Protein 5EW6 (pdb70)

Sequence (442 aa):
ALPEPNIFLIFSHGLQGCLEAQGGQVRVTPACNTSLPAQRWKWVSRNRLFNLGTMQCLGTGWPTTASLGMYECDREALNLRWHCRTLGDQLSLLLGARTGQWRIYGSEEDLCALPYHEVYTIQGNSHGKPCTIPFKYDNQWFHGCTSTGREDGHLWCATTQDYGKDERWGFCPIKSNDCETFWDKDQLTDSCYQFNFQSTLSWREAWASCEQQGADLLSITEIHEQTYINGLLTGYSSTLWIGLNDLDTSGGWQWSDNSPLKYLNWESDQPDNPSEENCGVIRTESSGGWQNRDCSIALPYVCKKKPNVKVECEPSWQPFQGHCYRLQAEKRSWQESKKACLRGGGDLVSIHSMAELEFITKQIKQEVEELWIGLNDLKLQMNFEWSDGSLVSFTHWHPFEPNNFRDSLEDCVTIWGPEGRWNDSPCNQSLPSICKKAGQLT

GO terms:
  GO:0005515 protein binding (F, IPI)
  GO:0005518 collagen binding (F, IDA)
  GO:0030574 collagen catabolic process (P, IDA)
  GO:0001649 osteoblast differentiation (P, HDA)
  GO:0005925 focal adhesion (C, HDA)
  GO:0016020 membrane (C, HDA)

CATH classification: 3.10.100.10 (+1 more: 3.10.100.10)

Solvent-accessible surface area: 21364 Å² total; per-residue (Å²): 159,92,116,53,110,63,22,8,12,0,26,2,68,32,49,112,0,0,0,31,2,79,72,54,102,8,128,31,25,114,71,38,58,82,79,74,68,10,1,60,0,21,20,3,19,118,53,7,0,0,0,25,36,37,68,55,0,0,0,18,30,132,158,147,127,56,65,14,5,15,56,63,3,55,110,155,68,27,36,9,125,11,106,41,181,66,0,11,102,70,0,58,148,29,34,65,53,222,150,80,122,11,70,7,83,64,66,101,77,54,5,26,41,41,64,58,128,90,47,20,0,2,85,27,59,9,85,0,39,33,5,22,10,0,0,45,48,104,132,100,25,24,28,23,38,11,43,66,66,62,166,78,44,48,44,13,0,0,24,21,43,50,47,57,159,58,107,111,48,0,23,5,22,68,142,37,138,69,14,123,91,24,33,65,82,5,146,144,51,69,4,0,4,5,25,6,48,121,3,69,8,20,13,148,65,0,103,27,0,0,72,35,4,48,15,33,1,0,0,0,22,74,93,57,10,7,85,49,0,39,46,47,8,98,91,114,108,21,33,0,0,0,0,0,6,15,58,67,126,57,9,3,12,59,2,30,48,124,26,15,1,42,6,2,38,15,26,96,104,11,49,52,92,89,107,121,38,36,0,0,0,0,51,27,148,45,79,0,5,0,21,2,73,45,11,85,52,57,24,20,0,0,0,17,15,103,52,176,164,75,21,94,41,76,123,85,26,75,69,42,111,25,67,0,2,66,48,9,67,98,143,75,27,2,57,72,0,57,107,11,1,95,163,33,52,11,23,0,0,0,0,62,43,111,52,12,4,95,27,0,8,129,82,5,6,108,150,27,121,34,0,0,0,0,0,11,2,64,182,92,57,40,27,2,71,4,32,57,62,42,150,15,60,32,23,34,7,25,49,102,25,5,70,32,4,89,105,17,125,87,0,0,0,0,0,105,10,120,117,0,33,0,16,6,8,52,4,122,70,61,16,13,0,0,1,16,40,81,14,130,152,108

Secondary structure (DSSP, 8-state):
----TT-B-EEETTTTEEEEEETTEEEEESS--TT-GGG-EEEETTTEEEETTTTEEEEB--------EEE-TT-TTSB----TTTHHHHHHHHH------EEETTT---TTSS-----B-BSTTTTTPBP-SSEEETTEEESS-B-TT-TT---EEESSSBHHHH--EEEPP---SS-TTT-EEPTTT--EEEEEEEEEE-HHHHHHHHHTTT-EE----SHHHHHHHHHHTTT---EEEEEEE--STTS-SEETT-----B--B-TT-S--SSS--EEEEETTTTSEEEEE-TTS-EEEEEEE-----EE--TT-EEETTEEEEEEEEEE-HHHHHHHHHHTT-EE----SHHHHHHIIIIIITT--EEEEEEE-SSSTTB-EETT--------B-TT----TTT-SSEEEEEETTTTEEEEEETT--EEEEEEEE-EE-

Foldseek 3Di:
DDDDPQKFWKAFAFVCFTWFQDDFAIATDNDDDPPAQRRIWGQFPPQWIAGRNVRFTKWFADPPDAAIGGDHNPDPRTDRHDDQVCNQVSCVVRRPDPTGGMDTPPVRHGSPPRHDDWFFFADFDAQGQTAHAWADDPRHIDRAWFCPPPDVSFTKGASDRYCVVPVGIGTTAAQDLAQPDQWDADPPQRKTKHWRQSHWFFLVSVQVNLVSNVWGFDDQQDPVSLVVVLVVCPPHFFKAFGQWFQPPVFFAIAGPVQFAQQFAQADPPDDDPLPAQGTKIFGCVVSGHMYRGHRGTIGITMIMDHSDPDFDDDPQWDDDHQKTKAWFFFWFFLVVLQVVQVVVAWGFDDDQDLVSLLCCLPVHCNPFFKAFGFWWCQVHQRGIDGPVGDDNGGATAGHHPPPCRPVAVTKGKMQGDNSRHIYIDRRGGTGMGMTMHGTHHD

Organism: Homo sapiens (NCBI:txid9606)

B-factor: mean 74.47, std 20.33, range [20.0, 154.0]

Radius of gyration: 28.74 Å; Cα contacts (8 Å, |Δi|>4): 1017; chains: 1; bounding box: 50×63×86 Å

InterPro domains:
  IPR000562 Fibronectin type II domain [PF00040] (187-228)
  IPR000562 Fibronectin type II domain [PS00023] (187-228)
  IPR000562 Fibronectin type II domain [PS51092] (182-230)
  IPR000562 Fibronectin type II domain [SM00059] (180-228)
  IPR000562 Fibronectin type II domain [cd00062] (181-228)
  IPR000772 Ricin B, lectin domain [PF24562] (41-169)
  IPR000772 Ricin B, lectin domain [SM00458] (41-161)
  IPR001304 C-type lectin-like [PF00059] (256-361)
  IPR001304 C-type lectin-like [PF00059] (400-506)
  IPR001304 C-type lectin-like [PF00059] (539-645)
  IPR001304 C-type lectin-like [PF00059] (694-809)
  IPR001304 C-type lectin-like [PF00059] (844-952)
  IPR001304 C-type lectin-like [PF00059] (995-1109)
  IPR001304 C-type lectin-like [PF00059] (1144-1243)
  IPR001304 C-type lectin-like [PF00059] (1289-1394)
  IPR001304 C-type lectin-like [PS50041] (244-360)
  IPR001304 C-type lectin-like [PS50041] (389-505)
  IPR001304 C-type lectin-like [PS50041] (528-635)
  IPR001304 C-type lectin-like [PS50041] (678-809)
  IPR001304 C-type lectin-like [PS50041] (832-951)

Structure (mmCIF, N/CA/C/O backbone):
data_5EW6
#
_entry.id   5EW6
#
_cell.length_a   78.110
_cell.length_b   78.110
_cell.length_c   252.770
_cell.angle_alpha   90.00
_cell.angle_beta   90.00
_cell.angle_gamma   90.00
#
_symmetry.space_group_name_H-M   'P 41 21 2'
#
loop_
_entity.id
_entity.type
_entity.pdbx_description
1 polymer 'C-type mannose receptor 2'
2 branched 2-acetamido-2-deoxy-beta-D-glucopyranose-(1-4)-2-acetamido-2-deoxy-beta-D-glucopyranose-(1-4)-2-acetamido-2-deoxy-beta-D-glucopyranose
3 non-polymer 'SODIUM ION'
4 non-polymer 2-acetamido-2-deoxy-beta-D-glucopyranose
5 non-polymer 'PENTAETHYLENE GLYCOL'
6 water water
#
loop_
_atom_site.group_PDB
_atom_site.id
_atom_site.type_symbol
_atom_site.label_atom_id
_atom_site.label_alt_id
_atom_site.label_comp_id
_atom_site.label_asym_id
_atom_site.label_entity_id
_atom_site.label_seq_id
_atom_site.pdbx_PDB_ins_code
_atom_site.Cartn_x
_atom_site.Cartn_y
_atom_site.Cartn_z
_atom_site.occupancy
_atom_site.B_iso_or_equiv
_atom_site.auth_seq_id
_atom_site.auth_comp_id
_atom_site.auth_asym_id
_atom_site.auth_atom_id
_atom_site.pdbx_PDB_model_num
ATOM 1 N N . ALA A 1 9 ? -75.314 -96.564 510.864 1.00 73.85 37 ALA A N 1
ATOM 2 C CA . ALA A 1 9 ? -75.515 -96.544 512.307 1.00 82.44 37 ALA A CA 1
ATOM 3 C C . ALA A 1 9 ? -75.087 -97.884 512.915 1.00 101.04 37 ALA A C 1
ATOM 4 O O . ALA A 1 9 ? -74.929 -98.006 514.132 1.00 107.85 37 ALA A O 1
ATOM 6 N N . LEU A 1 10 ? -74.889 -98.916 512.040 1.00 104.66 38 LEU A N 1
ATOM 7 C CA . LEU A 1 10 ? -74.387 -100.196 512.532 1.00 104.99 38 LEU A CA 1
ATOM 8 C C . LEU A 1 10 ? -72.858 -100.226 512.488 1.00 99.97 38 LEU A C 1
ATOM 9 O O . LEU A 1 10 ? -72.256 -99.768 511.508 1.00 98.62 38 LEU A O 1
ATOM 14 N N . PRO A 1 11 ? -72.211 -100.768 513.524 1.00 89.00 39 PRO A N 1
ATOM 15 C CA . PRO A 1 11 ? -70.745 -100.702 513.597 1.00 84.41 39 PRO A CA 1
ATOM 16 C C . PRO A 1 11 ? -70.080 -101.604 512.568 1.00 78.82 39 PRO A C 1
ATOM 17 O O . PRO A 1 11 ? -70.637 -102.612 512.132 1.00 79.71 39 PRO A O 1
ATOM 21 N N . GLU A 1 12 ? -68.858 -101.236 512.192 1.00 75.39 40 GLU A N 1
ATOM 22 C CA . GLU A 1 12 ? -68.142 -101.875 511.088 1.00 73.21 40 GLU A CA 1
ATOM 23 C C . GLU A 1 12 ? -66.738 -102.273 511.527 1.00 67.06 40 GLU A C 1
ATOM 24 O O . GLU A 1 12 ? -65.740 -101.711 511.055 1.00 59.03 40 GLU A O 1
ATOM 30 N N . PRO A 1 13 ? -66.620 -103.284 512.389 1.00 60.13 41 PRO A N 1
ATOM 31 C CA . PRO A 1 13 ? -65.295 -103.606 512.943 1.00 61.53 41 PRO A CA 1
ATOM 32 C C . PRO A 1 13 ? -64.316 -104.128 511.902 1.00 57.00 41 PRO A C 1
ATOM 33 O O . PRO A 1 13 ? -63.102 -104.118 512.156 1.00 63.11 41 PRO A O 1
ATOM 37 N N . ASN A 1 14 ? -64.815 -104.638 510.779 1.00 56.39 42 ASN A N 1
ATOM 38 C CA . ASN A 1 14 ? -64.021 -105.241 509.716 1.00 59.98 42 ASN A CA 1
ATOM 39 C C . ASN A 1 14 ? -63.754 -104.319 508.535 1.00 58.50 42 ASN A C 1
ATOM 40 O O . ASN A 1 14 ? -63.266 -104.794 507.507 1.00 49.52 42 ASN A O 1
ATOM 45 N N . ILE A 1 15 ? -64.153 -103.068 508.605 1.00 48.87 43 ILE A N 1
ATOM 46 C CA . ILE A 1 15 ? -63.979 -102.139 507.489 1.00 56.99 43 ILE A CA 1
ATOM 47 C C . ILE A 1 15 ? -62.615 -101.481 507.648 1.00 55.63 43 ILE A C 1
ATOM 48 O O . ILE A 1 15 ? -62.205 -101.192 508.773 1.00 49.49 43 ILE A O 1
ATOM 53 N N . PHE A 1 16 ? -61.879 -101.287 506.550 1.00 52.93 44 PHE A N 1
ATOM 54 C CA . PHE A 1 16 ? -60.550 -100.682 506.643 1.00 54.32 44 PHE A CA 1
ATOM 55 C C . PHE A 1 16 ? -60.290 -99.757 505.468 1.00 65.00 44 PHE A C 1
ATOM 56 O O . PHE A 1 16 ? -60.977 -99.816 504.432 1.00 55.88 44 PHE A O 1
ATOM 64 N N . LEU A 1 17 ? -59.269 -98.907 505.641 1.00 50.95 45 LEU A N 1
ATOM 65 C CA . LEU A 1 17 ? -58.704 -98.118 504.554 1.00 53.44 45 LEU A CA 1
ATOM 66 C C . LEU A 1 17 ? -57.419 -98.781 504.090 1.00 56.67 45 LEU A C 1
ATOM 67 O O . LEU A 1 17 ? -56.717 -99.433 504.867 1.00 53.47 45 LEU A O 1
ATOM 72 N N . ILE A 1 18 ? -57.145 -98.646 502.801 1.00 54.95 46 ILE A N 1
ATOM 73 C CA . ILE A 1 18 ? -56.024 -99.304 502.146 1.00 53.34 46 ILE A CA 1
ATOM 74 C C . ILE A 1 18 ? -54.994 -98.239 501.810 1.00 67.29 46 ILE A C 1
ATOM 75 O O . ILE A 1 18 ? -55.275 -97.325 501.025 1.00 64.59 46 ILE A O 1
ATOM 80 N N . PHE A 1 19 ? -53.806 -98.355 502.397 1.00 60.91 47 PHE A N 1
ATOM 81 C CA . PHE A 1 19 ? -52.790 -97.312 502.332 1.00 57.04 47 PHE A CA 1
ATOM 82 C C . PHE A 1 19 ? -51.554 -97.818 501.589 1.00 62.95 47 PHE A C 1
ATOM 83 O O . PHE A 1 19 ? -51.005 -98.873 501.934 1.00 65.66 47 PHE A O 1
ATOM 91 N N . SER A 1 20 ? -51.108 -97.061 500.579 1.00 66.37 48 SER A N 1
ATOM 92 C CA . SER A 1 20 ? -49.876 -97.376 499.852 1.00 74.96 48 SER A CA 1
ATOM 93 C C . SER A 1 20 ? -48.716 -96.616 500.476 1.00 73.34 48 SER A C 1
ATOM 94 O O . SER A 1 20 ? -48.654 -95.387 500.373 1.00 70.93 48 SER A O 1
ATOM 97 N N . HIS A 1 21 ? -47.779 -97.339 501.093 1.00 72.24 49 HIS A N 1
ATOM 98 C CA . HIS A 1 21 ? -46.632 -96.643 501.656 1.00 76.97 49 HIS A CA 1
ATOM 99 C C . HIS A 1 21 ? -45.729 -96.086 500.569 1.00 82.92 49 HIS A C 1
ATOM 100 O O . HIS A 1 21 ? -45.003 -95.121 500.828 1.00 77.04 49 HIS A O 1
ATOM 107 N N . GLY A 1 22 ? -45.779 -96.659 499.364 1.00 82.90 50 GLY A N 1
ATOM 108 C CA . GLY A 1 22 ? -45.071 -96.116 498.224 1.00 86.75 50 GLY A CA 1
ATOM 109 C C . GLY A 1 22 ? -45.609 -94.787 497.733 1.00 90.93 50 GLY A C 1
ATOM 110 O O . GLY A 1 22 ? -44.874 -93.799 497.688 1.00 103.96 50 GLY A O 1
ATOM 111 N N . LEU A 1 23 ? -46.896 -94.735 497.393 1.00 80.70 51 LEU A N 1
ATOM 112 C CA . LEU A 1 23 ? -47.521 -93.514 496.903 1.00 71.22 51 LEU A CA 1
ATOM 113 C C . LEU A 1 23 ? -47.959 -92.569 498.019 1.00 78.83 51 LEU A C 1
ATOM 114 O O . LEU A 1 23 ? -48.533 -91.521 497.706 1.00 91.20 51 LEU A O 1
ATOM 119 N N . GLN A 1 24 ? -47.738 -92.920 499.294 1.00 70.19 52 GLN A N 1
ATOM 120 C CA . GLN A 1 24 ? -48.292 -92.164 500.418 1.00 76.93 52 GLN A CA 1
ATOM 121 C C . GLN A 1 24 ? -49.749 -91.752 500.161 1.00 86.08 52 GLN A C 1
ATOM 122 O O . GLN A 1 24 ? -50.026 -90.576 499.881 1.00 79.27 52 GLN A O 1
ATOM 128 N N . GLY A 1 25 ? -50.678 -92.707 500.180 1.00 72.67 53 GLY A N 1
ATOM 129 C CA . GLY A 1 25 ? -52.081 -92.351 500.038 1.00 63.53 53 GLY A CA 1
ATOM 130 C C . GLY A 1 25 ? -52.982 -93.567 500.084 1.00 66.78 53 GLY A C 1
ATOM 131 O O . GLY A 1 25 ? -52.523 -94.719 500.091 1.00 63.32 53 GLY A O 1
ATOM 132 N N . CYS A 1 26 ? -54.289 -93.288 500.092 1.00 64.28 54 CYS A N 1
ATOM 133 C CA . CYS A 1 26 ? -55.305 -94.310 500.279 1.00 64.72 54 CYS A CA 1
ATOM 134 C C . CYS A 1 26 ? -56.015 -94.640 498.973 1.00 64.85 54 CYS A C 1
ATOM 135 O O . CYS A 1 26 ? -56.192 -93.784 498.087 1.00 65.52 54 CYS A O 1
ATOM 138 N N . LEU A 1 27 ? -56.418 -95.906 498.872 1.00 62.19 55 LEU A N 1
ATOM 139 C CA . LEU A 1 27 ? -57.185 -96.363 497.726 1.00 58.05 55 LEU A CA 1
ATOM 140 C C . LEU A 1 27 ? -58.603 -95.820 497.804 1.00 57.93 55 LEU A C 1
ATOM 141 O O . LEU A 1 27 ? -59.285 -95.997 498.815 1.00 60.34 55 LEU A O 1
ATOM 146 N N . GLU A 1 28 ? -59.052 -95.176 496.722 1.00 59.43 56 GLU A N 1
ATOM 147 C CA . GLU A 1 28 ? -60.320 -94.465 496.674 1.00 60.25 56 GLU A CA 1
ATOM 148 C C . GLU A 1 28 ? -61.102 -94.839 495.411 1.00 71.22 56 GLU A C 1
ATOM 149 O O . GLU A 1 28 ? -60.519 -95.024 494.340 1.00 68.78 56 GLU A O 1
ATOM 155 N N . ALA A 1 29 ? -62.428 -94.932 495.527 1.00 73.89 57 ALA A N 1
ATOM 156 C CA . ALA A 1 29 ? -63.284 -95.318 494.406 1.00 64.25 57 ALA A CA 1
ATOM 157 C C . ALA A 1 29 ? -64.350 -94.251 494.174 1.00 63.14 57 ALA A C 1
ATOM 158 O O . ALA A 1 29 ? -65.257 -94.078 494.991 1.00 74.53 57 ALA A O 1
ATOM 160 N N . GLN A 1 30 ? -64.238 -93.552 493.050 1.00 71.48 58 GLN A N 1
ATOM 161 C CA . GLN A 1 30 ? -65.203 -92.555 492.600 1.00 85.53 58 GLN A CA 1
ATOM 162 C C . GLN A 1 30 ? -65.069 -92.463 491.093 1.00 100.90 58 GLN A C 1
ATOM 163 O O . GLN A 1 30 ? -64.119 -92.988 490.507 1.00 97.97 58 GLN A O 1
ATOM 169 N N . GLY A 1 31 ? -65.957 -91.679 490.487 1.00 114.66 59 GLY A N 1
ATOM 170 C CA . GLY A 1 31 ? -66.105 -91.970 489.081 1.00 112.11 59 GLY A CA 1
ATOM 171 C C . GLY A 1 31 ? -66.386 -93.452 488.925 1.00 112.78 59 GLY A C 1
ATOM 172 O O . GLY A 1 31 ? -67.002 -94.097 489.788 1.00 121.29 59 GLY A O 1
ATOM 173 N N . GLY A 1 32 ? -65.886 -94.021 487.833 1.00 99.68 60 GLY A N 1
ATOM 174 C CA . GLY A 1 32 ? -65.983 -95.456 487.691 1.00 103.53 60 GLY A CA 1
ATOM 175 C C . GLY A 1 32 ? -64.784 -96.199 488.206 1.00 108.91 60 GLY A C 1
ATOM 176 O O . GLY A 1 32 ? -64.848 -97.427 488.388 1.00 93.55 60 GLY A O 1
ATOM 177 N N . GLN A 1 33 ? -63.716 -95.457 488.512 1.00 102.48 61 GLN A N 1
ATOM 178 C CA . GLN A 1 33 ? -62.375 -95.994 488.660 1.00 93.34 61 GLN A CA 1
ATOM 179 C C . GLN A 1 33 ? -61.885 -95.911 490.100 1.00 88.15 61 GLN A C 1
ATOM 180 O O . GLN A 1 33 ? -62.540 -95.386 491.007 1.00 84.95 61 GLN A O 1
ATOM 186 N N . VAL A 1 34 ? -60.681 -96.422 490.288 1.00 79.94 62 VAL A N 1
ATOM 187 C CA . VAL A 1 34 ? -60.042 -96.490 491.584 1.00 79.10 62 VAL A CA 1
ATOM 188 C C . VAL A 1 34 ? -58.675 -95.834 491.441 1.00 77.46 62 VAL A C 1
ATOM 189 O O . VAL A 1 34 ? -57.933 -96.133 490.499 1.00 83.31 62 VAL A O 1
ATOM 193 N N . ARG A 1 35 ? -58.383 -94.875 492.319 1.00 74.85 63 ARG A N 1
ATOM 194 C CA . ARG A 1 35 ? -57.116 -94.166 492.322 1.00 77.70 63 ARG A CA 1
ATOM 195 C C . ARG A 1 35 ? -56.671 -94.004 493.771 1.00 77.79 63 ARG A C 1
ATOM 196 O O . ARG A 1 35 ? -57.400 -94.356 494.703 1.00 80.31 63 ARG A O 1
ATOM 204 N N . VAL A 1 36 ? -55.478 -93.436 493.955 1.00 68.11 64 VAL A N 1
ATOM 205 C CA . VAL A 1 36 ? -54.924 -93.120 495.270 1.00 64.41 64 VAL A CA 1
ATOM 206 C C . VAL A 1 36 ? -55.068 -91.632 495.526 1.00 70.06 64 VAL A C 1
ATOM 207 O O . VAL A 1 36 ? -54.761 -90.805 494.655 1.00 69.65 64 VAL A O 1
ATOM 211 N N . THR A 1 37 ? -55.576 -91.295 496.693 1.00 70.03 65 THR A N 1
ATOM 212 C CA . THR A 1 37 ? -55.614 -89.925 497.132 1.00 67.14 65 THR A CA 1
ATOM 213 C C . THR A 1 37 ? -54.599 -89.734 498.244 1.00 70.64 65 THR A C 1
ATOM 214 O O . THR A 1 37 ? -54.598 -90.513 499.206 1.00 69.29 65 THR A O 1
ATOM 218 N N . PRO A 1 38 ? -53.681 -88.774 498.132 1.00 76.82 66 PRO A N 1
ATOM 219 C CA . PRO A 1 38 ? -52.839 -88.449 499.290 1.00 76.05 66 PRO A CA 1
ATOM 220 C C . PRO A 1 38 ? -53.640 -88.047 500.511 1.00 70.30 66 PRO A C 1
ATOM 221 O O . PRO A 1 38 ? -53.101 -88.102 501.621 1.00 72.69 66 PRO A O 1
ATOM 225 N N . ALA A 1 39 ? -54.907 -87.653 500.355 1.00 69.67 67 ALA A N 1
ATOM 226 C CA . ALA A 1 39 ? -55.711 -87.233 501.497 1.00 71.33 67 ALA A CA 1
ATOM 227 C C . ALA A 1 39 ? -56.482 -88.440 502.016 1.00 76.09 67 ALA A C 1
ATOM 228 O O . ALA A 1 39 ? -57.501 -88.836 501.445 1.00 79.42 67 ALA A O 1
ATOM 230 N N . CYS A 1 40 ? -56.070 -88.952 503.158 1.00 77.27 68 CYS A N 1
ATOM 231 C CA . CYS A 1 40 ? -56.698 -90.137 503.710 1.00 62.89 68 CYS A CA 1
ATOM 232 C C . CYS A 1 40 ? -57.785 -89.671 504.671 1.00 66.34 68 CYS A C 1
ATOM 233 O O . CYS A 1 40 ? -57.599 -88.687 505.390 1.00 71.40 68 CYS A O 1
ATOM 236 N N . ASN A 1 41 ? -58.974 -90.257 504.548 1.00 68.62 69 ASN A N 1
ATOM 237 C CA . ASN A 1 41 ? -60.113 -89.844 505.356 1.00 65.29 69 ASN A CA 1
ATOM 238 C C . ASN A 1 41 ? -60.862 -91.093 505.771 1.00 65.48 69 ASN A C 1
ATOM 239 O O . ASN A 1 41 ? -61.456 -91.763 504.920 1.00 67.87 69 ASN A O 1
ATOM 244 N N . THR A 1 42 ? -60.903 -91.364 507.076 1.00 66.00 70 THR A N 1
ATOM 245 C CA . THR A 1 42 ? -61.530 -92.590 507.551 1.00 62.85 70 THR A CA 1
ATOM 246 C C . THR A 1 42 ? -63.042 -92.512 507.490 1.00 63.63 70 THR A C 1
ATOM 247 O O . THR A 1 42 ? -63.691 -93.539 507.618 1.00 62.71 70 THR A O 1
ATOM 251 N N . SER A 1 43 ? -63.604 -91.321 507.295 1.00 67.40 71 SER A N 1
ATOM 252 C CA . SER A 1 43 ? -65.043 -91.112 507.237 1.00 70.57 71 SER A CA 1
ATOM 253 C C . SER A 1 43 ? -65.618 -91.123 505.822 1.00 69.11 71 SER A C 1
ATOM 254 O O . SER A 1 43 ? -66.840 -91.045 505.680 1.00 77.60 71 SER A O 1
ATOM 257 N N . LEU A 1 44 ? -64.786 -91.231 504.779 1.00 63.15 72 LEU A N 1
ATOM 258 C CA . LEU A 1 44 ? -65.261 -91.108 503.404 1.00 65.59 72 LEU A CA 1
ATOM 259 C C . LEU A 1 44 ? -65.629 -92.483 502.863 1.00 60.31 72 LEU A C 1
ATOM 260 O O . LEU A 1 44 ? -64.733 -93.322 502.675 1.00 61.52 72 LEU A O 1
ATOM 265 N N . PRO A 1 45 ? -66.912 -92.762 502.597 1.00 64.49 73 PRO A N 1
ATOM 266 C CA . PRO A 1 45 ? -67.288 -94.101 502.114 1.00 59.87 73 PRO A CA 1
ATOM 267 C C . PRO A 1 45 ? -66.456 -94.572 500.935 1.00 62.48 73 PRO A C 1
ATOM 268 O O . PRO A 1 45 ? -66.186 -95.774 500.823 1.00 65.08 73 PRO A O 1
ATOM 272 N N . ALA A 1 46 ? -66.027 -93.658 500.064 1.00 60.26 74 ALA A N 1
ATOM 273 C CA . ALA A 1 46 ? -65.259 -94.019 498.877 1.00 61.49 74 ALA A CA 1
ATOM 274 C C . ALA A 1 46 ? -63.934 -94.699 499.210 1.00 62.05 74 ALA A C 1
ATOM 275 O O . ALA A 1 46 ? -63.392 -95.410 498.357 1.00 59.96 74 ALA A O 1
ATOM 277 N N . GLN A 1 47 ? -63.373 -94.451 500.395 1.00 63.00 75 GLN A N 1
ATOM 278 C CA . GLN A 1 47 ? -62.100 -95.027 500.815 1.00 60.82 75 GLN A CA 1
ATOM 279 C C . GLN A 1 47 ? -62.243 -96.275 501.681 1.00 59.30 75 GLN A C 1
ATOM 280 O O . GLN A 1 47 ? -61.228 -96.847 502.087 1.00 58.14 75 GLN A O 1
ATOM 286 N N . ARG A 1 48 ? -63.456 -96.706 501.991 1.00 57.00 76 ARG A N 1
ATOM 287 C CA . ARG A 1 48 ? -63.675 -97.752 502.987 1.00 57.28 76 ARG A CA 1
ATOM 288 C C . ARG A 1 48 ? -63.983 -99.090 502.311 1.00 54.82 76 ARG A C 1
ATOM 289 O O . ARG A 1 48 ? -64.882 -99.171 501.465 1.00 55.71 76 ARG A O 1
ATOM 297 N N . TRP A 1 49 ? -63.232 -100.125 502.699 1.00 54.11 77 TRP A N 1
ATOM 298 C CA . TRP A 1 49 ? -63.208 -101.430 502.063 1.00 54.29 77 TRP A CA 1
ATOM 299 C C . TRP A 1 49 ? -63.500 -102.530 503.085 1.00 53.90 77 TRP A C 1
ATOM 300 O O . TRP A 1 49 ? -63.307 -102.352 504.288 1.00 53.56 77 TRP A O 1
ATOM 311 N N . LYS A 1 50 ? -64.003 -103.669 502.602 1.00 60.20 78 LYS A N 1
ATOM 312 C CA . LYS A 1 50 ? -64.080 -104.879 503.416 1.00 56.54 78 LYS A CA 1
ATOM 313 C C . LYS A 1 50 ? -64.022 -106.113 502.533 1.00 59.89 78 LYS A C 1
ATOM 314 O O . LYS A 1 50 ? -64.577 -106.138 501.431 1.00 56.27 78 LYS A O 1
ATOM 320 N N . TRP A 1 51 ? -63.386 -107.154 503.057 1.00 55.52 79 TRP A N 1
ATOM 321 C CA . TRP A 1 51 ? -63.399 -108.441 502.387 1.00 60.41 79 TRP A CA 1
ATOM 322 C C . TRP A 1 51 ? -64.792 -109.044 502.508 1.00 62.91 79 TRP A C 1
ATOM 323 O O . TRP A 1 51 ? -65.411 -108.987 503.570 1.00 65.33 79 TRP A O 1
ATOM 334 N N . VAL A 1 52 ? -65.302 -109.586 501.405 1.00 60.46 80 VAL A N 1
ATOM 335 C CA . VAL A 1 52 ? -66.596 -110.256 501.401 1.00 60.86 80 VAL A CA 1
ATOM 336 C C . VAL A 1 52 ? -66.379 -111.640 500.805 1.00 62.27 80 VAL A C 1
ATOM 337 O O . VAL A 1 52 ? -65.231 -112.053 500.608 1.00 64.82 80 VAL A O 1
ATOM 341 N N . SER A 1 53 ? -67.461 -112.387 500.574 1.00 66.41 81 SER A N 1
ATOM 342 C CA . SER A 1 53 ? -67.333 -113.787 500.197 1.00 67.35 81 SER A CA 1
ATOM 343 C C . SER A 1 53 ? -66.728 -113.918 498.800 1.00 69.44 81 SER A C 1
ATOM 344 O O . SER A 1 53 ? -66.726 -112.974 498.004 1.00 69.83 81 SER A O 1
ATOM 347 N N . ARG A 1 54 ? -66.191 -115.111 498.518 1.00 65.74 82 ARG A N 1
ATOM 348 C CA . ARG A 1 54 ? -65.667 -115.467 497.190 1.00 74.07 82 ARG A CA 1
ATOM 349 C C . ARG A 1 54 ? -64.505 -114.564 496.785 1.00 78.84 82 ARG A C 1
ATOM 350 O O . ARG A 1 54 ? -64.344 -114.211 495.610 1.00 73.15 82 ARG A O 1
ATOM 358 N N . ASN A 1 55 ? -63.684 -114.194 497.774 1.00 74.00 83 ASN A N 1
ATOM 359 C CA . ASN A 1 55 ? -62.436 -113.461 497.551 1.00 64.93 83 ASN A CA 1
ATOM 360 C C . ASN A 1 55 ? -62.705 -112.098 496.934 1.00 73.86 83 ASN A C 1
ATOM 361 O O . ASN A 1 55 ? -61.919 -111.581 496.129 1.00 71.60 83 ASN A O 1
ATOM 366 N N . ARG A 1 56 ? -63.815 -111.495 497.322 1.00 69.54 84 ARG A N 1
ATOM 367 C CA . ARG A 1 56 ? -64.152 -110.206 496.748 1.00 70.35 84 ARG A CA 1
ATOM 368 C C . ARG A 1 56 ? -63.887 -109.089 497.751 1.00 67.79 84 ARG A C 1
ATOM 369 O O . ARG A 1 56 ? -63.972 -109.272 498.968 1.00 62.22 84 ARG A O 1
ATOM 377 N N . LEU A 1 57 ? -63.509 -107.941 497.215 1.00 69.40 85 LEU A N 1
ATOM 378 C CA . LEU A 1 57 ? -63.130 -106.759 497.976 1.00 59.15 85 LEU A CA 1
ATOM 379 C C . LEU A 1 57 ? -64.183 -105.693 497.701 1.00 62.00 85 LEU A C 1
ATOM 380 O O . LEU A 1 57 ? -64.298 -105.200 496.571 1.00 63.13 85 LEU A O 1
ATOM 385 N N . PHE A 1 58 ? -64.950 -105.344 498.718 1.00 58.11 86 PHE A N 1
ATOM 386 C CA . PHE A 1 58 ? -66.126 -104.497 498.569 1.00 58.53 86 PHE A CA 1
ATOM 387 C C . PHE A 1 58 ? -65.827 -103.061 499.000 1.00 57.77 86 PHE A C 1
ATOM 388 O O . PHE A 1 58 ? -65.211 -102.829 500.051 1.00 63.29 86 PHE A O 1
ATOM 396 N N . ASN A 1 59 ? -66.291 -102.098 498.204 1.00 58.86 87 ASN A N 1
ATOM 397 C CA . ASN A 1 59 ? -66.134 -100.684 498.519 1.00 64.43 87 ASN A CA 1
ATOM 398 C C . ASN A 1 59 ? -67.467 -100.104 498.955 1.00 59.08 87 ASN A C 1
ATOM 399 O O . ASN A 1 59 ? -68.455 -100.229 498.233 1.00 60.54 87 ASN A O 1
ATOM 404 N N . LEU A 1 60 ? -67.487 -99.438 500.109 1.00 66.64 88 LEU A N 1
ATOM 405 C CA . LEU A 1 60 ? -68.733 -98.875 500.626 1.00 60.98 88 LEU A CA 1
ATOM 406 C C . LEU A 1 60 ? -69.218 -97.683 499.821 1.00 63.30 88 LEU A C 1
ATOM 407 O O . LEU A 1 60 ? -70.429 -97.452 499.740 1.00 73.92 88 LEU A O 1
ATOM 412 N N . GLY A 1 61 ? -68.305 -96.895 499.250 1.00 63.36 89 GLY A N 1
ATOM 413 C CA . GLY A 1 61 ? -68.730 -95.691 498.557 1.00 62.55 89 GLY A CA 1
ATOM 414 C C . GLY A 1 61 ? -69.515 -95.996 497.296 1.00 68.11 89 GLY A C 1
ATOM 415 O O . GLY A 1 61 ? -70.544 -95.374 497.020 1.00 72.82 89 GLY A O 1
ATOM 416 N N . THR A 1 62 ? -68.997 -96.904 496.477 1.00 68.16 90 THR A N 1
ATOM 417 C CA . THR A 1 62 ? -69.688 -97.329 495.270 1.00 72.78 90 THR A CA 1
ATOM 418 C C . THR A 1 62 ? -70.715 -98.424 495.524 1.00 74.65 90 THR A C 1
ATOM 419 O O . THR A 1 62 ? -71.593 -98.631 494.682 1.00 76.44 90 THR A O 1
ATOM 423 N N . MET A 1 63 ? -70.616 -99.139 496.654 1.00 72.42 91 MET A N 1
ATOM 424 C CA . MET A 1 63 ? -71.438 -100.329 496.901 1.00 67.81 91 MET A CA 1
ATOM 425 C C . MET A 1 63 ? -71.182 -101.397 495.837 1.00 69.41 91 MET A C 1
ATOM 426 O O . MET A 1 63 ? -72.108 -102.071 495.382 1.00 70.49 91 MET A O 1
ATOM 431 N N . GLN A 1 64 ? -69.914 -101.557 495.442 1.00 65.11 92 GLN A N 1
ATOM 432 C CA 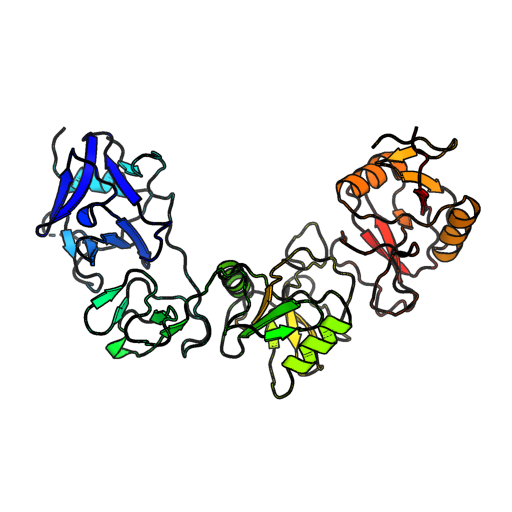. GLN A 1 64 ? -69.513 -102.465 494.377 1.00 66.42 92 GLN A CA 1
ATOM 433 C C . GLN A 1 64 ? -68.232 -103.166 494.788 1.00 64.81 92 GLN A C 1
ATOM 434 O O . GLN A 1 64 ? -67.677 -102.888 495.848 1.00 62.77 92 GLN A O 1
ATOM 440 N N . CYS A 1 65 ? -67.726 -104.046 493.923 1.00 66.09 93 CYS A N 1
ATOM 441 C CA . CYS A 1 65 ? -66.542 -104.846 494.216 1.00 65.13 93 CYS A CA 1
ATOM 442 C C . CYS A 1 65 ? -65.411 -104.553 493.233 1.00 76.54 93 CYS A C 1
ATOM 443 O O . CYS A 1 65 ? -65.651 -104.380 492.033 1.00 71.03 93 CYS A O 1
ATOM 446 N N . LEU A 1 66 ? -64.177 -104.516 493.749 1.00 65.08 94 LEU A N 1
ATOM 447 C CA . LEU A 1 66 ? -63.000 -104.284 492.918 1.00 67.93 94 LEU A CA 1
ATOM 448 C C . LEU A 1 66 ? -62.848 -105.366 491.850 1.00 69.09 94 LEU A C 1
ATOM 449 O O . LEU A 1 66 ? -63.086 -106.547 492.098 1.00 79.56 94 LEU A O 1
ATOM 454 N N . GLY A 1 67 ? -62.430 -104.962 490.653 1.00 79.58 95 GLY A N 1
ATOM 455 C CA . GLY A 1 67 ? -62.293 -105.916 489.569 1.00 84.59 95 GLY A CA 1
ATOM 456 C C . GLY A 1 67 ? -61.257 -105.522 488.535 1.00 89.21 95 GLY A C 1
ATOM 457 O O . GLY A 1 67 ? -60.858 -104.357 488.419 1.00 92.02 95 GLY A O 1
ATOM 458 N N . THR A 1 68 ? -60.820 -106.532 487.787 1.00 107.21 96 THR A N 1
ATOM 459 C CA . THR A 1 68 ? -59.980 -106.355 486.616 1.00 99.02 96 THR A CA 1
ATOM 460 C C . THR A 1 68 ? -60.489 -107.289 485.535 1.00 104.41 96 THR A C 1
ATOM 461 O O . THR A 1 68 ? -61.226 -108.238 485.808 1.00 109.62 96 THR A O 1
ATOM 465 N N . GLY A 1 69 ? -60.091 -107.013 484.297 1.00 108.16 97 GLY A N 1
ATOM 466 C CA . GLY A 1 69 ? -60.534 -107.836 483.189 1.00 106.09 97 GLY A CA 1
ATOM 467 C C . GLY A 1 69 ? -59.879 -109.206 483.184 1.00 115.30 97 GLY A C 1
ATOM 468 O O . GLY A 1 69 ? -58.760 -109.394 483.665 1.00 115.39 97 GLY A O 1
ATOM 469 N N . TRP A 1 70 ? -60.607 -110.185 482.629 1.00 128.96 98 TRP A N 1
ATOM 470 C CA . TRP A 1 70 ? -60.087 -111.529 482.408 1.00 136.11 98 TRP A CA 1
ATOM 471 C C . TRP A 1 70 ? -59.008 -111.476 481.325 1.00 143.38 98 TRP A C 1
ATOM 472 O O . TRP A 1 70 ? -58.884 -110.480 480.605 1.00 146.29 98 TRP A O 1
ATOM 483 N N . PRO A 1 71 ? -58.192 -112.540 481.192 1.00 144.97 99 PRO A N 1
ATOM 484 C CA . PRO A 1 71 ? -57.227 -112.607 480.080 1.00 144.02 99 PRO A CA 1
ATOM 485 C C . PRO A 1 71 ? -57.889 -112.539 478.702 1.00 139.40 99 PRO A C 1
ATOM 486 O O . PRO A 1 71 ? -57.493 -111.718 477.871 1.00 136.97 99 PRO A O 1
ATOM 490 N N . THR A 1 75 ? -57.567 -105.970 475.424 1.00 151.21 103 THR A N 1
ATOM 491 C CA . THR A 1 75 ? -57.785 -106.478 476.773 1.00 148.23 103 THR A CA 1
ATOM 492 C C . THR A 1 75 ? -56.558 -106.206 477.645 1.00 150.14 103 THR A C 1
ATOM 493 O O . THR A 1 75 ? -55.744 -107.106 477.860 1.00 153.31 103 THR A O 1
ATOM 497 N N . THR A 1 76 ? -56.408 -104.975 478.143 1.00 146.35 104 THR A N 1
ATOM 498 C CA . THR A 1 76 ? -55.247 -104.615 478.955 1.00 143.28 104 THR A CA 1
ATOM 499 C C . THR A 1 76 ? -55.685 -104.168 480.348 1.00 140.53 104 THR A C 1
ATOM 500 O O . THR A 1 76 ? -56.184 -103.048 480.518 1.00 138.04 104 THR A O 1
ATOM 504 N N . ALA A 1 77 ? -55.427 -105.024 481.342 1.00 138.76 105 ALA A N 1
ATOM 505 C CA . ALA A 1 77 ? -55.323 -104.669 482.756 1.00 134.00 105 ALA A CA 1
ATOM 506 C C . ALA A 1 77 ? -56.417 -103.755 483.310 1.00 134.71 105 ALA A C 1
ATOM 507 O O . ALA A 1 77 ? -57.611 -104.071 483.283 1.00 134.01 105 ALA A O 1
ATOM 509 N N . SER A 1 78 ? -55.960 -102.619 483.821 1.00 137.77 106 SER A N 1
ATOM 510 C CA . SER A 1 78 ? -56.531 -101.517 484.612 1.00 145.41 106 SER A CA 1
ATOM 511 C C . SER A 1 78 ? -57.153 -102.010 485.932 1.00 143.87 106 SER A C 1
ATOM 512 O O . SER A 1 78 ? -56.744 -103.044 486.475 1.00 154.00 106 SER A O 1
ATOM 515 N N . LEU A 1 79 ? -58.177 -101.305 486.419 1.00 103.91 107 LEU A N 1
ATOM 516 C CA . LEU A 1 79 ? -58.867 -101.570 487.679 1.00 86.48 107 LEU A CA 1
ATOM 517 C C . LEU A 1 79 ? -60.245 -100.933 487.595 1.00 86.01 107 LEU A C 1
ATOM 518 O O . LEU A 1 79 ? -60.400 -99.867 486.995 1.00 87.95 107 LEU A O 1
ATOM 523 N N . GLY A 1 80 ? -61.227 -101.532 488.263 1.00 77.72 108 GLY A N 1
ATOM 524 C CA . GLY A 1 80 ? -62.560 -100.967 488.173 1.00 76.95 108 GLY A CA 1
ATOM 525 C C . GLY A 1 80 ? -63.439 -101.373 489.326 1.00 74.32 108 GLY A C 1
ATOM 526 O O . GLY A 1 80 ? -63.150 -102.327 490.049 1.00 73.78 108 GLY A O 1
ATOM 527 N N . MET A 1 81 ? -64.514 -100.610 489.500 1.00 73.21 109 MET A N 1
ATOM 528 C CA . MET A 1 81 ? -65.595 -100.944 490.415 1.00 78.35 109 MET A CA 1
ATOM 529 C C . MET A 1 81 ? -66.749 -101.525 489.605 1.00 82.79 109 MET A C 1
ATOM 530 O O . MET A 1 81 ? -67.206 -100.898 488.655 1.00 75.46 109 MET A O 1
ATOM 535 N N . TYR A 1 82 ? -67.227 -102.709 489.998 1.00 74.38 110 TYR A N 1
ATOM 536 C CA . TYR A 1 82 ? -68.267 -103.421 489.268 1.00 76.50 110 TYR A CA 1
ATOM 537 C C . TYR A 1 82 ? -69.293 -103.995 490.238 1.00 79.16 110 TYR A C 1
ATOM 538 O O . TYR A 1 82 ? -68.966 -104.336 491.384 1.00 79.24 110 TYR A O 1
ATOM 547 N N . GLU A 1 83 ? -70.536 -104.106 489.761 1.00 76.76 111 GLU A N 1
ATOM 548 C CA . GLU A 1 83 ? -71.588 -104.779 490.510 1.00 83.13 111 GLU A CA 1
ATOM 549 C C . GLU A 1 83 ? -71.128 -106.187 490.871 1.00 76.92 111 GLU A C 1
ATOM 550 O O . GLU A 1 83 ? -70.551 -106.894 490.043 1.00 79.47 111 GLU A O 1
ATOM 556 N N . CYS A 1 84 ? -71.354 -106.582 492.126 1.00 74.77 112 CYS A N 1
ATOM 557 C CA . CYS A 1 84 ? -70.747 -107.819 492.616 1.00 81.25 112 CYS A CA 1
ATOM 558 C C . CYS A 1 84 ? -71.338 -109.085 492.002 1.00 81.27 112 CYS A C 1
ATOM 559 O O . CYS A 1 84 ? -70.767 -110.155 492.229 1.00 82.92 112 CYS A O 1
ATOM 562 N N . ASP A 1 85 ? -72.415 -108.962 491.195 1.00 95.64 113 ASP A N 1
ATOM 563 C CA . ASP A 1 85 ? -72.967 -110.031 490.349 1.00 98.28 113 ASP A CA 1
ATOM 564 C C . ASP A 1 85 ? -71.998 -110.558 489.302 1.00 96.96 113 ASP A C 1
ATOM 565 O O . ASP A 1 85 ? -72.164 -111.683 488.823 1.00 90.66 113 ASP A O 1
ATOM 570 N N . ARG A 1 86 ? -71.060 -109.745 488.847 1.00 91.08 114 ARG A N 1
ATOM 571 C CA . ARG A 1 86 ? -70.631 -109.868 487.461 1.00 93.89 114 ARG A CA 1
ATOM 572 C C . ARG A 1 86 ? -69.681 -111.042 487.261 1.00 103.85 114 ARG A C 1
ATOM 573 O O . ARG A 1 86 ? -68.579 -111.069 487.816 1.00 107.00 114 ARG A O 1
ATOM 581 N N . GLU A 1 87 ? -70.107 -111.995 486.430 1.00 118.91 115 GLU A N 1
ATOM 582 C CA . GLU A 1 87 ? -69.204 -113.002 485.900 1.00 128.12 115 GLU A CA 1
ATOM 583 C C . GLU A 1 87 ? -68.205 -112.400 484.926 1.00 128.23 115 GLU A C 1
ATOM 584 O O . GLU A 1 87 ? -67.098 -112.934 484.780 1.00 126.26 115 GLU A O 1
ATOM 590 N N . ALA A 1 88 ? -68.556 -111.274 484.296 1.00 127.67 116 ALA A N 1
ATOM 591 C CA . ALA A 1 88 ? -67.846 -110.745 483.138 1.00 129.13 116 ALA A CA 1
ATOM 592 C C . ALA A 1 88 ? -66.588 -109.960 483.506 1.00 123.26 116 ALA A C 1
ATOM 593 O O . ALA A 1 88 ? -65.924 -109.425 482.611 1.00 124.30 116 ALA A O 1
ATOM 595 N N . LEU A 1 89 ? -66.261 -109.843 484.786 1.00 117.56 117 LEU A N 1
ATOM 596 C CA . LEU A 1 89 ? -64.937 -109.417 485.205 1.00 118.68 117 LEU A CA 1
ATOM 597 C C . LEU A 1 89 ? -64.429 -110.389 486.263 1.00 122.22 117 LEU A C 1
ATOM 598 O O . LEU A 1 89 ? -65.184 -111.200 486.813 1.00 124.40 117 LEU A O 1
ATOM 603 N N . ASN A 1 90 ? -63.128 -110.312 486.535 1.00 113.96 118 ASN A N 1
ATOM 604 C CA . ASN A 1 90 ? -62.516 -111.127 487.576 1.00 101.68 118 ASN A CA 1
ATOM 605 C C . ASN A 1 90 ? -62.526 -110.302 488.852 1.00 92.41 118 ASN A C 1
ATOM 606 O O . ASN A 1 90 ? -61.806 -109.306 488.963 1.00 89.62 118 ASN A O 1
ATOM 611 N N . LEU A 1 91 ? -63.357 -110.706 489.807 1.00 83.80 119 LEU A N 1
ATOM 612 C CA . LEU A 1 91 ? -63.451 -110.035 491.094 1.00 79.69 119 LEU A CA 1
ATOM 613 C C . LEU A 1 91 ? -62.648 -110.727 492.192 1.00 80.93 119 LEU A C 1
ATOM 614 O O . LEU A 1 91 ? -62.701 -110.286 493.344 1.00 75.02 119 LEU A O 1
ATOM 619 N N . ARG A 1 92 ? -61.926 -111.806 491.870 1.00 89.52 120 ARG A N 1
ATOM 620 C CA . ARG A 1 92 ? -61.209 -112.586 492.877 1.00 86.26 120 ARG A CA 1
ATOM 621 C C . ARG A 1 92 ? -59.865 -111.938 493.191 1.00 85.46 120 ARG A C 1
ATOM 622 O O . ARG A 1 92 ? -59.023 -111.778 492.301 1.00 92.25 120 ARG A O 1
ATOM 630 N N . TRP A 1 93 ? -59.657 -111.591 494.459 1.00 86.20 121 TRP A N 1
ATOM 631 C CA . TRP A 1 93 ? -58.389 -111.074 494.960 1.00 73.52 121 TRP A CA 1
ATOM 632 C C . TRP A 1 93 ? -57.958 -111.891 496.173 1.00 78.11 121 TRP A C 1
ATOM 633 O O . TRP A 1 93 ? -58.796 -112.303 496.982 1.00 76.94 121 TRP A O 1
ATOM 644 N N . HIS A 1 94 ? -56.657 -112.128 496.298 1.00 73.00 122 HIS A N 1
ATOM 645 C CA . HIS A 1 94 ? -56.101 -112.822 497.450 1.00 74.38 122 HIS A CA 1
ATOM 646 C C . HIS A 1 94 ? -55.263 -111.849 498.269 1.00 75.62 122 HIS A C 1
ATOM 647 O O . HIS A 1 94 ? -54.420 -111.131 497.722 1.00 70.28 122 HIS A O 1
ATOM 654 N N . CYS A 1 95 ? -55.503 -111.820 499.582 1.00 67.60 123 CYS A N 1
ATOM 655 C CA . CYS A 1 95 ? -54.917 -110.769 500.407 1.00 66.31 123 CYS A CA 1
ATOM 656 C C . CYS A 1 95 ? -53.395 -110.817 500.433 1.00 69.96 123 CYS A C 1
ATOM 657 O O . CYS A 1 95 ? -52.762 -109.788 500.679 1.00 73.40 123 CYS A O 1
ATOM 660 N 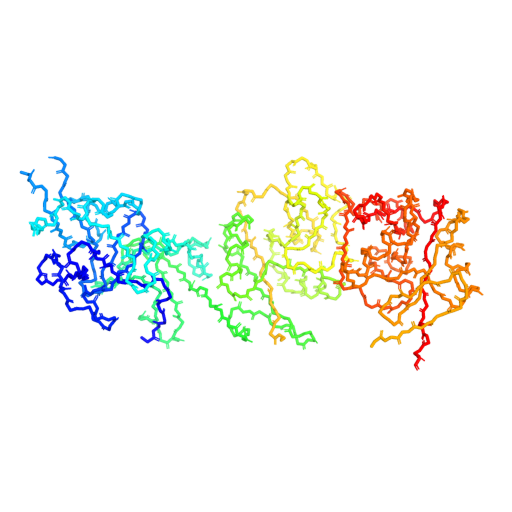N . ARG A 1 96 ? -52.784 -111.975 500.183 1.00 76.69 124 ARG A N 1
ATOM 661 C CA . ARG A 1 96 ? -51.327 -112.017 500.161 1.00 74.87 124 ARG A CA 1
ATOM 662 C C . ARG A 1 96 ? -50.778 -111.288 498.943 1.00 77.80 124 ARG A C 1
ATOM 663 O O . ARG A 1 96 ? -49.731 -110.635 499.025 1.00 80.70 124 ARG A O 1
ATOM 671 N N . THR A 1 97 ? -51.454 -111.403 497.801 1.00 84.21 125 THR A N 1
ATOM 672 C CA . THR A 1 97 ? -51.004 -110.794 496.554 1.00 74.32 125 THR A CA 1
ATOM 673 C C . THR A 1 97 ? -51.672 -109.461 496.228 1.00 72.88 125 THR A C 1
ATOM 674 O O . THR A 1 97 ? -51.344 -108.873 495.197 1.00 82.77 125 THR A O 1
ATOM 678 N N . LEU A 1 98 ? -52.602 -108.972 497.057 1.00 76.54 126 LEU A N 1
ATOM 679 C CA . LEU A 1 98 ? -53.393 -107.802 496.664 1.00 69.12 126 LEU A CA 1
ATOM 680 C C . LEU A 1 98 ? -52.522 -106.566 496.469 1.00 71.56 126 LEU A C 1
ATOM 681 O O . LEU A 1 98 ? -52.704 -105.821 495.495 1.00 71.41 126 LEU A O 1
ATOM 686 N N . GLY A 1 99 ? -51.581 -106.324 497.389 1.00 76.90 127 GLY A N 1
ATOM 687 C CA . GLY A 1 99 ? -50.721 -105.149 497.276 1.00 68.06 127 GLY A CA 1
ATOM 688 C C . GLY A 1 99 ? -49.926 -105.131 495.983 1.00 80.26 127 GLY A C 1
ATOM 689 O O . GLY A 1 99 ? -49.920 -104.134 495.253 1.00 79.94 127 GLY A O 1
ATOM 690 N N . ASP A 1 100 ? -49.261 -106.247 495.671 1.00 86.52 128 ASP A N 1
ATOM 691 C CA . ASP A 1 100 ? -48.520 -106.344 494.417 1.00 91.30 128 ASP A CA 1
ATOM 692 C C . ASP A 1 100 ? -49.411 -106.077 493.207 1.00 91.96 128 ASP A C 1
ATOM 693 O O . ASP A 1 100 ? -48.947 -105.504 492.215 1.00 95.92 128 ASP A O 1
ATOM 698 N N . GLN A 1 101 ? -50.687 -106.478 493.266 1.00 88.30 129 GLN A N 1
ATOM 699 C CA . GLN A 1 101 ? -51.580 -106.252 492.130 1.00 94.72 129 GLN A CA 1
ATOM 700 C C . GLN A 1 101 ? -51.950 -104.779 492.002 1.00 92.21 129 GLN A C 1
ATOM 701 O O . GLN A 1 101 ? -51.985 -104.237 490.890 1.00 101.83 129 GLN A O 1
ATOM 707 N N . LEU A 1 102 ? -52.236 -104.119 493.130 1.00 81.51 130 LEU A N 1
ATOM 708 C CA . LEU A 1 102 ? -52.546 -102.693 493.098 1.00 72.44 130 LEU A CA 1
ATOM 709 C C . LEU A 1 102 ? -51.405 -101.902 492.466 1.00 74.31 130 LEU A C 1
ATOM 710 O O . LEU A 1 102 ? -51.642 -101.021 491.632 1.00 80.17 130 LEU A O 1
ATOM 715 N N . SER A 1 103 ? -50.157 -102.230 492.814 1.00 82.97 131 SER A N 1
ATOM 716 C CA . SER A 1 103 ? -49.012 -101.560 492.200 1.00 80.84 131 SER A CA 1
ATOM 717 C C . SER A 1 103 ? -48.995 -101.753 490.684 1.00 88.03 131 SER A C 1
ATOM 718 O O . SER A 1 103 ? -48.706 -100.810 489.933 1.00 98.49 131 SER A O 1
ATOM 721 N N . LEU A 1 104 ? -49.310 -102.966 490.212 1.00 88.58 132 LEU A N 1
ATOM 722 C CA . LEU A 1 104 ? -49.219 -103.256 488.781 1.00 86.42 132 LEU A CA 1
ATOM 723 C C . LEU A 1 104 ? -50.376 -102.656 487.995 1.00 86.29 132 LEU A C 1
ATOM 724 O O . LEU A 1 104 ? -50.175 -102.156 486.889 1.00 97.25 132 LEU A O 1
ATOM 729 N N . LEU A 1 105 ? -51.592 -102.728 488.516 1.00 93.59 133 LEU A N 1
ATOM 730 C CA . LEU A 1 105 ? -52.738 -102.254 487.754 1.00 89.71 133 LEU A CA 1
ATOM 731 C C . LEU A 1 105 ? -53.044 -100.776 487.956 1.00 85.54 133 LEU A C 1
ATOM 732 O O . LEU A 1 105 ? -53.768 -100.199 487.138 1.00 84.85 133 LEU A O 1
ATOM 737 N N . LEU A 1 106 ? -52.493 -100.136 488.987 1.00 85.45 134 LEU A N 1
ATOM 738 C CA . LEU A 1 106 ? -52.893 -98.760 489.267 1.00 86.77 134 LEU A CA 1
ATOM 739 C C . LEU A 1 106 ? -52.292 -97.794 488.262 1.00 89.12 134 LEU A C 1
ATOM 740 O O . LEU A 1 106 ? -52.932 -96.806 487.887 1.00 96.22 134 LEU A O 1
ATOM 745 N N . GLY A 1 107 ? -51.065 -98.058 487.817 1.00 91.49 135 GLY A N 1
ATOM 746 C CA . GLY A 1 107 ? -50.425 -97.233 486.818 1.00 87.55 135 GLY A CA 1
ATOM 747 C C . GLY A 1 107 ? -49.816 -95.949 487.331 1.00 91.08 135 GLY A C 1
ATOM 748 O O . GLY A 1 107 ? -49.270 -95.177 486.527 1.00 93.95 135 GLY A O 1
ATOM 749 N N . ALA A 1 108 ? -49.869 -95.697 488.635 1.00 87.77 136 ALA A N 1
ATOM 750 C CA . ALA A 1 108 ? -49.303 -94.471 489.181 1.00 89.57 136 ALA A CA 1
ATOM 751 C C . ALA A 1 108 ? -47.789 -94.628 489.277 1.00 94.36 136 ALA A C 1
ATOM 752 O O . ALA A 1 108 ? -47.286 -95.486 490.014 1.00 84.10 136 ALA A O 1
ATOM 754 N N . ARG A 1 109 ? -47.057 -93.786 488.555 1.00 118.90 137 ARG A N 1
ATOM 755 C CA . ARG A 1 109 ? -45.613 -93.938 488.501 1.00 132.66 137 ARG A CA 1
ATOM 756 C C . ARG A 1 109 ? -44.981 -93.243 489.703 1.00 141.86 137 ARG A C 1
ATOM 757 O O . ARG A 1 109 ? -45.446 -92.188 490.148 1.00 142.35 137 ARG A O 1
ATOM 765 N N . THR A 1 110 ? -43.951 -93.873 490.260 1.00 133.60 138 THR A N 1
ATOM 766 C CA . THR A 1 110 ? -43.321 -93.394 491.489 1.00 130.77 138 THR A CA 1
ATOM 767 C C . THR A 1 110 ? -42.041 -92.609 491.207 1.00 129.59 138 THR A C 1
ATOM 768 O O . THR A 1 110 ? -41.823 -91.531 491.763 1.00 130.71 138 THR A O 1
ATOM 772 N N . GLY A 1 128 ? -43.361 -100.081 496.595 1.00 94.68 156 GLY A N 1
ATOM 773 C CA . GLY A 1 128 ? -44.093 -99.555 497.731 1.00 100.57 156 GLY A CA 1
ATOM 774 C C . GLY A 1 128 ? -45.164 -100.517 498.204 1.00 100.78 156 GLY A C 1
ATOM 775 O O . GLY A 1 128 ? -46.042 -100.903 497.430 1.00 93.46 156 GLY A O 1
ATOM 776 N N . GLN A 1 129 ? -45.100 -100.901 499.476 1.00 97.51 157 GLN A N 1
ATOM 777 C CA . GLN A 1 129 ? -45.983 -101.926 500.009 1.00 89.02 157 GLN A CA 1
ATOM 778 C C . GLN A 1 129 ? -47.307 -101.336 500.469 1.00 81.95 157 GLN A C 1
ATOM 779 O O . GLN A 1 129 ? -47.357 -100.256 501.064 1.00 75.99 157 GLN A O 1
ATOM 785 N N . TRP A 1 130 ? -48.385 -102.071 500.192 1.00 79.28 158 TRP A N 1
ATOM 786 C CA . TRP A 1 130 ? -49.723 -101.691 500.620 1.00 75.37 158 TRP A CA 1
ATOM 787 C C . TRP A 1 130 ? -50.062 -102.352 501.953 1.00 67.19 158 TRP A C 1
ATOM 788 O O . TRP A 1 130 ? -49.865 -103.561 502.128 1.00 62.19 158 TRP A O 1
ATOM 799 N N . ARG A 1 131 ? -50.594 -101.558 502.878 1.00 61.72 159 ARG A N 1
ATOM 800 C CA . ARG A 1 131 ? -51.019 -102.036 504.181 1.00 64.28 159 ARG A CA 1
ATOM 801 C C . ARG A 1 131 ? -52.359 -101.403 504.528 1.00 62.52 159 ARG A C 1
ATOM 802 O O . ARG A 1 131 ? -52.824 -100.454 503.887 1.00 58.31 159 ARG A O 1
ATOM 810 N N . ILE A 1 132 ? -52.962 -101.938 505.581 1.00 58.98 160 ILE A N 1
ATOM 811 C CA . ILE A 1 132 ? -54.133 -101.324 506.180 1.00 54.53 160 ILE A CA 1
ATOM 812 C C . ILE A 1 132 ? -53.734 -99.988 506.792 1.00 52.54 160 ILE A C 1
ATOM 813 O O . ILE A 1 132 ? -52.761 -99.900 507.551 1.00 51.98 160 ILE A O 1
ATOM 818 N N . TYR A 1 133 ? -54.503 -98.952 506.484 1.00 51.38 161 TYR A N 1
ATOM 819 C CA . TYR A 1 133 ? -54.235 -97.613 506.990 1.00 49.69 161 TYR A CA 1
ATOM 820 C C . TYR A 1 133 ? -54.271 -97.551 508.503 1.00 56.42 161 TYR A C 1
ATOM 821 O O . TYR A 1 133 ? -55.191 -98.060 509.154 1.00 64.07 161 TYR A O 1
ATOM 830 N N . GLY A 1 134 ? -53.220 -96.965 509.047 1.00 55.03 162 GLY A N 1
ATOM 831 C CA . GLY A 1 134 ? -53.103 -96.481 510.380 1.00 47.15 162 GLY A CA 1
ATOM 832 C C . GLY A 1 134 ? -52.650 -97.526 511.375 1.00 50.85 162 GLY A C 1
ATOM 833 O O . GLY A 1 134 ? -51.812 -97.220 512.207 1.00 58.76 162 GLY A O 1
ATOM 834 N N . SER A 1 135 ? -53.034 -98.790 511.204 1.00 53.86 163 SER A N 1
ATOM 835 C CA . SER A 1 135 ? -52.398 -99.844 511.987 1.00 58.97 163 SER A CA 1
ATOM 836 C C . SER A 1 135 ? -51.185 -100.427 511.293 1.00 54.31 163 SER A C 1
ATOM 837 O O . SER A 1 135 ? -50.347 -101.041 511.959 1.00 55.79 163 SER A O 1
ATOM 840 N N . GLU A 1 136 ? -51.078 -100.229 509.969 1.00 55.27 164 GLU A N 1
ATOM 841 C CA . GLU A 1 136 ? -50.013 -100.792 509.142 1.00 57.56 164 GLU A CA 1
ATOM 842 C C . GLU A 1 136 ? -49.967 -102.314 509.210 1.00 58.07 164 GLU A C 1
ATOM 843 O O . GLU A 1 136 ? -48.922 -102.918 508.950 1.00 66.45 164 GLU A O 1
ATOM 849 N N . GLU A 1 137 ? -51.070 -102.957 509.584 1.00 59.14 165 GLU A N 1
ATOM 850 C CA . GLU A 1 137 ? -51.107 -104.410 509.517 1.00 66.67 165 GLU A CA 1
ATOM 851 C C . GLU A 1 137 ? -51.365 -104.828 508.074 1.00 57.52 165 GLU A C 1
ATOM 852 O O . GLU A 1 137 ? -51.790 -104.022 507.244 1.00 59.43 165 GLU A O 1
ATOM 858 N N . ASP A 1 138 ? -51.007 -106.064 507.737 1.00 65.12 166 ASP A N 1
ATOM 859 C CA . ASP A 1 138 ? -51.104 -106.399 506.325 1.00 73.97 166 ASP A CA 1
ATOM 860 C C . ASP A 1 138 ? -52.573 -106.592 505.936 1.00 64.78 166 ASP A C 1
ATOM 861 O O . ASP A 1 138 ? -53.480 -106.539 506.769 1.00 59.68 166 ASP A O 1
ATOM 866 N N . LEU A 1 139 ? -52.805 -106.818 504.644 1.00 65.09 167 LEU A N 1
ATOM 867 C CA . LEU A 1 139 ? -54.150 -106.768 504.082 1.00 60.25 167 LEU A CA 1
ATOM 868 C C . LEU A 1 139 ? -54.978 -108.007 504.393 1.00 56.53 167 LEU A C 1
ATOM 869 O O . LEU A 1 139 ? -56.187 -108.016 504.096 1.00 53.12 167 LEU A O 1
ATOM 874 N N . CYS A 1 140 ? -54.353 -109.032 504.970 1.00 54.38 168 CYS A N 1
ATOM 875 C CA . CYS A 1 140 ? -55.005 -110.241 505.441 1.00 64.99 168 CYS A CA 1
ATOM 876 C C . CYS A 1 140 ? -55.549 -110.103 506.850 1.00 64.73 168 CYS A C 1
ATOM 877 O O . CYS A 1 140 ? -56.067 -111.084 507.388 1.00 65.44 168 CYS A O 1
ATOM 880 N N . ALA A 1 141 ? -55.421 -108.930 507.477 1.00 57.05 169 ALA A N 1
ATOM 881 C CA . ALA A 1 141 ? -55.691 -108.872 508.906 1.00 60.77 169 ALA A CA 1
ATOM 882 C C . ALA A 1 141 ? -57.175 -108.911 509.228 1.00 56.01 169 ALA A C 1
ATOM 883 O O . ALA A 1 141 ? -57.526 -109.297 510.345 1.00 67.56 169 ALA A O 1
ATOM 885 N N . LEU A 1 142 ? -58.054 -108.545 508.291 1.00 54.15 170 LEU A N 1
ATOM 886 C CA . LEU A 1 142 ? -59.496 -108.586 508.529 1.00 52.19 170 LEU A CA 1
ATOM 887 C C . LEU A 1 142 ? -60.193 -109.495 507.517 1.00 45.28 170 LEU A C 1
ATOM 888 O O . LEU A 1 142 ? -60.982 -109.023 506.689 1.00 43.21 170 LEU A O 1
ATOM 893 N N . PRO A 1 143 ? -59.957 -110.810 507.587 1.00 45.17 171 PRO A N 1
ATOM 894 C CA . PRO A 1 143 ? -60.590 -111.732 506.625 1.00 60.17 171 PRO A CA 1
ATOM 895 C C . PRO A 1 143 ? -62.105 -111.723 506.732 1.00 61.06 171 PRO A C 1
ATOM 896 O O . PRO A 1 143 ? -62.683 -111.351 507.752 1.00 53.72 171 PRO A O 1
ATOM 900 N N . TYR A 1 144 ? -62.754 -112.146 505.650 1.00 56.71 172 TYR A N 1
ATOM 901 C CA . TYR A 1 144 ? -64.189 -112.364 505.705 1.00 51.90 172 TYR A CA 1
ATOM 902 C C . TYR A 1 144 ? -64.493 -113.623 506.509 1.00 49.55 172 TYR A C 1
ATOM 903 O O . TYR A 1 144 ? -63.816 -114.648 506.359 1.00 54.08 172 TYR A O 1
ATOM 912 N N . HIS A 1 145 ? -65.507 -113.546 507.374 1.00 64.81 173 HIS A N 1
ATOM 913 C CA . HIS A 1 145 ? -65.964 -114.691 508.156 1.00 68.17 173 HIS A CA 1
ATOM 914 C C . HIS A 1 145 ? -67.444 -114.903 507.918 1.00 66.76 173 HIS A C 1
ATOM 915 O O . HIS A 1 145 ? -68.202 -113.938 507.770 1.00 67.27 173 HIS A O 1
ATOM 922 N N . GLU A 1 146 ? -67.842 -116.171 507.880 1.00 61.82 174 GLU A N 1
ATOM 923 C CA . GLU A 1 146 ? -69.229 -116.512 507.660 1.00 60.53 174 GLU A CA 1
ATOM 924 C C . GLU A 1 146 ? -70.042 -116.396 508.939 1.00 55.73 174 GLU A C 1
ATOM 925 O O . GLU A 1 146 ? -69.584 -116.740 510.029 1.00 60.23 174 GLU A O 1
ATOM 931 N N . VAL A 1 147 ? -71.275 -115.949 508.781 1.00 61.99 175 VAL A N 1
ATOM 932 C CA . VAL A 1 147 ? -72.161 -115.617 509.872 1.00 60.65 175 VAL A CA 1
ATOM 933 C C . VAL A 1 147 ? -73.409 -116.486 509.689 1.00 68.26 175 VAL A C 1
ATOM 934 O O . VAL A 1 147 ? -74.137 -116.330 508.705 1.00 58.19 175 VAL A O 1
ATOM 938 N N . TYR A 1 148 ? -73.665 -117.397 510.629 1.00 56.55 176 TYR A N 1
ATOM 939 C CA . TYR A 1 148 ? -74.751 -118.359 510.474 1.00 57.05 176 TYR A CA 1
ATOM 940 C C . TYR A 1 148 ? -76.061 -117.692 510.845 1.00 57.83 176 TYR A C 1
ATOM 941 O O . TYR A 1 148 ? -76.146 -116.989 511.852 1.00 74.02 176 TYR A O 1
ATOM 950 N N . THR A 1 149 ? -77.062 -117.871 510.002 1.00 58.88 177 THR A N 1
ATOM 951 C CA . THR A 1 149 ? -78.373 -117.301 510.265 1.00 59.79 177 THR A CA 1
ATOM 952 C C . THR A 1 149 ? -79.100 -118.041 511.386 1.00 59.50 177 THR A C 1
ATOM 953 O O . THR A 1 149 ? -78.896 -119.237 511.615 1.00 58.92 177 THR A O 1
ATOM 957 N N . ILE A 1 150 ? -79.965 -117.297 512.072 1.00 60.02 178 ILE A N 1
ATOM 958 C CA . ILE A 1 150 ? -80.835 -117.797 513.124 1.00 60.03 178 ILE A CA 1
ATOM 959 C C . ILE A 1 150 ? -82.261 -117.833 512.572 1.00 61.35 178 ILE A C 1
ATOM 960 O O . ILE A 1 150 ? -82.733 -116.852 511.974 1.00 63.04 178 ILE A O 1
ATOM 965 N N . GLN A 1 151 ? -82.935 -118.962 512.767 1.00 67.52 179 GLN A N 1
ATOM 966 C CA . GLN A 1 151 ? -84.284 -119.210 512.262 1.00 67.08 179 GLN A CA 1
ATOM 967 C C . GLN A 1 151 ? -84.375 -118.905 510.769 1.00 63.57 179 GLN A C 1
ATOM 968 O O . GLN A 1 151 ? -83.462 -119.261 510.015 1.00 63.13 179 GLN A O 1
ATOM 974 N N . GLY A 1 152 ? -85.431 -118.239 510.320 1.00 69.82 180 GLY A N 1
ATOM 975 C CA . GLY A 1 152 ? -85.562 -118.078 508.876 1.00 69.89 180 GLY A CA 1
ATOM 976 C C . GLY A 1 152 ? -85.858 -119.413 508.200 1.00 66.60 180 GLY A C 1
ATOM 977 O O . GLY A 1 152 ? -86.225 -120.407 508.843 1.00 65.97 180 GLY A O 1
ATOM 978 N N . ASN A 1 153 ? -85.777 -119.395 506.866 1.00 70.98 181 ASN A N 1
ATOM 979 C CA . ASN A 1 153 ? -86.037 -120.568 506.024 1.00 72.83 181 ASN A CA 1
ATOM 980 C C . ASN A 1 153 ? -84.769 -121.279 505.532 1.00 68.65 181 ASN A C 1
ATOM 981 O O . ASN A 1 153 ? -84.857 -122.096 504.610 1.00 67.67 181 ASN A O 1
ATOM 986 N N . SER A 1 154 ? -83.592 -120.872 505.985 1.00 65.73 182 SER A N 1
ATOM 987 C CA . SER A 1 154 ? -82.351 -121.388 505.418 1.00 64.94 182 SER A CA 1
ATOM 988 C C . SER A 1 154 ? -81.644 -122.484 506.225 1.00 67.24 182 SER A C 1
ATOM 989 O O . SER A 1 154 ? -80.522 -122.860 505.867 1.00 72.92 182 SER A O 1
ATOM 992 N N . HIS A 1 155 ? -82.206 -122.953 507.333 1.00 70.64 183 HIS A N 1
ATOM 993 C CA . HIS A 1 155 ? -81.592 -124.053 508.084 1.00 61.80 183 HIS A CA 1
ATOM 994 C C . HIS A 1 155 ? -80.195 -123.703 508.614 1.00 66.32 183 HIS A C 1
ATOM 995 O O . HIS A 1 155 ? -79.330 -124.572 508.724 1.00 62.50 183 HIS A O 1
ATOM 1002 N N . GLY A 1 156 ? -79.936 -122.433 508.928 1.00 60.40 184 GLY A N 1
ATOM 1003 C CA . GLY A 1 156 ? -78.658 -122.058 509.490 1.00 59.30 184 GLY A CA 1
ATOM 1004 C C . GLY A 1 156 ? -77.577 -121.611 508.508 1.00 59.26 184 GLY A C 1
ATOM 1005 O O . GLY A 1 156 ? -76.494 -121.219 508.952 1.00 64.41 184 GLY A O 1
ATOM 1006 N N . LYS A 1 157 ? -77.833 -121.650 507.205 1.00 61.81 185 LYS A N 1
ATOM 1007 C CA . LYS A 1 157 ? -76.800 -121.325 506.234 1.00 65.13 185 LYS A CA 1
ATOM 1008 C C . LYS A 1 157 ? -76.299 -119.902 506.457 1.00 66.86 185 LYS A C 1
ATOM 1009 O O . LYS A 1 157 ? -77.076 -119.013 506.828 1.00 60.54 185 LYS A O 1
ATOM 1011 N N . PRO A 1 158 ? -75.011 -119.657 506.255 1.00 63.90 186 PRO A N 1
ATOM 1012 C CA . PRO A 1 158 ? -74.471 -118.307 506.469 1.00 59.33 186 PRO A CA 1
ATOM 1013 C C . PRO A 1 158 ? -75.085 -117.274 505.537 1.00 60.61 186 PRO A C 1
ATOM 1014 O O . PRO A 1 158 ? -75.612 -117.592 504.467 1.00 61.83 186 PRO A O 1
ATOM 1018 N N . CYS A 1 159 ? -75.056 -116.027 505.987 1.00 65.44 187 CYS A N 1
ATOM 1019 C CA . CYS A 1 159 ? -75.340 -114.908 505.106 1.00 64.28 187 CYS A CA 1
ATOM 1020 C C . CYS A 1 159 ? -74.476 -114.991 503.858 1.00 63.74 187 CYS A C 1
ATOM 1021 O O . CYS A 1 159 ? -73.282 -115.314 503.924 1.00 61.55 187 CYS A O 1
ATOM 1024 N N . THR A 1 160 ? -75.089 -114.665 502.719 1.00 64.48 188 THR A N 1
ATOM 1025 C CA . THR A 1 160 ? -74.354 -114.427 501.484 1.00 65.35 188 THR A CA 1
ATOM 1026 C C . THR A 1 160 ? -74.033 -112.940 501.472 1.00 65.87 188 THR A C 1
ATOM 1027 O O . THR A 1 160 ? -74.933 -112.099 501.399 1.00 74.30 188 THR A O 1
ATOM 1031 N N . ILE A 1 161 ? -72.752 -112.619 501.608 1.00 70.77 189 ILE A N 1
ATOM 1032 C CA . ILE A 1 161 ? -72.284 -111.249 501.621 1.00 65.23 189 ILE A CA 1
ATOM 1033 C C . ILE A 1 161 ? -71.381 -111.058 500.421 1.00 65.99 189 ILE A C 1
ATOM 1034 O O . ILE A 1 161 ? -70.362 -111.739 500.313 1.00 77.75 189 ILE A O 1
ATOM 1039 N N . PRO A 1 162 ? -71.750 -110.144 499.513 1.00 67.89 190 PRO A N 1
ATOM 1040 C CA . PRO A 1 162 ? -72.968 -109.343 499.653 1.00 69.21 190 PRO A CA 1
ATOM 1041 C C . PRO A 1 162 ? -74.209 -109.983 499.009 1.00 72.21 190 PRO A C 1
ATOM 1042 O O . PRO A 1 162 ? -74.079 -110.975 498.289 1.00 78.54 190 PRO A O 1
ATOM 1046 N N . PHE A 1 163 ? -75.369 -109.350 499.194 1.00 71.87 191 PHE A N 1
ATOM 1047 C CA . PHE A 1 163 ? -76.633 -109.859 498.677 1.00 77.58 191 PHE A CA 1
ATOM 1048 C C . PHE A 1 163 ? -77.498 -108.694 498.229 1.00 80.19 191 PHE A C 1
ATOM 1049 O O . PHE A 1 163 ? -77.495 -107.630 498.860 1.00 81.61 191 PHE A O 1
ATOM 1057 N N . LYS A 1 164 ? -78.240 -108.908 497.141 1.00 83.92 192 LYS A N 1
ATOM 1058 C CA . LYS A 1 164 ? -79.171 -107.917 496.622 1.00 85.93 192 LYS A CA 1
ATOM 1059 C C . LYS A 1 164 ? -80.559 -108.186 497.176 1.00 82.19 192 LYS A C 1
ATOM 1060 O O . LYS A 1 164 ? -81.022 -109.331 497.183 1.00 86.30 192 LYS A O 1
ATOM 1066 N N . TYR A 1 165 ? -81.205 -107.130 497.663 1.00 83.27 193 TYR A N 1
ATOM 1067 C CA . TYR A 1 165 ? -82.603 -107.176 498.059 1.00 82.34 193 TYR A CA 1
ATOM 1068 C C . TYR A 1 165 ? -83.272 -105.890 497.609 1.00 94.06 193 TYR A C 1
ATOM 1069 O O . TYR A 1 165 ? -82.781 -104.795 497.915 1.00 89.04 193 TYR A O 1
ATOM 1078 N N . ASP A 1 166 ? -84.388 -106.038 496.883 1.00 94.67 194 ASP A N 1
ATOM 1079 C CA . ASP A 1 166 ? -85.186 -104.908 496.409 1.00 93.74 194 ASP A CA 1
ATOM 1080 C C . ASP A 1 166 ? -84.309 -103.871 495.715 1.00 90.69 194 ASP A C 1
ATOM 1081 O O . ASP A 1 166 ? -84.433 -102.669 495.946 1.00 93.67 194 ASP A O 1
ATOM 1086 N N . ASN A 1 167 ? -83.376 -104.357 494.893 1.00 96.60 195 ASN A N 1
ATOM 1087 C CA . ASN A 1 167 ? -82.514 -103.529 494.037 1.00 100.96 195 ASN A CA 1
ATOM 1088 C C . ASN A 1 167 ? -81.563 -102.616 494.812 1.00 99.13 195 ASN A C 1
ATOM 1089 O O . ASN A 1 167 ? -81.139 -101.584 494.294 1.00 105.48 195 ASN A O 1
ATOM 1094 N N . GLN A 1 168 ? -81.197 -102.980 496.038 1.00 91.58 196 GLN A N 1
ATOM 1095 C CA . GLN A 1 168 ? -80.034 -102.406 496.703 1.00 87.26 196 GLN A CA 1
ATOM 1096 C C . GLN A 1 168 ? -79.095 -103.525 497.141 1.00 86.76 196 GLN A C 1
ATOM 1097 O O . GLN A 1 168 ? -79.535 -104.615 497.531 1.00 88.30 196 GLN A O 1
ATOM 1103 N N . TRP A 1 169 ? -77.797 -103.247 497.105 1.00 84.58 197 TRP A N 1
ATOM 1104 C CA . TRP A 1 169 ? -76.818 -104.189 497.620 1.00 79.29 197 TRP A CA 1
ATOM 1105 C C . TRP A 1 169 ? -76.534 -103.902 499.085 1.00 85.77 197 TRP A C 1
ATOM 1106 O O . TRP A 1 169 ? -76.390 -102.739 499.484 1.00 81.41 197 TRP A O 1
ATOM 1117 N N . PHE A 1 170 ? -76.424 -104.975 499.873 1.00 79.86 198 PHE A N 1
ATOM 1118 C CA . PHE A 1 170 ? -76.068 -104.907 501.286 1.00 73.33 198 PHE A CA 1
ATOM 1119 C C . PHE A 1 170 ? -74.749 -105.643 501.507 1.00 71.89 198 PHE A C 1
ATOM 1120 O O . PHE A 1 170 ? -74.547 -106.722 500.948 1.00 71.99 198 PHE A O 1
ATOM 1128 N N . HIS A 1 171 ? -73.816 -105.023 502.243 1.00 69.99 199 HIS A N 1
ATOM 1129 C CA . HIS A 1 171 ? -72.549 -105.660 502.596 1.00 70.67 199 HIS A CA 1
ATOM 1130 C C . HIS A 1 171 ? -72.569 -106.281 503.998 1.00 75.67 199 HIS A C 1
ATOM 1131 O O . HIS A 1 171 ? -71.515 -106.684 504.509 1.00 64.37 199 HIS A O 1
ATOM 1138 N N . GLY A 1 172 ? -73.726 -106.281 504.648 1.00 71.29 200 GLY A N 1
ATOM 1139 C CA . GLY A 1 172 ? -73.878 -106.824 505.978 1.00 64.87 200 GLY A CA 1
ATOM 1140 C C . GLY A 1 172 ? -75.349 -106.984 506.287 1.00 71.77 200 GLY A C 1
ATOM 1141 O O . GLY A 1 172 ? -76.201 -106.948 505.395 1.00 68.24 200 GLY A O 1
ATOM 1142 N N . CYS A 1 173 ? -75.650 -107.186 507.559 1.00 68.30 201 CYS A N 1
ATOM 1143 C CA . CYS A 1 173 ? -77.052 -107.364 507.901 1.00 72.57 201 CYS A CA 1
ATOM 1144 C C . CYS A 1 173 ? -77.799 -106.037 507.832 1.00 75.65 201 CYS A C 1
ATOM 1145 O O . CYS A 1 173 ? -77.217 -104.944 507.881 1.00 68.10 201 CYS A O 1
ATOM 1148 N N . THR A 1 174 ? -79.116 -106.147 507.706 1.00 74.80 202 THR A N 1
ATOM 1149 C CA . THR A 1 174 ? -79.954 -104.971 507.587 1.00 78.95 202 THR A CA 1
ATOM 1150 C C . THR A 1 174 ? -81.279 -105.224 508.293 1.00 78.99 202 THR A C 1
ATOM 1151 O O . THR A 1 174 ? -81.732 -106.367 508.410 1.00 73.03 202 THR A O 1
ATOM 1155 N N . SER A 1 175 ? -81.881 -104.142 508.786 1.00 85.21 203 SER A N 1
ATOM 1156 C CA . SER A 1 175 ? -83.247 -104.155 509.293 1.00 87.85 203 SER A CA 1
ATOM 1157 C C . SER A 1 175 ? -84.274 -103.696 508.261 1.00 85.97 203 SER A C 1
ATOM 1158 O O . SER A 1 175 ? -85.461 -103.622 508.586 1.00 82.63 203 SER A O 1
ATOM 1161 N N . THR A 1 176 ? -83.855 -103.374 507.039 1.00 87.97 204 THR A N 1
ATOM 1162 C CA . THR A 1 176 ? -84.786 -102.812 506.069 1.00 99.14 204 THR A CA 1
ATOM 1163 C C . THR A 1 176 ? -85.738 -103.888 505.539 1.00 91.61 204 THR A C 1
ATOM 1164 O O . THR A 1 176 ? -85.435 -105.084 505.554 1.00 88.36 204 THR A O 1
ATOM 1168 N N . GLY A 1 177 ? -86.910 -103.445 505.081 1.00 89.01 205 GLY A N 1
ATOM 1169 C CA . GLY A 1 177 ? -88.001 -104.331 504.735 1.00 88.57 205 GLY A CA 1
ATOM 1170 C C . GLY A 1 177 ? -88.620 -105.054 505.903 1.00 94.50 205 GLY A C 1
ATOM 1171 O O . GLY A 1 177 ? -89.455 -105.949 505.696 1.00 97.49 205 GLY A O 1
ATOM 1172 N N . ARG A 1 178 ? -88.210 -104.719 507.119 1.00 95.66 206 ARG A N 1
ATOM 1173 C CA . ARG A 1 178 ? -88.688 -105.390 508.316 1.00 99.34 206 ARG A CA 1
ATOM 1174 C C . ARG A 1 178 ? -88.903 -104.333 509.391 1.00 106.45 206 ARG A C 1
ATOM 1175 O O . ARG A 1 178 ? -87.977 -103.585 509.718 1.00 113.16 206 ARG A O 1
ATOM 1183 N N . GLU A 1 179 ? -90.123 -104.247 509.921 1.00 109.20 207 GLU A N 1
ATOM 1184 C CA . GLU A 1 179 ? -90.507 -103.148 510.803 1.00 114.21 207 GLU A CA 1
ATOM 1185 C C . GLU A 1 179 ? -90.369 -103.463 512.288 1.00 114.00 207 GLU A C 1
ATOM 1186 O O . GLU A 1 179 ? -90.582 -102.571 513.115 1.00 117.50 207 GLU A O 1
ATOM 1192 N N . ASP A 1 180 ? -90.013 -104.691 512.654 1.00 111.29 208 ASP A N 1
ATOM 1193 C CA . ASP A 1 180 ? -89.670 -104.979 514.040 1.00 105.69 208 ASP A CA 1
ATOM 1194 C C . ASP A 1 180 ? -88.203 -104.699 514.333 1.00 98.39 208 ASP A C 1
ATOM 1195 O O . ASP A 1 180 ? -87.745 -104.973 515.445 1.00 102.21 208 ASP A O 1
ATOM 1200 N N . GLY A 1 181 ? -87.456 -104.190 513.348 1.00 89.98 209 GLY A N 1
ATOM 1201 C CA . GLY A 1 181 ? -86.092 -103.745 513.542 1.00 84.88 209 GLY A CA 1
ATOM 1202 C C . GLY A 1 181 ? -85.026 -104.820 513.508 1.00 88.83 209 GLY A C 1
ATOM 1203 O O . GLY A 1 181 ? -83.838 -104.480 513.404 1.00 96.20 209 GLY A O 1
ATOM 1204 N N . HIS A 1 182 ? -85.397 -106.099 513.593 1.00 86.48 210 HIS A N 1
ATOM 1205 C CA . HIS A 1 182 ? -84.405 -107.166 513.660 1.00 76.94 210 HIS A CA 1
ATOM 1206 C C . HIS A 1 182 ? -83.531 -107.206 512.414 1.00 79.86 210 HIS A C 1
ATOM 1207 O O . HIS A 1 182 ? -84.002 -107.042 511.287 1.00 85.58 210 HIS A O 1
ATOM 1214 N N . LEU A 1 183 ? -82.240 -107.407 512.637 1.00 80.15 211 LEU A N 1
ATOM 1215 C CA . LEU A 1 183 ? -81.291 -107.541 511.545 1.00 73.65 211 LEU A CA 1
ATOM 1216 C C . LEU A 1 183 ? -81.457 -108.904 510.881 1.00 69.81 211 LEU A C 1
ATOM 1217 O O . LEU A 1 183 ? -81.642 -109.920 511.553 1.00 69.94 211 LEU A O 1
ATOM 1222 N N . TRP A 1 184 ? -81.419 -108.921 509.551 1.00 68.97 212 TRP A N 1
ATOM 1223 C CA . TRP A 1 184 ? -81.507 -110.164 508.801 1.00 68.06 212 TRP A CA 1
ATOM 1224 C C . TRP A 1 184 ? -80.572 -110.106 507.606 1.00 66.81 212 TRP A C 1
ATOM 1225 O O . TRP A 1 184 ? -80.015 -109.055 507.272 1.00 66.76 212 TRP A O 1
ATOM 1236 N N . CYS A 1 185 ? -80.374 -111.263 506.979 1.00 66.07 213 CYS A N 1
ATOM 1237 C CA . CYS A 1 185 ? -79.572 -111.328 505.767 1.00 70.25 213 CYS A CA 1
ATOM 1238 C C . CYS A 1 185 ? -80.132 -112.398 504.844 1.00 68.08 213 CYS A C 1
ATOM 1239 O O . CYS A 1 185 ? -80.815 -113.327 505.276 1.00 69.33 213 CYS A O 1
ATOM 1242 N N . ALA A 1 186 ? -79.844 -112.251 503.557 1.00 66.48 214 ALA A N 1
ATOM 1243 C CA . ALA A 1 186 ? -80.185 -113.287 502.597 1.00 66.09 214 ALA A CA 1
ATOM 1244 C C . ALA A 1 186 ? -79.069 -114.320 502.582 1.00 71.59 214 ALA A C 1
ATOM 1245 O O . ALA A 1 186 ? -77.884 -113.982 502.709 1.00 72.18 214 ALA A O 1
ATOM 1247 N N . THR A 1 187 ? -79.464 -115.581 502.478 1.00 79.02 215 THR A N 1
ATOM 1248 C CA . THR A 1 187 ? -78.568 -116.720 502.329 1.00 77.72 215 THR A CA 1
ATOM 1249 C C . THR A 1 187 ? -78.399 -117.085 500.867 1.00 74.51 215 THR A C 1
ATOM 1250 O O . THR A 1 187 ? -77.841 -118.142 500.542 1.00 66.10 215 THR A O 1
ATOM 1254 N N . THR A 1 188 ? -78.966 -116.273 499.988 1.00 65.84 216 THR A N 1
ATOM 1255 C CA . THR A 1 188 ? -78.745 -116.352 498.558 1.00 82.08 216 THR A CA 1
ATOM 1256 C C . THR A 1 188 ? -78.258 -114.995 498.082 1.00 78.38 216 THR A C 1
ATOM 1257 O O . THR A 1 188 ? -78.561 -113.967 498.695 1.00 76.02 216 THR A O 1
ATOM 1261 N N . GLN A 1 189 ? -77.509 -115.000 496.974 1.00 89.85 217 GLN A N 1
ATOM 1262 C CA . GLN A 1 189 ? -76.937 -113.764 496.441 1.00 84.19 217 GLN A CA 1
ATOM 1263 C C . GLN A 1 189 ? -78.023 -112.810 495.954 1.00 79.56 217 GLN A C 1
ATOM 1264 O O . GLN A 1 189 ? -77.802 -111.593 495.888 1.00 67.65 217 GLN A O 1
ATOM 1270 N N . ASP A 1 190 ? -79.189 -113.345 495.591 1.00 79.44 218 ASP A N 1
ATOM 1271 C CA . ASP A 1 190 ? -80.298 -112.573 495.036 1.00 84.63 218 ASP A CA 1
ATOM 1272 C C . ASP A 1 190 ? -81.575 -112.915 495.796 1.00 86.54 218 ASP A C 1
ATOM 1273 O O . ASP A 1 190 ? -82.160 -113.981 495.575 1.00 84.96 218 ASP A O 1
ATOM 1278 N N . TYR A 1 191 ? -82.086 -111.969 496.588 1.00 85.83 219 TYR A N 1
ATOM 1279 C CA . TYR A 1 191 ? -83.233 -112.300 497.426 1.00 76.98 219 TYR A CA 1
ATOM 1280 C C . TYR A 1 191 ? -84.534 -112.325 496.639 1.00 74.83 219 TYR A C 1
ATOM 1281 O O . TYR A 1 191 ? -85.382 -113.192 496.882 1.00 80.74 219 TYR A O 1
ATOM 1290 N N . GLY A 1 192 ? -84.738 -111.362 495.739 1.00 84.82 220 GLY A N 1
ATOM 1291 C CA . GLY A 1 192 ? -85.956 -111.366 494.942 1.00 82.30 220 GLY A CA 1
ATOM 1292 C C . GLY A 1 192 ? -86.145 -112.677 494.204 1.00 77.85 220 GLY A C 1
ATOM 1293 O O . GLY A 1 192 ? -87.260 -113.199 494.115 1.00 82.42 220 GLY A O 1
ATOM 1294 N N . LYS A 1 193 ? -85.048 -113.243 493.695 1.00 75.26 221 LYS A N 1
ATOM 1295 C CA . LYS A 1 193 ? -85.121 -114.521 493.001 1.00 81.24 221 LYS A CA 1
ATOM 1296 C C . LYS A 1 193 ? -85.398 -115.672 493.969 1.00 86.79 221 LYS A C 1
ATOM 1297 O O . LYS A 1 193 ? -86.398 -116.381 493.823 1.00 85.39 221 LYS A O 1
ATOM 1303 N N . ASP A 1 194 ? -84.527 -115.879 494.976 1.00 84.56 222 ASP A N 1
ATOM 1304 C CA . ASP A 1 194 ? -84.647 -117.096 495.783 1.00 79.19 222 ASP A CA 1
ATOM 1305 C C . ASP A 1 194 ? -85.444 -116.973 497.087 1.00 80.47 222 ASP A C 1
ATOM 1306 O O . ASP A 1 194 ? -85.922 -118.003 497.584 1.00 71.90 222 ASP A O 1
ATOM 1311 N N . GLU A 1 195 ? -85.680 -115.760 497.608 1.00 72.94 223 GLU A N 1
ATOM 1312 C CA . GLU A 1 195 ? -86.395 -115.577 498.892 1.00 82.67 223 GLU A CA 1
ATOM 1313 C C . GLU A 1 195 ? -85.895 -116.506 500.015 1.00 79.72 223 GLU A C 1
ATOM 1314 O O . GLU A 1 195 ? -86.680 -117.094 500.763 1.00 76.47 223 GLU A O 1
ATOM 1320 N N . ARG A 1 196 ? -84.580 -116.636 500.152 1.00 61.91 224 ARG A N 1
ATOM 1321 C CA . ARG A 1 196 ? -83.975 -117.424 501.225 1.00 59.62 224 ARG A CA 1
ATOM 1322 C C . ARG A 1 196 ? -83.202 -116.501 502.156 1.00 66.27 224 ARG A C 1
ATOM 1323 O O . ARG A 1 196 ? -82.381 -115.700 501.700 1.00 73.34 224 ARG A O 1
ATOM 1331 N N . TRP A 1 197 ? -83.455 -116.606 503.454 1.00 67.03 225 TRP A N 1
ATOM 1332 C CA . TRP A 1 197 ? -82.911 -115.624 504.381 1.00 65.20 225 TRP A CA 1
ATOM 1333 C C . TRP A 1 197 ? -82.785 -116.230 505.770 1.00 61.55 225 TRP A C 1
ATOM 1334 O O . TRP A 1 197 ? -83.110 -117.398 505.997 1.00 58.88 225 TRP A O 1
ATOM 1345 N N . GLY A 1 198 ? -82.297 -115.411 506.697 1.00 60.91 226 GLY A N 1
ATOM 1346 C CA . GLY A 1 198 ? -82.304 -115.744 508.105 1.00 60.28 226 GLY A CA 1
ATOM 1347 C C . GLY A 1 198 ? -81.935 -114.529 508.922 1.00 61.41 226 GLY A C 1
ATOM 1348 O O . GLY A 1 198 ? -81.415 -113.537 508.399 1.00 68.76 226 GLY A O 1
ATOM 1349 N N . PHE A 1 199 ? -82.231 -114.613 510.216 1.00 56.17 227 PHE A N 1
ATOM 1350 C CA . PHE A 1 199 ? -81.895 -113.542 511.137 1.00 58.82 227 PHE A CA 1
ATOM 1351 C C . PHE A 1 199 ? -80.409 -113.549 511.422 1.00 59.46 227 PHE A C 1
ATOM 1352 O O . PHE A 1 199 ? -79.756 -114.597 511.403 1.00 59.43 227 PHE A O 1
ATOM 1360 N N . CYS A 1 200 ? -79.880 -112.375 511.666 1.00 55.48 228 CYS A N 1
ATOM 1361 C CA . CYS A 1 200 ? -78.462 -112.280 511.975 1.00 61.07 228 CYS A CA 1
ATOM 1362 C C . CYS A 1 200 ? -78.240 -112.421 513.473 1.00 60.49 228 CYS A C 1
ATOM 1363 O O . CYS A 1 200 ? -79.038 -111.915 514.266 1.00 61.86 228 CYS A O 1
ATOM 1366 N N . PRO A 1 201 ? -77.159 -113.099 513.849 1.00 62.16 229 PRO A N 1
ATOM 1367 C CA . PRO A 1 201 ? -76.857 -113.284 515.273 1.00 60.12 229 PRO A CA 1
ATOM 1368 C C . PRO A 1 201 ? -76.503 -111.972 515.950 1.00 59.71 229 PRO A C 1
ATOM 1369 O O . PRO A 1 201 ? -75.816 -111.119 515.388 1.00 64.29 229 PRO A O 1
ATOM 1373 N N . ILE A 1 202 ? -76.981 -111.832 517.174 1.00 60.33 230 ILE A N 1
ATOM 1374 C CA . ILE A 1 202 ? -76.784 -110.649 517.994 1.00 70.61 230 ILE A CA 1
ATOM 1375 C C . ILE A 1 202 ? -75.916 -111.027 519.190 1.00 68.97 230 ILE A C 1
ATOM 1376 O O . ILE A 1 202 ? -76.093 -112.100 519.773 1.00 64.11 230 ILE A O 1
ATOM 1381 N N . LYS A 1 203 ? -74.947 -110.175 519.529 1.00 75.79 231 LYS A N 1
ATOM 1382 C CA . LYS A 1 203 ? -74.255 -110.289 520.811 1.00 78.84 231 LYS A CA 1
ATOM 1383 C C . LYS A 1 203 ? -74.966 -109.354 521.778 1.00 86.29 231 LYS A C 1
ATOM 1384 O O . LYS A 1 203 ? -74.853 -108.132 521.667 1.00 89.29 231 LYS A O 1
ATOM 1390 N N . SER A 1 204 ? -75.679 -109.922 522.736 1.00 92.88 232 SER A N 1
ATOM 1391 C CA . SER A 1 204 ? -76.544 -109.137 523.594 1.00 93.72 232 SER A CA 1
ATOM 1392 C C . SER A 1 204 ? -76.343 -109.563 525.034 1.00 104.38 232 SER A C 1
ATOM 1393 O O . SER A 1 204 ? -75.881 -110.670 525.321 1.00 108.39 232 SER A O 1
ATOM 1396 N N . ASN A 1 205 ? -76.669 -108.647 525.938 1.00 109.16 233 ASN A N 1
ATOM 1397 C CA . ASN A 1 205 ? -76.670 -108.930 527.363 1.00 107.87 233 ASN A CA 1
ATOM 1398 C C . ASN A 1 205 ? -78.052 -109.279 527.897 1.00 101.23 233 ASN A C 1
ATOM 1399 O O . ASN A 1 205 ? -78.191 -109.513 529.102 1.00 96.65 233 ASN A O 1
ATOM 1404 N N . ASP A 1 206 ? -79.074 -109.315 527.045 1.00 95.92 234 ASP A N 1
ATOM 1405 C CA . ASP A 1 206 ? -80.355 -109.872 527.451 1.00 96.23 234 ASP A CA 1
ATOM 1406 C C . ASP A 1 206 ? -80.670 -111.108 526.612 1.00 89.61 234 ASP A C 1
ATOM 1407 O O . ASP A 1 206 ? -79.884 -111.542 525.762 1.00 89.40 234 ASP A O 1
ATOM 1412 N N . CYS A 1 207 ? -81.799 -111.724 526.946 1.00 73.57 235 CYS A N 1
ATOM 1413 C CA . CYS A 1 207 ? -82.319 -112.909 526.289 1.00 76.56 235 CYS A CA 1
ATOM 1414 C C . CYS A 1 207 ? -83.426 -112.621 525.281 1.00 74.13 235 CYS A C 1
ATOM 1415 O O . CYS A 1 207 ? -84.106 -113.553 524.850 1.00 81.39 235 CYS A O 1
ATOM 1418 N N . GLU A 1 208 ? -83.683 -111.352 524.975 1.00 86.55 236 GLU A N 1
ATOM 1419 C CA . GLU A 1 208 ? -84.858 -110.964 524.196 1.00 88.32 236 GLU A CA 1
ATOM 1420 C C . GLU A 1 208 ? -84.978 -111.715 522.874 1.00 82.32 236 GLU A C 1
ATOM 1421 O O . GLU A 1 208 ? -84.030 -111.809 522.090 1.00 85.11 236 GLU A O 1
ATOM 1427 N N . THR A 1 209 ? -86.152 -112.304 522.686 1.00 82.84 237 THR A N 1
ATOM 1428 C CA . THR A 1 209 ? -86.774 -112.719 521.434 1.00 75.50 237 THR A CA 1
ATOM 1429 C C . THR A 1 209 ? -86.178 -113.971 520.812 1.00 70.60 237 THR A C 1
ATOM 1430 O O . THR A 1 209 ? -86.904 -114.783 520.240 1.00 70.67 237 THR A O 1
ATOM 1434 N N . PHE A 1 210 ? -84.903 -114.231 521.027 1.00 75.10 238 PHE A N 1
ATOM 1435 C CA . PHE A 1 210 ? -84.317 -115.438 520.465 1.00 69.09 238 PHE A CA 1
ATOM 1436 C C . PHE A 1 210 ? -84.089 -116.532 521.496 1.00 69.47 238 PHE A C 1
ATOM 1437 O O . PHE A 1 210 ? -83.506 -117.569 521.163 1.00 70.36 238 PHE A O 1
ATOM 1445 N N . TRP A 1 211 ? -84.478 -116.302 522.744 1.00 65.21 239 TRP A N 1
ATOM 1446 C CA . TRP A 1 211 ? -84.064 -117.140 523.851 1.00 65.30 239 TRP A CA 1
ATOM 1447 C C . TRP A 1 211 ? -85.247 -117.463 524.750 1.00 68.31 239 TRP A C 1
ATOM 1448 O O . TRP A 1 211 ? -86.176 -116.666 524.897 1.00 74.81 239 TRP A O 1
ATOM 1459 N N . ASP A 1 212 ? -85.205 -118.653 525.342 1.00 66.09 240 ASP A N 1
ATOM 1460 C CA . ASP A 1 212 ? -85.969 -118.947 526.544 1.00 62.60 240 ASP A CA 1
ATOM 1461 C C . ASP A 1 212 ? -85.114 -118.647 527.770 1.00 65.31 240 ASP A C 1
ATOM 1462 O O . ASP A 1 212 ? -83.944 -119.038 527.828 1.00 70.84 240 ASP A O 1
ATOM 1467 N N . LYS A 1 213 ? -85.690 -117.930 528.730 1.00 67.31 241 LYS A N 1
ATOM 1468 C CA . LYS A 1 213 ? -85.036 -117.640 529.994 1.00 72.32 241 LYS A CA 1
ATOM 1469 C C . LYS A 1 213 ? -85.616 -118.531 531.078 1.00 73.55 241 LYS A C 1
ATOM 1470 O O . LYS A 1 213 ? -86.840 -118.615 531.232 1.00 73.65 241 LYS A O 1
ATOM 1476 N N . ASP A 1 214 ? -84.738 -119.202 531.816 1.00 70.67 242 ASP A N 1
ATOM 1477 C CA . ASP A 1 214 ? -85.137 -119.887 533.034 1.00 73.80 242 ASP A CA 1
ATOM 1478 C C . ASP A 1 214 ? -85.252 -118.854 534.148 1.00 80.98 242 ASP A C 1
ATOM 1479 O O . ASP A 1 214 ? -84.267 -118.197 534.499 1.00 76.77 242 ASP A O 1
ATOM 1484 N N . GLN A 1 215 ? -86.445 -118.732 534.728 1.00 90.30 243 GLN A N 1
ATOM 1485 C CA . GLN A 1 215 ? -86.645 -117.720 535.758 1.00 97.15 243 GLN A CA 1
ATOM 1486 C C . GLN A 1 215 ? -85.788 -117.989 536.989 1.00 98.53 243 GLN A C 1
ATOM 1487 O O . GLN A 1 215 ? -85.421 -117.052 537.705 1.00 103.53 243 GLN A O 1
ATOM 1493 N N . LEU A 1 216 ? -85.441 -119.251 537.245 1.00 96.15 244 LEU A N 1
ATOM 1494 C CA . LEU A 1 216 ? -84.776 -119.573 538.502 1.00 92.46 244 LEU A CA 1
ATOM 1495 C C . LEU A 1 216 ? -83.281 -119.255 538.478 1.00 88.18 244 LEU A C 1
ATOM 1496 O O . LEU A 1 216 ? -82.744 -118.758 539.472 1.00 93.22 244 LEU A O 1
ATOM 1501 N N . THR A 1 217 ? -82.573 -119.601 537.402 1.00 84.63 245 THR A N 1
ATOM 1502 C CA . THR A 1 217 ? -81.140 -119.330 537.310 1.00 75.58 245 THR A CA 1
ATOM 1503 C C . THR A 1 217 ? -80.772 -118.100 536.488 1.00 80.95 245 THR A C 1
ATOM 1504 O O . THR A 1 217 ? -79.592 -117.733 536.459 1.00 77.31 245 THR A O 1
ATOM 1508 N N . ASP A 1 218 ? -81.734 -117.463 535.823 1.00 83.21 246 ASP A N 1
ATOM 1509 C CA . ASP A 1 218 ? -81.468 -116.426 534.823 1.00 85.42 246 ASP A CA 1
ATOM 1510 C C . ASP A 1 218 ? -80.592 -116.915 533.658 1.00 77.74 246 ASP A C 1
ATOM 1511 O O . ASP A 1 218 ? -79.983 -116.102 532.954 1.00 83.97 246 ASP A O 1
ATOM 1516 N N . SER A 1 219 ? -80.541 -118.220 533.396 1.00 72.96 247 SER A N 1
ATOM 1517 C CA . SER A 1 219 ? -79.856 -118.745 532.219 1.00 74.91 247 SER A CA 1
ATOM 1518 C C . SER A 1 219 ? -80.775 -118.721 531.004 1.00 71.05 247 SER A C 1
ATOM 1519 O O . SER A 1 219 ? -81.980 -118.963 531.121 1.00 72.72 247 SER A O 1
ATOM 1522 N N . CYS A 1 220 ? -80.193 -118.441 529.835 1.00 55.29 248 CYS A N 1
ATOM 1523 C CA . CYS A 1 220 ? -80.927 -118.356 528.577 1.00 61.35 248 CYS A CA 1
ATOM 1524 C C . CYS A 1 220 ? -80.510 -119.466 527.619 1.00 55.84 248 CYS A C 1
ATOM 1525 O O . CYS A 1 220 ? -79.346 -119.872 527.585 1.00 52.32 248 CY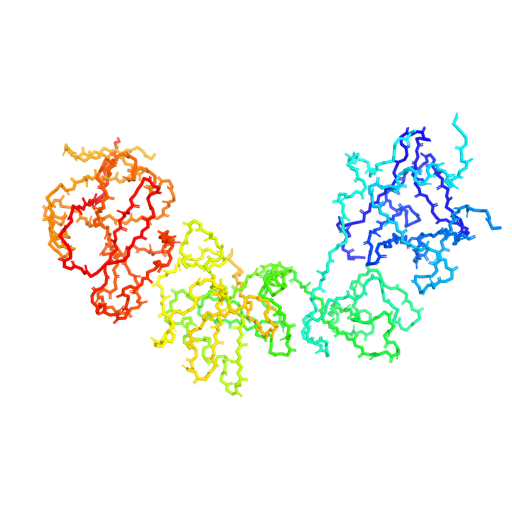S A O 1
ATOM 1528 N N . TYR A 1 221 ? -81.477 -119.974 526.858 1.00 55.44 249 TYR A N 1
ATOM 1529 C CA . TYR A 1 221 ? -81.259 -121.163 526.044 1.00 52.49 249 TYR A CA 1
ATOM 1530 C C . TYR A 1 221 ? -81.917 -120.983 524.690 1.00 54.95 249 TYR A C 1
ATOM 1531 O O . TYR A 1 221 ? -83.030 -120.461 524.597 1.00 53.96 249 TYR A O 1
ATOM 1540 N N . GLN A 1 222 ? -81.242 -121.456 523.649 1.00 54.62 250 GLN A N 1
ATOM 1541 C CA . GLN A 1 222 ? -81.728 -121.304 522.285 1.00 55.13 250 GLN A CA 1
ATOM 1542 C C . GLN A 1 222 ? -81.722 -122.658 521.597 1.00 50.07 250 GLN A C 1
ATOM 1543 O O . GLN A 1 222 ? -80.686 -123.322 521.530 1.00 57.71 250 GLN A O 1
ATOM 1549 N N . PHE A 1 223 ? -82.867 -123.063 521.081 1.00 54.24 251 PHE A N 1
ATOM 1550 C CA . PHE A 1 223 ? -83.016 -124.371 520.452 1.00 52.26 251 PHE A CA 1
ATOM 1551 C C . PHE A 1 223 ? -83.207 -124.140 518.966 1.00 55.92 251 PHE A C 1
ATOM 1552 O O . PHE A 1 223 ? -84.304 -123.762 518.532 1.00 55.75 251 PHE A O 1
ATOM 1560 N N . ASN A 1 224 ? -82.187 -124.437 518.160 1.00 55.10 252 ASN A N 1
ATOM 1561 C CA . ASN A 1 224 ? -82.376 -124.148 516.749 1.00 52.85 252 ASN A CA 1
ATOM 1562 C C . ASN A 1 224 ? -82.720 -125.484 516.091 1.00 50.96 252 ASN A C 1
ATOM 1563 O O . ASN A 1 224 ? -81.874 -126.152 515.498 1.00 57.91 252 ASN A O 1
ATOM 1568 N N . PHE A 1 225 ? -84.026 -125.720 515.987 1.00 53.75 253 PHE A N 1
ATOM 1569 C CA . PHE A 1 225 ? -84.580 -127.014 515.567 1.00 56.48 253 PHE A CA 1
ATOM 1570 C C . PHE A 1 225 ? -84.528 -127.163 514.056 1.00 60.65 253 PHE A C 1
ATOM 1571 O O . PHE A 1 225 ? -84.299 -128.254 513.522 1.00 55.43 253 PHE A O 1
ATOM 1579 N N . GLN A 1 226 ? -84.732 -126.056 513.364 1.00 58.87 254 GLN A N 1
ATOM 1580 C CA . GLN A 1 226 ? -84.759 -126.003 511.917 1.00 61.96 254 GLN A CA 1
ATOM 1581 C C . GLN A 1 226 ? -83.370 -125.900 511.304 1.00 54.44 254 GLN A C 1
ATOM 1582 O O . GLN A 1 226 ? -83.282 -125.768 510.086 1.00 56.14 254 GLN A O 1
ATOM 1588 N N . SER A 1 227 ? -82.301 -125.931 512.098 1.00 52.93 255 SER A N 1
ATOM 1589 C CA . SER A 1 227 ? -80.951 -125.715 511.582 1.00 60.17 255 SER A CA 1
ATOM 1590 C C . SER A 1 227 ? -80.197 -127.027 511.416 1.00 57.66 255 SER A C 1
ATOM 1591 O O . SER A 1 227 ? -80.391 -127.973 512.184 1.00 51.45 255 SER A O 1
ATOM 1594 N N . THR A 1 228 ? -79.365 -127.094 510.382 1.00 53.20 256 THR A N 1
ATOM 1595 C CA . THR A 1 228 ? -78.474 -128.230 510.165 1.00 61.14 256 THR A CA 1
ATOM 1596 C C . THR A 1 228 ? -77.041 -127.705 510.083 1.00 69.08 256 THR A C 1
ATOM 1597 O O . THR A 1 228 ? -76.655 -127.099 509.074 1.00 65.75 256 THR A O 1
ATOM 1601 N N . LEU A 1 229 ? -76.230 -127.982 511.107 1.00 60.62 257 LEU A N 1
ATOM 1602 C CA . LEU A 1 229 ? -74.870 -127.456 511.139 1.00 62.89 257 LEU A CA 1
ATOM 1603 C C . LEU A 1 229 ? -73.964 -128.506 511.757 1.00 62.78 257 LEU A C 1
ATOM 1604 O O . LEU A 1 229 ? -74.412 -129.330 512.553 1.00 64.07 257 LEU A O 1
ATOM 1609 N N . SER A 1 230 ? -72.697 -128.506 511.342 1.00 59.99 258 SER A N 1
ATOM 1610 C CA . SER A 1 230 ? -71.696 -129.339 512.001 1.00 61.31 258 SER A CA 1
ATOM 1611 C C . SER A 1 230 ? -71.419 -128.811 513.410 1.00 60.88 258 SER A C 1
ATOM 1612 O O . SER A 1 230 ? -71.779 -127.686 513.755 1.00 53.10 258 SER A O 1
ATOM 1615 N N . TRP A 1 231 ? -70.821 -129.659 514.249 1.00 60.59 259 TRP A N 1
ATOM 1616 C CA . TRP A 1 231 ? -70.520 -129.232 515.609 1.00 58.86 259 TRP A CA 1
ATOM 1617 C C . TRP A 1 231 ? -69.695 -127.945 515.614 1.00 60.45 259 TRP A C 1
ATOM 1618 O O . TRP A 1 231 ? -70.032 -126.990 516.319 1.00 64.56 259 TRP A O 1
ATOM 1629 N N . ARG A 1 232 ? -68.635 -127.889 514.796 1.00 60.11 260 ARG A N 1
ATOM 1630 C CA . ARG A 1 232 ? -67.808 -126.684 514.723 1.00 69.11 260 ARG A CA 1
ATOM 1631 C C . ARG A 1 232 ? -68.600 -125.496 514.204 1.00 66.50 260 ARG A C 1
ATOM 1632 O O . ARG A 1 232 ? -68.427 -124.371 514.681 1.00 66.68 260 ARG A O 1
ATOM 1640 N N . GLU A 1 233 ? -69.454 -125.713 513.207 1.00 64.56 261 GLU A N 1
ATOM 1641 C CA . GLU A 1 233 ? -70.274 -124.610 512.723 1.00 65.56 261 GLU A CA 1
ATOM 1642 C C . GLU A 1 233 ? -71.231 -124.133 513.802 1.00 57.73 261 GLU A C 1
ATOM 1643 O O . GLU A 1 233 ? -71.408 -122.927 513.996 1.00 61.65 261 GLU A O 1
ATOM 1649 N N . ALA A 1 234 ? -71.842 -125.073 514.525 1.00 55.81 262 ALA A N 1
ATOM 1650 C CA . ALA A 1 234 ? -72.771 -124.731 515.595 1.00 53.48 262 ALA A CA 1
ATOM 1651 C C . ALA A 1 234 ? -72.049 -124.044 516.745 1.00 58.31 262 ALA A C 1
ATOM 1652 O O . ALA A 1 234 ? -72.561 -123.070 517.312 1.00 56.85 262 ALA A O 1
ATOM 1654 N N . TRP A 1 235 ? -70.866 -124.543 517.108 1.00 57.55 263 TRP A N 1
ATOM 1655 C CA . TRP A 1 235 ? -70.008 -123.811 518.032 1.00 63.39 263 TRP A CA 1
ATOM 1656 C C . TRP A 1 235 ? -69.811 -122.364 517.580 1.00 56.67 263 TRP A C 1
ATOM 1657 O O . TRP A 1 235 ? -69.959 -121.430 518.373 1.00 61.66 263 TRP A O 1
ATOM 1668 N N . ALA A 1 236 ? -69.454 -122.162 516.312 1.00 55.08 264 ALA A N 1
ATOM 1669 C CA . ALA A 1 236 ? -69.184 -120.806 515.834 1.00 56.71 264 ALA A CA 1
ATOM 1670 C C . ALA A 1 236 ? -70.440 -119.951 515.883 1.00 61.92 264 ALA A C 1
ATOM 1671 O O . ALA A 1 236 ? -70.369 -118.755 516.181 1.00 68.86 264 ALA A O 1
ATOM 1673 N N . SER A 1 237 ? -71.605 -120.554 515.627 1.00 55.09 265 SER A N 1
ATOM 1674 C CA . SER A 1 237 ? -72.853 -119.801 515.631 1.00 54.97 265 SER A CA 1
ATOM 1675 C C . SER A 1 237 ? -73.203 -119.295 517.025 1.00 64.60 265 SER A C 1
ATOM 1676 O O . SER A 1 237 ? -73.662 -118.155 517.176 1.00 55.12 265 SER A O 1
ATOM 1679 N N . CYS A 1 238 ? -73.054 -120.148 518.044 1.00 53.09 266 CYS A N 1
ATOM 1680 C CA . CYS A 1 238 ? -73.304 -119.704 519.408 1.00 52.76 266 CYS A CA 1
ATOM 1681 C C . CYS A 1 238 ? -72.289 -118.636 519.824 1.00 57.02 266 CYS A C 1
ATOM 1682 O O . CYS A 1 238 ? -72.642 -117.670 520.513 1.00 62.51 266 CYS A O 1
ATOM 1685 N N . GLU A 1 239 ? -71.029 -118.785 519.404 1.00 57.96 267 GLU A N 1
ATOM 1686 C CA . GLU A 1 239 ? -70.026 -117.784 519.752 1.00 61.51 267 GLU A CA 1
ATOM 1687 C C . GLU A 1 239 ? -70.380 -116.432 519.132 1.00 67.50 267 GLU A C 1
ATOM 1688 O O . GLU A 1 239 ? -70.227 -115.390 519.778 1.00 62.25 267 GLU A O 1
ATOM 1694 N N . GLN A 1 240 ? -70.927 -116.434 517.910 1.00 61.50 268 GLN A N 1
ATOM 1695 C CA . GLN A 1 240 ? -71.334 -115.178 517.273 1.00 66.90 268 GLN A CA 1
ATOM 1696 C C . GLN A 1 240 ? -72.448 -114.467 518.036 1.00 61.25 268 GLN A C 1
ATOM 1697 O O . GLN A 1 240 ? -72.730 -113.304 517.758 1.00 60.40 268 GLN A O 1
ATOM 1703 N N . GLN A 1 241 ? -73.133 -115.164 518.935 1.00 57.59 269 GLN A N 1
ATOM 1704 C CA . GLN A 1 241 ? -74.206 -114.598 519.736 1.00 60.72 269 GLN A CA 1
ATOM 1705 C C . GLN A 1 241 ? -73.762 -114.189 521.140 1.00 63.06 269 GLN A C 1
ATOM 1706 O O . GLN A 1 241 ? -74.613 -113.838 521.965 1.00 59.34 269 GLN A O 1
ATOM 1712 N N . GLY A 1 242 ? -72.464 -114.281 521.447 1.00 62.46 270 GLY A N 1
ATOM 1713 C CA . GLY A 1 242 ? -71.998 -114.071 522.805 1.00 58.42 270 GLY A CA 1
ATOM 1714 C C . GLY A 1 242 ? -72.369 -115.193 523.742 1.00 63.99 270 GLY A C 1
ATOM 1715 O O . GLY A 1 242 ? -72.436 -114.978 524.952 1.00 74.45 270 GLY A O 1
ATOM 1716 N N . ALA A 1 243 ? -72.608 -116.389 523.206 1.00 60.00 271 ALA A N 1
ATOM 1717 C CA . ALA A 1 243 ? -73.144 -117.547 523.912 1.00 57.57 271 ALA A CA 1
ATOM 1718 C C . ALA A 1 243 ? -72.187 -118.716 523.727 1.00 53.26 271 ALA A C 1
ATOM 1719 O O . ALA A 1 243 ? -71.062 -118.552 523.242 1.00 56.67 271 ALA A O 1
ATOM 1721 N N . ASP A 1 244 ? -72.615 -119.901 524.167 1.00 51.92 272 ASP A N 1
ATOM 1722 C CA . ASP A 1 244 ? -71.838 -121.105 523.926 1.00 51.23 272 ASP A CA 1
ATOM 1723 C C . ASP A 1 244 ? -72.802 -122.260 523.693 1.00 49.78 272 ASP A C 1
ATOM 1724 O O . ASP A 1 244 ? -74.012 -122.146 523.914 1.00 57.92 272 ASP A O 1
ATOM 1729 N N . LEU A 1 245 ? -72.277 -123.355 523.150 1.00 51.95 273 LEU A N 1
ATOM 1730 C CA . LEU A 1 245 ? -73.097 -124.547 523.032 1.00 51.69 273 LEU A CA 1
ATOM 1731 C C . LEU A 1 245 ? -73.530 -124.975 524.429 1.00 47.36 273 LEU A C 1
ATOM 1732 O O . LEU A 1 245 ? -72.810 -124.762 525.407 1.00 47.97 273 LEU A O 1
ATOM 1737 N N . LEU A 1 246 ? -74.724 -125.550 524.518 1.00 46.57 274 LEU A N 1
ATOM 1738 C CA . LEU A 1 246 ? -75.339 -125.914 525.795 1.00 46.26 274 LEU A CA 1
ATOM 1739 C C . LEU A 1 246 ? -74.403 -126.742 526.664 1.00 46.97 274 LEU A C 1
ATOM 1740 O O . LEU A 1 246 ? -73.793 -127.707 526.196 1.00 57.50 274 LEU A O 1
ATOM 1745 N N . SER A 1 247 ? -74.291 -126.356 527.934 1.00 47.53 275 SER A N 1
ATOM 1746 C CA . SER A 1 247 ? -73.721 -127.209 528.966 1.00 46.50 275 SER A CA 1
ATOM 1747 C C . SER A 1 247 ? -74.831 -127.570 529.937 1.00 47.65 275 SER A C 1
ATOM 1748 O O . SER A 1 247 ? -75.772 -126.798 530.127 1.00 50.18 275 SER A O 1
ATOM 1751 N N . ILE A 1 248 ? -74.784 -128.781 530.490 1.00 51.61 276 ILE A N 1
ATOM 1752 C CA . ILE A 1 248 ? -75.768 -129.179 531.493 1.00 45.99 276 ILE A CA 1
ATOM 1753 C C . ILE A 1 248 ? -74.997 -129.562 532.754 1.00 56.78 276 ILE A C 1
ATOM 1754 O O . ILE A 1 248 ? -74.355 -130.618 532.799 1.00 55.82 276 ILE A O 1
ATOM 1759 N N . THR A 1 249 ? -75.048 -128.700 533.776 1.00 60.64 277 THR A N 1
ATOM 1760 C CA . THR A 1 249 ? -74.206 -128.842 534.961 1.00 58.71 277 THR A CA 1
ATOM 1761 C C . THR A 1 249 ? -74.897 -129.430 536.187 1.00 61.85 277 THR A C 1
ATOM 1762 O O . THR A 1 249 ? -74.227 -129.659 537.198 1.00 68.23 277 THR A O 1
ATOM 1766 N N . GLU A 1 250 ? -76.206 -129.648 536.146 1.00 57.36 278 GLU A N 1
ATOM 1767 C CA . GLU A 1 250 ? -76.924 -130.149 537.308 1.00 54.19 278 GLU A CA 1
ATOM 1768 C C . GLU A 1 250 ? -78.247 -130.735 536.848 1.00 59.34 278 GLU A C 1
ATOM 1769 O O . GLU A 1 250 ? -78.731 -130.435 535.751 1.00 56.12 278 GLU A O 1
ATOM 1775 N N . ILE A 1 251 ? -78.848 -131.541 537.729 1.00 57.40 279 ILE A N 1
ATOM 1776 C CA . ILE A 1 251 ? -80.089 -132.233 537.390 1.00 60.00 279 ILE A CA 1
ATOM 1777 C C . ILE A 1 251 ? -81.202 -131.242 537.053 1.00 56.04 279 ILE A C 1
ATOM 1778 O O . ILE A 1 251 ? -81.969 -131.463 536.105 1.00 65.88 279 ILE A O 1
ATOM 1783 N N . HIS A 1 252 ? -81.313 -130.139 537.808 1.00 57.83 280 HIS A N 1
ATOM 1784 C CA . HIS A 1 252 ? -82.347 -129.144 537.506 1.00 64.45 280 HIS A CA 1
ATOM 1785 C C . HIS A 1 252 ? -82.206 -128.600 536.095 1.00 64.02 280 HIS A C 1
ATOM 1786 O O . HIS A 1 252 ? -83.207 -128.260 535.454 1.00 69.12 280 HIS A O 1
ATOM 1793 N N . GLU A 1 253 ? -80.975 -128.459 535.613 1.00 54.72 281 GLU A N 1
ATOM 1794 C CA . GLU A 1 253 ? -80.789 -127.920 534.273 1.00 53.48 281 GLU A CA 1
ATOM 1795 C C . GLU A 1 253 ? -81.200 -128.948 533.230 1.00 53.44 281 GLU A C 1
ATOM 1796 O O . GLU A 1 253 ? -81.884 -128.614 532.263 1.00 54.93 281 GLU A O 1
ATOM 1802 N N . GLN A 1 254 ? -80.835 -130.213 533.445 1.00 52.00 282 GLN A N 1
ATOM 1803 C CA . GLN A 1 254 ? -81.316 -131.293 532.595 1.00 58.79 282 GLN A CA 1
ATOM 1804 C C . GLN A 1 254 ? -82.838 -131.294 532.539 1.00 66.87 282 GLN A C 1
ATOM 1805 O O . GLN A 1 254 ? -83.432 -131.330 531.458 1.00 65.38 282 GLN A O 1
ATOM 1811 N N . THR A 1 255 ? -83.480 -131.235 533.706 1.00 63.55 283 THR A N 1
ATOM 1812 C CA . THR A 1 255 ? -84.937 -131.246 533.778 1.00 60.09 283 THR A CA 1
ATOM 1813 C C . THR A 1 255 ? -85.536 -130.043 533.056 1.00 62.90 283 THR A C 1
ATOM 1814 O O . THR A 1 255 ? -86.477 -130.176 532.265 1.00 72.80 283 THR A O 1
ATOM 1818 N N . TYR A 1 256 ? -84.989 -128.858 533.299 1.00 54.97 284 TYR A N 1
ATOM 1819 C CA . TYR A 1 256 ? -85.511 -127.674 532.631 1.00 53.52 284 TYR A CA 1
ATOM 1820 C C . TYR A 1 256 ? -85.311 -127.742 531.115 1.00 64.65 284 TYR A C 1
ATOM 1821 O O . TYR A 1 256 ? -86.081 -127.138 530.359 1.00 70.10 284 TYR A O 1
ATOM 1830 N N . ILE A 1 257 ? -84.282 -128.455 530.654 1.00 59.08 285 ILE A N 1
ATOM 1831 C CA . ILE A 1 257 ? -84.054 -128.592 529.223 1.00 58.14 285 ILE A CA 1
ATOM 1832 C C . ILE A 1 257 ? -85.065 -129.564 528.631 1.00 58.89 285 ILE A C 1
ATOM 1833 O O . ILE A 1 257 ? -85.585 -129.350 527.532 1.00 59.86 285 ILE A O 1
ATOM 1838 N N . ASN A 1 258 ? -85.373 -130.633 529.359 1.00 52.50 286 ASN A N 1
ATOM 1839 C CA . ASN A 1 258 ? -86.372 -131.584 528.894 1.00 56.49 286 ASN A CA 1
ATOM 1840 C C . ASN A 1 258 ? -87.737 -130.930 528.797 1.00 64.42 286 ASN A C 1
ATOM 1841 O O . ASN A 1 258 ? -88.526 -131.253 527.905 1.00 66.74 286 ASN A O 1
ATOM 1846 N N . GLY A 1 259 ? -88.036 -130.013 529.716 1.00 64.19 287 GLY A N 1
ATOM 1847 C CA . GLY A 1 259 ? -89.293 -129.297 529.639 1.00 64.94 287 GLY A CA 1
ATOM 1848 C C . GLY A 1 259 ? -89.382 -128.452 528.385 1.00 69.98 287 GLY A C 1
ATOM 1849 O O . GLY A 1 259 ? -90.454 -128.314 527.796 1.00 79.19 287 GLY A O 1
ATOM 1850 N N . LEU A 1 260 ? -88.261 -127.904 527.944 1.00 61.95 288 LEU A N 1
ATOM 1851 C CA . LEU A 1 260 ? -88.268 -127.114 526.720 1.00 65.27 288 LEU A CA 1
ATOM 1852 C C . LEU A 1 260 ? -88.301 -127.984 525.475 1.00 63.27 288 LEU A C 1
ATOM 1853 O O . LEU A 1 260 ? -88.664 -127.490 524.401 1.00 65.09 288 LEU A O 1
ATOM 1858 N N . LEU A 1 261 ? -87.920 -129.255 525.599 1.00 60.56 289 LEU A N 1
ATOM 1859 C CA . LEU A 1 261 ? -87.904 -130.199 524.493 1.00 61.82 289 LEU A CA 1
ATOM 1860 C C . LEU A 1 261 ? -89.247 -130.862 524.257 1.00 66.28 289 LEU A C 1
ATOM 1861 O O . LEU A 1 261 ? -89.389 -131.615 523.284 1.00 72.99 289 LEU A O 1
ATOM 1866 N N . THR A 1 262 ? -90.225 -130.610 525.115 1.00 75.60 290 THR A N 1
ATOM 1867 C CA . THR A 1 262 ? -91.459 -131.375 525.061 1.00 82.95 290 THR A CA 1
ATOM 1868 C C . THR A 1 262 ? -92.218 -131.060 523.781 1.00 73.67 290 THR A C 1
ATOM 1869 O O . THR A 1 262 ? -92.312 -129.905 523.358 1.00 74.02 290 THR A O 1
ATOM 1873 N N . GLY A 1 263 ? -92.734 -132.106 523.146 1.00 65.75 291 GLY A N 1
ATOM 1874 C CA . GLY A 1 263 ? -93.424 -131.964 521.890 1.00 67.59 291 GLY A CA 1
ATOM 1875 C C . GLY A 1 263 ? -92.555 -132.105 520.660 1.00 71.86 291 GLY A C 1
ATOM 1876 O O . GLY A 1 263 ? -93.098 -132.175 519.553 1.00 71.20 291 GLY A O 1
ATOM 1877 N N . TYR A 1 264 ? -91.233 -132.171 520.819 1.00 64.93 292 TYR A N 1
ATOM 1878 C CA . TYR A 1 264 ? -90.291 -132.219 519.713 1.00 60.79 292 TYR A CA 1
ATOM 1879 C C . TYR A 1 264 ? -89.626 -133.586 519.618 1.00 60.23 292 TYR A C 1
ATOM 1880 O O . TYR A 1 264 ? -89.350 -134.240 520.627 1.00 56.52 292 TYR A O 1
ATOM 1889 N N . SER A 1 265 ? -89.353 -134.016 518.392 1.00 57.86 293 SER A N 1
ATOM 1890 C CA . SER A 1 265 ? -88.507 -135.185 518.175 1.00 58.16 293 SER A CA 1
ATOM 1891 C C . SER A 1 265 ? -87.250 -134.718 517.456 1.00 68.91 293 SER A C 1
ATOM 1892 O O . SER A 1 265 ? -87.305 -134.366 516.269 1.00 74.59 293 SER A O 1
ATOM 1895 N N . SER A 1 266 ? -86.121 -134.711 518.168 1.00 65.74 294 SER A N 1
ATOM 1896 C CA . SER A 1 266 ? -84.934 -134.075 517.617 1.00 60.76 294 SER A CA 1
ATOM 1897 C C . SER A 1 266 ? -83.672 -134.589 518.290 1.0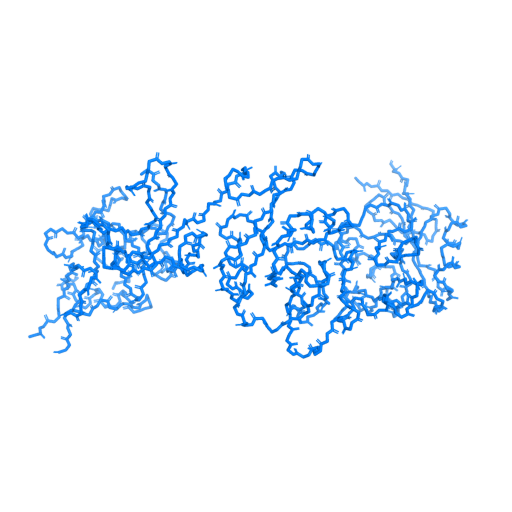0 59.29 294 SER A C 1
ATOM 1898 O O . SER A 1 266 ? -83.703 -135.093 519.415 1.00 52.92 294 SER A O 1
ATOM 1901 N N . THR A 1 267 ? -82.555 -134.414 517.583 1.00 59.97 295 THR A N 1
ATOM 1902 C CA . THR A 1 267 ? -81.209 -134.685 518.081 1.00 52.81 295 THR A CA 1
ATOM 1903 C C . THR A 1 267 ? -80.371 -133.430 517.865 1.00 54.11 295 THR A C 1
ATOM 1904 O O . THR A 1 267 ? -80.165 -133.007 516.720 1.00 55.38 295 THR A O 1
ATOM 1908 N N . LEU A 1 268 ? -79.898 -132.826 518.946 1.00 50.61 296 LEU A N 1
ATOM 1909 C CA . LEU A 1 268 ? -79.268 -131.519 518.853 1.00 50.87 296 LEU A CA 1
ATOM 1910 C C . LEU A 1 268 ? -77.844 -131.561 519.391 1.00 55.16 296 LEU A C 1
ATOM 1911 O O . LEU A 1 268 ? -77.571 -132.190 520.421 1.00 50.24 296 LEU A O 1
ATOM 1916 N N . TRP A 1 269 ? -76.944 -130.877 518.691 1.00 54.61 297 TRP A N 1
ATOM 1917 C CA . TRP A 1 269 ? -75.602 -130.660 519.208 1.00 52.22 297 TRP A CA 1
ATOM 1918 C C . TRP A 1 269 ? -75.669 -129.951 520.550 1.00 53.26 297 TRP A C 1
ATOM 1919 O O . TRP A 1 269 ? -76.406 -128.973 520.707 1.00 51.41 297 TRP A O 1
ATOM 1930 N N . ILE A 1 270 ? -74.872 -130.434 521.510 1.00 56.25 298 ILE A N 1
ATOM 1931 C CA . ILE A 1 270 ? -74.630 -129.711 522.757 1.00 54.71 298 ILE A CA 1
ATOM 1932 C C . ILE A 1 270 ? -73.130 -129.491 522.893 1.00 52.92 298 ILE A C 1
ATOM 1933 O O . ILE A 1 270 ? -72.367 -129.826 521.980 1.00 52.95 298 ILE A O 1
ATOM 1938 N N . GLY A 1 271 ? -72.696 -128.902 524.021 1.00 50.47 299 GLY A N 1
ATOM 1939 C CA . GLY A 1 271 ? -71.311 -128.497 524.188 1.00 45.84 299 GLY A CA 1
ATOM 1940 C C . GLY A 1 271 ? -70.342 -129.591 524.579 1.00 51.33 299 GLY A C 1
ATOM 1941 O O . GLY A 1 271 ? -69.134 -129.339 524.652 1.00 64.62 299 GLY A O 1
ATOM 1942 N N . LEU A 1 272 ? -70.839 -130.789 524.844 1.00 50.92 300 LEU A N 1
ATOM 1943 C CA . LEU A 1 272 ? -70.006 -131.885 525.321 1.00 59.39 300 LEU A CA 1
ATOM 1944 C C . LEU A 1 272 ? -69.078 -132.369 524.207 1.00 66.04 300 LEU A C 1
ATOM 1945 O O . LEU A 1 272 ? -69.518 -132.603 523.075 1.00 60.31 300 LEU A O 1
ATOM 1950 N N . ASN A 1 273 ? -67.782 -132.450 524.504 1.00 69.74 301 ASN A N 1
ATOM 1951 C CA . ASN A 1 273 ? -66.837 -132.985 523.535 1.00 66.81 301 ASN A CA 1
ATOM 1952 C C . ASN A 1 273 ? -65.592 -133.497 524.255 1.00 72.77 301 ASN A C 1
ATOM 1953 O O . ASN A 1 273 ? -65.276 -133.051 525.359 1.00 86.82 301 ASN A O 1
ATOM 1958 N N . ASP A 1 274 ? -64.931 -134.487 523.657 1.00 68.98 302 ASP A N 1
ATOM 1959 C CA . ASP A 1 274 ? -63.587 -134.919 524.039 1.00 74.76 302 ASP A CA 1
ATOM 1960 C C . ASP A 1 274 ? -62.487 -134.401 523.106 1.00 79.14 302 ASP A C 1
ATOM 1961 O O . ASP A 1 274 ? -61.397 -134.983 523.090 1.00 84.77 302 ASP A O 1
ATOM 1966 N N . LEU A 1 275 ? -62.802 -133.442 522.222 1.00 83.51 303 LEU A N 1
ATOM 1967 C CA . LEU A 1 275 ? -61.888 -133.002 521.160 1.00 85.10 303 LEU A CA 1
ATOM 1968 C C . LEU A 1 275 ? -60.472 -132.673 521.638 1.00 88.90 303 LEU A C 1
ATOM 1969 O O . LEU A 1 275 ? -59.509 -132.918 520.899 1.00 92.99 303 LEU A O 1
ATOM 1974 N N . ASP A 1 276 ? -60.307 -132.123 522.846 1.00 85.69 304 ASP A N 1
ATOM 1975 C CA . ASP A 1 276 ? -58.951 -131.894 523.346 1.00 83.27 304 ASP A CA 1
ATOM 1976 C C . ASP A 1 276 ? -58.309 -133.245 523.611 1.00 85.68 304 ASP A C 1
ATOM 1977 O O . ASP A 1 276 ? -58.804 -134.033 524.422 1.00 85.96 304 ASP A O 1
ATOM 1982 N N . THR A 1 277 ? -57.184 -133.491 522.954 1.00 92.37 305 THR A N 1
ATOM 1983 C CA . THR A 1 277 ? -56.597 -134.818 522.950 1.00 98.59 305 THR A CA 1
ATOM 1984 C C . THR A 1 277 ? -55.877 -135.136 524.257 1.00 99.32 305 THR A C 1
ATOM 1985 O O . THR A 1 277 ? -55.733 -136.318 524.599 1.00 88.24 305 THR A O 1
ATOM 1989 N N . SER A 1 278 ? -55.450 -134.109 525.002 1.00 100.65 306 SER A N 1
ATOM 1990 C CA . SER A 1 278 ? -54.816 -134.294 526.304 1.00 102.83 306 SER A CA 1
ATOM 1991 C C . SER A 1 278 ? -55.811 -134.543 527.437 1.00 96.47 306 SER A C 1
ATOM 1992 O O . SER A 1 278 ? -55.424 -135.107 528.465 1.00 95.34 306 SER A O 1
ATOM 1995 N N . GLY A 1 279 ? -57.061 -134.103 527.297 1.00 94.79 307 GLY A N 1
ATOM 1996 C CA . GLY A 1 279 ? -58.061 -134.243 528.329 1.00 90.68 307 GLY A CA 1
ATOM 1997 C C . GLY A 1 279 ? -59.152 -135.268 528.041 1.00 83.81 307 GLY A C 1
ATOM 1998 O O . GLY A 1 279 ? -59.192 -135.940 527.014 1.00 81.02 307 GLY A O 1
ATOM 1999 N N . GLY A 1 280 ? -60.071 -135.349 528.988 1.00 81.24 308 GLY A N 1
ATOM 2000 C CA . GLY A 1 280 ? -61.254 -136.176 528.868 1.00 77.50 308 GLY A CA 1
ATOM 2001 C C . GLY A 1 280 ? -62.453 -135.414 528.349 1.00 73.66 308 GLY A C 1
ATOM 2002 O O . GLY A 1 280 ? -62.338 -134.488 527.536 1.00 82.75 308 GLY A O 1
ATOM 2003 N N . TRP A 1 281 ? -63.626 -135.829 528.811 1.00 68.45 309 TRP A N 1
ATOM 2004 C CA . TRP A 1 281 ? -64.867 -135.183 528.411 1.00 68.30 309 TRP A CA 1
ATOM 2005 C C . TRP A 1 281 ? -65.014 -133.830 529.094 1.00 72.12 309 TRP A C 1
ATOM 2006 O O . TRP A 1 281 ? -64.616 -133.643 530.249 1.00 83.67 309 TRP A O 1
ATOM 2017 N N . GLN A 1 282 ? -65.569 -132.875 528.363 1.00 64.73 310 GLN A N 1
ATOM 2018 C CA . GLN A 1 282 ? -65.613 -131.508 528.848 1.00 61.40 310 GLN A CA 1
ATOM 2019 C C . GLN A 1 282 ? -66.738 -130.757 528.153 1.00 62.65 310 GLN A C 1
ATOM 2020 O O . GLN A 1 282 ? -67.204 -131.141 527.074 1.00 69.49 310 GLN A O 1
ATOM 2026 N N . TRP A 1 283 ? -67.160 -129.670 528.784 1.00 55.15 311 TRP A N 1
ATOM 2027 C CA . TRP A 1 283 ? -68.015 -128.690 528.144 1.00 50.60 311 TRP A CA 1
ATOM 2028 C C . TRP A 1 283 ? -67.163 -127.608 527.487 1.00 58.59 311 TRP A C 1
ATOM 2029 O O . TRP A 1 283 ? -66.178 -127.139 528.062 1.00 58.78 311 TRP A O 1
ATOM 2040 N N . SER A 1 284 ? -67.557 -127.205 526.278 1.00 57.88 312 SER A N 1
ATOM 2041 C CA . SER A 1 284 ? -66.826 -126.174 525.547 1.00 51.71 312 SER A CA 1
ATOM 2042 C C . SER A 1 284 ? -66.865 -124.821 526.245 1.00 51.57 312 SER A C 1
ATOM 2043 O O . SER A 1 284 ? -65.993 -123.979 525.992 1.00 68.41 312 SER A O 1
ATOM 2046 N N . ASP A 1 285 ? -67.851 -124.574 527.105 1.00 50.57 313 ASP A N 1
ATOM 2047 C CA . ASP A 1 285 ? -67.864 -123.342 527.886 1.00 49.83 313 ASP A CA 1
ATOM 2048 C C . ASP A 1 285 ? -67.045 -123.472 529.160 1.00 51.53 313 ASP A C 1
ATOM 2049 O O . ASP A 1 285 ? -67.016 -122.529 529.962 1.00 57.44 313 ASP A O 1
ATOM 2054 N N . ASN A 1 286 ? -66.408 -124.629 529.354 1.00 61.69 314 ASN A N 1
ATOM 2055 C CA . ASN A 1 286 ? -65.545 -124.973 530.479 1.00 74.47 314 ASN A CA 1
ATOM 2056 C C . ASN A 1 286 ? -66.267 -125.092 531.807 1.00 65.82 314 ASN A C 1
ATOM 2057 O O . ASN A 1 286 ? -65.636 -125.000 532.853 1.00 65.85 314 ASN A O 1
ATOM 2062 N N . SER A 1 287 ? -67.564 -125.360 531.794 1.00 63.09 315 SER A N 1
ATOM 2063 C CA . SER A 1 287 ? -68.225 -125.728 533.024 1.00 60.49 315 SER A CA 1
ATOM 2064 C C . SER A 1 287 ? -67.647 -127.056 533.514 1.00 55.51 315 SER A C 1
ATOM 2065 O O . SER A 1 287 ? -67.191 -127.883 532.712 1.00 49.40 315 SER A O 1
ATOM 2068 N N . PRO A 1 288 ? -67.650 -127.288 534.818 1.00 54.65 316 PRO A N 1
ATOM 2069 C CA . PRO A 1 288 ? -67.249 -128.608 535.326 1.00 54.53 316 PRO A CA 1
ATOM 2070 C C . PRO A 1 288 ? -68.105 -129.694 534.712 1.00 58.93 316 PRO A C 1
ATOM 2071 O O . PRO A 1 288 ? -69.324 -129.554 534.618 1.00 61.75 316 PRO A O 1
ATOM 2075 N N . LEU A 1 289 ? -67.495 -130.814 534.338 1.00 57.64 317 LEU A N 1
ATOM 2076 C CA . LEU A 1 289 ? -68.405 -131.899 534.007 1.00 56.86 317 LEU A CA 1
ATOM 2077 C C . LEU A 1 289 ? -68.572 -132.629 535.330 1.00 55.22 317 LEU A C 1
ATOM 2078 O O . LEU A 1 289 ? -67.818 -133.546 535.669 1.00 64.68 317 LEU A O 1
ATOM 2083 N N . LYS A 1 290 ? -69.610 -132.229 536.077 1.00 58.47 318 LYS A N 1
ATOM 2084 C CA . LYS A 1 290 ? -69.928 -132.841 537.365 1.00 59.69 318 LYS A CA 1
ATOM 2085 C C . LYS A 1 290 ? -71.182 -133.692 537.336 1.00 62.69 318 LYS A C 1
ATOM 2086 O O . LYS A 1 290 ? -71.447 -134.406 538.305 1.00 65.27 318 LYS A O 1
ATOM 2092 N N . TYR A 1 291 ? -71.921 -133.657 536.233 1.00 60.39 319 TYR A N 1
ATOM 2093 C CA . TYR A 1 291 ? -73.230 -134.270 536.087 1.00 60.14 319 TYR A CA 1
ATOM 2094 C C . TYR A 1 291 ? -73.209 -135.011 534.766 1.00 56.15 319 TYR A C 1
ATOM 2095 O O . TYR A 1 291 ? -72.690 -134.478 533.788 1.00 52.84 319 TYR A O 1
ATOM 2104 N N . LEU A 1 292 ? -73.737 -136.243 534.743 1.00 62.35 320 LEU A N 1
ATOM 2105 C CA . LEU A 1 292 ? -73.692 -137.122 533.570 1.00 57.10 320 LEU A CA 1
ATOM 2106 C C . LEU A 1 292 ? -75.073 -137.688 533.306 1.00 61.63 320 LEU A C 1
ATOM 2107 O O . LEU A 1 292 ? -75.700 -138.238 534.218 1.00 67.59 320 LEU A O 1
ATOM 2112 N N . ASN A 1 293 ? -75.607 -137.394 532.120 1.00 49.90 321 ASN A N 1
ATOM 2113 C CA . ASN A 1 293 ? -76.814 -137.994 531.550 1.00 49.00 321 ASN A CA 1
ATOM 2114 C C . ASN A 1 293 ? -76.580 -138.981 530.404 1.00 54.36 321 ASN A C 1
ATOM 2115 O O . ASN A 1 293 ? -77.421 -139.031 529.503 1.00 56.32 321 ASN A O 1
ATOM 2120 N N . TRP A 1 294 ? -75.378 -139.510 530.222 1.00 63.16 322 TRP A N 1
ATOM 2121 C CA . TRP A 1 294 ? -75.150 -140.388 529.076 1.00 62.27 322 TRP A CA 1
ATOM 2122 C C . TRP A 1 294 ? -76.233 -141.457 528.965 1.00 65.20 322 TRP A C 1
ATOM 2123 O O . TRP A 1 294 ? -76.733 -141.966 529.973 1.00 68.32 322 TRP A O 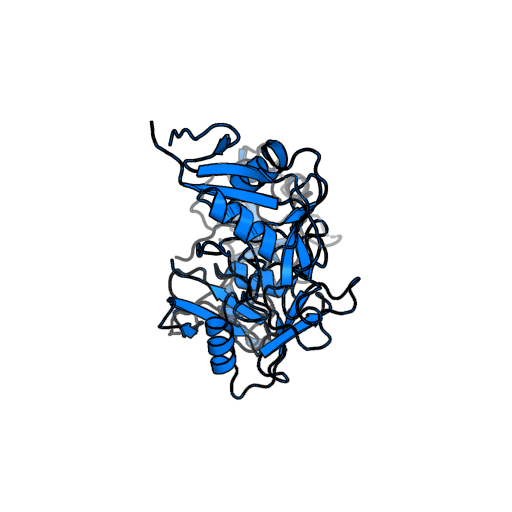1
ATOM 2134 N N . GLU A 1 295 ? -76.601 -141.795 527.724 1.00 60.51 323 GLU A N 1
ATOM 2135 C CA . GLU A 1 295 ? -77.442 -142.974 527.507 1.00 64.49 323 GLU A CA 1
ATOM 2136 C C . GLU A 1 295 ? -76.688 -144.239 527.928 1.00 67.85 323 GLU A C 1
ATOM 2137 O O . GLU A 1 295 ? -75.467 -144.228 528.110 1.00 72.78 323 GLU A O 1
ATOM 2143 N N . SER A 1 296 ? -77.443 -145.329 528.126 1.00 80.80 324 SER A N 1
ATOM 2144 C CA . SER A 1 296 ? -76.914 -146.525 528.792 1.00 81.94 324 SER A CA 1
ATOM 2145 C C . SER A 1 296 ? -75.643 -147.058 528.137 1.00 82.93 324 SER A C 1
ATOM 2146 O O . SER A 1 296 ? -74.722 -147.506 528.828 1.00 93.13 324 SER A O 1
ATOM 2149 N N . ASP A 1 297 ? -75.587 -147.057 526.810 1.00 80.77 325 ASP A N 1
ATOM 2150 C CA . ASP A 1 297 ? -74.456 -147.598 526.063 1.00 80.16 325 ASP A CA 1
ATOM 2151 C C . ASP A 1 297 ? -73.432 -146.540 525.661 1.00 81.48 325 ASP A C 1
ATOM 2152 O O . ASP A 1 297 ? -72.549 -146.829 524.846 1.00 85.87 325 ASP A O 1
ATOM 215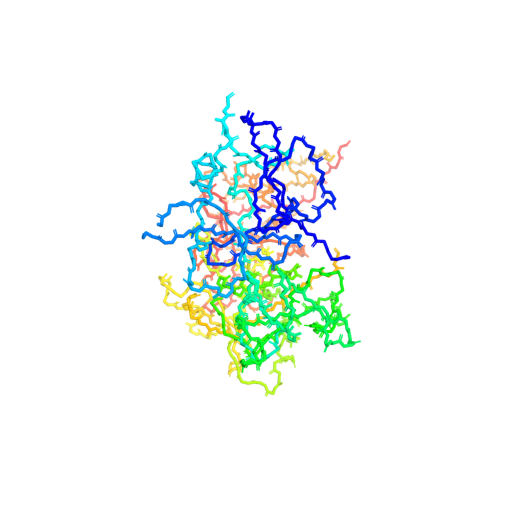7 N N . GLN A 1 298 ? -73.561 -145.313 526.158 1.00 75.21 326 GLN A N 1
ATOM 2158 C CA . GLN A 1 298 ? -72.742 -144.200 525.685 1.00 69.79 326 GLN A CA 1
ATOM 2159 C C . GLN A 1 298 ? -71.769 -143.776 526.777 1.00 71.51 326 GLN A C 1
ATOM 2160 O O . GLN A 1 298 ? -72.035 -143.998 527.953 1.00 76.06 326 GLN A O 1
ATOM 2166 N N . PRO A 1 299 ? -70.627 -143.175 526.393 1.00 65.53 327 PRO A N 1
ATOM 2167 C CA . PRO A 1 299 ? -70.171 -142.902 525.024 1.00 69.32 327 PRO A CA 1
ATOM 2168 C C . PRO A 1 299 ? -69.548 -144.130 524.336 1.00 84.65 327 PRO A C 1
ATOM 2169 O O . PRO A 1 299 ? -68.972 -144.974 525.026 1.00 93.67 327 PRO A O 1
ATOM 2173 N N . ASP A 1 300 ? -69.646 -144.224 523.006 1.00 85.09 328 ASP A N 1
ATOM 2174 C CA . ASP A 1 300 ? -69.034 -145.337 522.284 1.00 88.59 328 ASP A CA 1
ATOM 2175 C C . ASP A 1 300 ? -68.143 -144.822 521.161 1.00 95.84 328 ASP A C 1
ATOM 2176 O O . ASP A 1 300 ? -67.952 -143.608 521.034 1.00 101.20 328 ASP A O 1
ATOM 2181 N N . ASN A 1 301 ? -67.598 -145.731 520.348 1.00 96.37 329 ASN A N 1
ATOM 2182 C CA . ASN A 1 301 ? -66.669 -145.426 519.261 1.00 97.79 329 ASN A CA 1
ATOM 2183 C C . ASN A 1 301 ? -65.641 -144.372 519.694 1.00 97.57 329 ASN A C 1
ATOM 2184 O O . ASN A 1 301 ? -65.622 -143.273 519.139 1.00 97.47 329 ASN A O 1
ATOM 2189 N N . PRO A 1 302 ? -64.784 -144.676 520.672 1.00 96.72 330 PRO A N 1
ATOM 2190 C CA . PRO A 1 302 ? -63.894 -143.627 521.202 1.00 96.46 330 PRO A CA 1
ATOM 2191 C C . PRO A 1 302 ? -63.015 -142.944 520.153 1.00 100.36 330 PRO A C 1
ATOM 2192 O O . PRO A 1 302 ? -62.578 -141.810 520.387 1.00 97.26 330 PRO A O 1
ATOM 2196 N N . SER A 1 303 ? -62.784 -143.561 518.990 1.00 110.27 331 SER A N 1
ATOM 2197 C CA . SER A 1 303 ? -61.830 -143.001 518.039 1.00 120.74 331 SER A CA 1
ATOM 2198 C C . SER A 1 303 ? -62.397 -141.766 517.345 1.00 128.10 331 SER A C 1
ATOM 2199 O O . SER A 1 303 ? -61.957 -140.648 517.634 1.00 131.49 331 SER A O 1
ATOM 2202 N N . GLU A 1 304 ? -63.378 -141.939 516.452 1.00 129.03 332 GLU A N 1
ATOM 2203 C CA . GLU A 1 304 ? -64.148 -140.814 515.933 1.00 126.89 332 GLU A CA 1
ATOM 2204 C C . GLU A 1 304 ? -65.372 -140.630 516.836 1.00 118.94 332 GLU A C 1
ATOM 2205 O O . GLU A 1 304 ? -65.416 -141.171 517.938 1.00 115.47 332 GLU A O 1
ATOM 2211 N N . GLU A 1 305 ? -66.352 -139.822 516.427 1.00 105.36 333 GLU A N 1
ATOM 2212 C CA . GLU A 1 305 ? -67.486 -139.461 517.290 1.00 97.39 333 GLU A CA 1
ATOM 2213 C C . GLU A 1 305 ? -67.007 -138.738 518.559 1.00 93.11 333 GLU A C 1
ATOM 2214 O O . GLU A 1 305 ? -67.027 -139.266 519.674 1.00 93.05 333 GLU A O 1
ATOM 2220 N N . ASN A 1 306 ? -66.532 -137.512 518.347 1.00 86.78 334 ASN A N 1
ATOM 2221 C CA . ASN A 1 306 ? -65.944 -136.698 519.406 1.00 77.17 334 ASN A CA 1
ATOM 2222 C C . ASN A 1 306 ? -66.872 -135.649 520.025 1.00 69.68 334 ASN A C 1
ATOM 2223 O O . ASN A 1 306 ? -66.401 -134.852 520.847 1.00 76.64 334 ASN A O 1
ATOM 2228 N N . CYS A 1 307 ? -68.147 -135.583 519.634 1.00 69.79 335 CYS A N 1
ATOM 2229 C CA . CYS A 1 307 ? -69.020 -134.471 520.010 1.00 71.56 335 CYS A CA 1
ATOM 2230 C C . CYS A 1 307 ? -70.359 -134.984 520.525 1.00 69.15 335 CYS A C 1
ATOM 2231 O O . CYS A 1 307 ? -70.885 -135.982 520.026 1.00 71.72 335 CYS A O 1
ATOM 2234 N N . GLY A 1 308 ? -70.907 -134.308 521.531 1.00 62.70 336 GLY A N 1
ATOM 2235 C CA . GLY A 1 308 ? -72.107 -134.789 522.187 1.00 64.11 336 GLY A CA 1
ATOM 2236 C C . GLY A 1 308 ? -73.388 -134.193 521.636 1.00 60.27 336 GLY A C 1
ATOM 2237 O O . GLY A 1 308 ? -73.399 -133.078 521.125 1.00 59.42 336 GLY A O 1
ATOM 2238 N N . VAL A 1 309 ? -74.482 -134.952 521.789 1.00 58.86 337 VAL A N 1
ATOM 2239 C CA . VAL A 1 309 ? -75.829 -134.534 521.406 1.00 55.97 337 VAL A CA 1
ATOM 2240 C C . VAL A 1 309 ? -76.798 -134.857 522.532 1.00 58.50 337 VAL A C 1
ATOM 2241 O O . VAL A 1 309 ? -76.601 -135.803 523.297 1.00 61.05 337 VAL A O 1
ATOM 2245 N N . ILE A 1 310 ? -77.871 -134.097 522.603 1.00 62.78 338 ILE A N 1
ATOM 2246 C CA . ILE A 1 310 ? -79.017 -134.459 523.422 1.00 49.68 338 ILE A CA 1
ATOM 2247 C C . ILE A 1 310 ? -80.102 -134.988 522.493 1.00 62.81 338 ILE A C 1
ATOM 2248 O O . ILE A 1 310 ? -80.291 -134.461 521.386 1.00 63.62 338 ILE A O 1
ATOM 2253 N N . ARG A 1 311 ? -80.777 -136.064 522.918 1.00 51.91 339 ARG A N 1
ATOM 2254 C CA . ARG A 1 311 ? -81.840 -136.727 522.162 1.00 52.90 339 ARG A CA 1
ATOM 2255 C C . ARG A 1 311 ? -83.150 -136.684 522.937 1.00 64.91 339 ARG A C 1
ATOM 2256 O O . ARG A 1 311 ? -83.181 -136.999 524.129 1.00 68.58 339 ARG A O 1
ATOM 2264 N N . THR A 1 312 ? -84.235 -136.309 522.257 1.00 68.64 340 THR A N 1
ATOM 2265 C CA . THR A 1 312 ? -85.566 -136.427 522.855 1.00 58.88 340 THR A CA 1
ATOM 2266 C C . THR A 1 312 ? -85.996 -137.876 523.036 1.00 65.42 340 THR A C 1
ATOM 2267 O O . THR A 1 312 ? -86.831 -138.168 523.906 1.00 66.83 340 THR A O 1
ATOM 2271 N N . GLU A 1 313 ? -85.452 -138.787 522.221 1.00 56.12 341 GLU A N 1
ATOM 2272 C CA . GLU A 1 313 ? -85.928 -140.171 522.215 1.00 60.58 341 GLU A CA 1
ATOM 2273 C C . GLU A 1 313 ? -85.692 -140.851 523.565 1.00 69.91 341 GLU A C 1
ATOM 2274 O O . GLU A 1 313 ? -86.509 -141.663 524.010 1.00 77.79 341 GLU A O 1
ATOM 2280 N N . SER A 1 314 ? -84.570 -140.547 524.215 1.00 63.62 342 SER A N 1
ATOM 2281 C CA . SER A 1 314 ? -84.257 -140.995 525.568 1.00 62.06 342 SER A CA 1
ATOM 2282 C C . SER A 1 314 ? -84.744 -140.001 526.617 1.00 65.41 342 SER A C 1
ATOM 2283 O O . SER A 1 314 ? -84.287 -140.048 527.763 1.00 65.75 342 SER A O 1
ATOM 2286 N N . SER A 1 315 ? -85.531 -139.010 526.197 1.00 68.02 343 SER A N 1
ATOM 2287 C CA . SER A 1 315 ? -85.902 -137.838 526.996 1.00 72.32 343 SER A CA 1
ATOM 2288 C C . SER A 1 315 ? -84.674 -137.219 527.668 1.00 68.49 343 SER A C 1
ATOM 2289 O O . SER A 1 315 ? -84.533 -137.189 528.883 1.00 69.79 343 SER A O 1
ATOM 2292 N N . GLY A 1 316 ? -83.807 -136.683 526.813 1.00 64.63 344 GLY A N 1
ATOM 2293 C CA . GLY A 1 316 ? -82.693 -135.884 527.241 1.00 61.02 344 GLY A CA 1
ATOM 2294 C C . GLY A 1 316 ? -81.393 -136.621 527.473 1.00 60.63 344 GLY A C 1
ATOM 2295 O O . GLY A 1 316 ? -80.435 -135.991 527.925 1.00 56.78 344 GLY A O 1
ATOM 2296 N N . GLY A 1 317 ? -81.316 -137.918 527.182 1.00 55.16 345 GLY A N 1
ATOM 2297 C CA . GLY A 1 317 ? -80.053 -138.616 527.308 1.00 59.74 345 GLY A CA 1
ATOM 2298 C C . GLY A 1 317 ? -79.059 -138.156 526.262 1.00 64.86 345 GLY A C 1
ATOM 2299 O O . GLY A 1 317 ? -79.424 -137.575 525.238 1.00 65.54 345 GLY A O 1
ATOM 2300 N N . TRP A 1 318 ? -77.777 -138.402 526.528 1.00 61.13 346 TRP A N 1
ATOM 2301 C CA . TRP A 1 318 ? -76.707 -137.862 525.699 1.00 57.71 346 TRP A CA 1
ATOM 2302 C C . TRP A 1 318 ? -76.049 -138.953 524.872 1.00 59.97 346 TRP A C 1
ATOM 2303 O O . TRP A 1 318 ? -75.921 -140.096 525.310 1.00 64.04 346 TRP A O 1
ATOM 2314 N N . GLN A 1 319 ? -75.611 -138.581 523.674 1.00 62.19 347 GLN A N 1
ATOM 2315 C CA . GLN A 1 319 ? -74.799 -139.454 522.839 1.00 64.52 347 GLN A CA 1
ATOM 2316 C C . GLN A 1 319 ? -73.575 -138.687 522.382 1.00 66.58 347 GLN A C 1
ATOM 2317 O O . GLN A 1 319 ? -73.612 -137.460 522.263 1.00 69.59 347 GLN A O 1
ATOM 2323 N N . ASN A 1 320 ? -72.499 -139.412 522.096 1.00 72.74 348 ASN A N 1
ATOM 2324 C CA . ASN A 1 320 ? -71.410 -138.847 521.312 1.00 71.40 348 ASN A CA 1
ATOM 2325 C C . ASN A 1 320 ? -71.594 -139.264 519.855 1.00 77.66 348 ASN A C 1
ATOM 2326 O O . ASN A 1 320 ? -72.101 -140.352 519.571 1.00 77.32 348 ASN A O 1
ATOM 2331 N N . ARG A 1 321 ? -71.277 -138.346 518.939 1.00 79.72 349 ARG A N 1
ATOM 2332 C CA . ARG A 1 321 ? -71.554 -138.513 517.518 1.00 78.84 349 ARG A CA 1
ATOM 2333 C C . ARG A 1 321 ? -70.400 -137.945 516.704 1.00 74.35 349 ARG A C 1
ATOM 2334 O O . ARG A 1 321 ? -69.542 -137.218 517.216 1.00 74.08 349 ARG A O 1
ATOM 2342 N N . ASP A 1 322 ? -70.413 -138.258 515.407 1.00 74.54 350 ASP A N 1
ATOM 2343 C CA . ASP A 1 322 ? -69.403 -137.747 514.493 1.00 71.73 350 ASP A CA 1
ATOM 2344 C C . ASP A 1 322 ? -69.587 -136.242 514.341 1.00 69.43 350 ASP A C 1
ATOM 2345 O O . ASP A 1 322 ? -70.668 -135.779 513.970 1.00 73.01 350 ASP A O 1
ATOM 2350 N N . CYS A 1 323 ? -68.525 -135.482 514.630 1.00 63.77 351 CYS A N 1
ATOM 2351 C CA . CYS A 1 323 ? -68.609 -134.030 514.741 1.00 70.83 351 CYS A CA 1
ATOM 2352 C C . CYS A 1 323 ? -68.906 -133.326 513.427 1.00 75.67 351 CYS A C 1
ATOM 2353 O O . CYS A 1 323 ? -69.174 -132.117 513.447 1.00 67.97 351 CYS A O 1
ATOM 2356 N N . SER A 1 324 ? -68.822 -134.025 512.298 1.00 71.28 352 SER A N 1
ATOM 2357 C CA . SER A 1 324 ? -68.976 -133.400 510.998 1.00 76.34 352 SER A CA 1
ATOM 2358 C C . SER A 1 324 ? -70.388 -133.513 510.447 1.00 78.57 352 SER A C 1
ATOM 2359 O O . SER A 1 324 ? -70.653 -132.975 509.369 1.00 83.68 352 SER A O 1
ATOM 2362 N N . ILE A 1 325 ? -71.299 -134.204 511.137 1.00 72.60 353 ILE A N 1
ATOM 2363 C CA . ILE A 1 325 ? -72.662 -134.303 510.629 1.00 72.38 353 ILE A CA 1
ATOM 2364 C C . ILE A 1 325 ? -73.413 -133.032 510.984 1.00 62.35 353 ILE A C 1
ATOM 2365 O O . ILE A 1 325 ? -73.095 -132.345 511.956 1.00 61.96 353 ILE A O 1
ATOM 2370 N N . ALA A 1 326 ? -74.419 -132.720 510.183 1.00 65.50 354 ALA A N 1
ATOM 2371 C CA . ALA A 1 326 ? -75.190 -131.492 510.323 1.00 71.30 354 ALA A CA 1
ATOM 2372 C C . ALA A 1 326 ? -76.440 -131.793 511.138 1.00 63.90 354 ALA A C 1
ATOM 2373 O O . ALA A 1 326 ? -77.232 -132.657 510.757 1.00 70.57 354 ALA A O 1
ATOM 2375 N N . LEU A 1 327 ? -76.613 -131.085 512.245 1.00 61.68 355 LEU A N 1
ATOM 2376 C CA . LEU A 1 327 ? -77.729 -131.303 513.151 1.00 62.51 355 LEU A CA 1
ATOM 2377 C C . LEU A 1 327 ? -78.250 -129.960 513.630 1.00 57.19 355 LEU A C 1
ATOM 2378 O O . LEU A 1 327 ? -77.560 -128.944 513.518 1.00 57.89 355 LEU A O 1
ATOM 2383 N N . PRO A 1 328 ? -79.460 -129.928 514.177 1.00 55.33 356 PRO A N 1
ATOM 2384 C CA . PRO A 1 328 ? -79.846 -128.810 515.049 1.00 47.84 356 PRO A CA 1
ATOM 2385 C C . PRO A 1 328 ? -78.929 -128.736 516.266 1.00 51.43 356 PRO A C 1
ATOM 2386 O O . PRO A 1 328 ? -78.189 -129.672 516.570 1.00 62.04 356 PRO A O 1
ATOM 2390 N N . TYR A 1 329 ? -78.932 -127.581 516.935 1.00 43.61 357 TYR A N 1
ATOM 2391 C CA . TYR A 1 329 ? -78.044 -127.368 518.072 1.00 42.48 357 TYR A CA 1
ATOM 2392 C C . TYR A 1 329 ? -78.717 -126.456 519.092 1.00 42.10 357 TYR A C 1
ATOM 2393 O O . TYR A 1 329 ? -79.693 -125.758 518.782 1.00 47.97 357 TYR A O 1
ATOM 2402 N N . VAL A 1 330 ? -78.188 -126.469 520.318 1.00 47.94 358 VAL A N 1
ATOM 2403 C CA . VAL A 1 330 ? -78.698 -125.639 521.402 1.00 51.53 358 VAL A CA 1
ATOM 2404 C C . VAL A 1 330 ? -77.584 -124.706 521.861 1.00 54.10 358 VAL A C 1
ATOM 2405 O O . VAL A 1 330 ? -76.457 -125.157 522.123 1.00 56.67 358 VAL A O 1
ATOM 2409 N N . CYS A 1 331 ? -77.919 -123.420 522.023 1.00 53.62 359 CYS A N 1
ATOM 2410 C CA . CYS A 1 331 ? -77.013 -122.432 522.600 1.00 54.98 359 CYS A CA 1
ATOM 2411 C C . CYS A 1 331 ? -77.501 -122.038 523.991 1.00 57.68 359 CYS A C 1
ATOM 2412 O O . CYS A 1 331 ? -78.686 -122.172 524.324 1.00 58.41 359 CYS A O 1
ATOM 2415 N N . LYS A 1 332 ? -76.560 -121.607 524.823 1.00 51.70 360 LYS A N 1
ATOM 2416 C CA . LYS A 1 332 ? -76.836 -121.204 526.194 1.00 48.84 360 LYS A CA 1
ATOM 2417 C C . LYS A 1 332 ? -76.002 -119.974 526.529 1.00 51.41 360 LYS A C 1
ATOM 2418 O O . LYS A 1 332 ? -74.898 -119.799 526.002 1.00 49.80 360 LYS A O 1
ATOM 2424 N N . LYS A 1 333 ? -76.554 -119.085 527.360 1.00 60.15 361 LYS A N 1
ATOM 2425 C CA . LYS A 1 333 ? -75.743 -117.978 527.855 1.00 59.75 361 LYS A CA 1
ATOM 2426 C C . LYS A 1 333 ? -76.283 -117.483 529.188 1.00 66.54 361 LYS A C 1
ATOM 2427 O O . LYS A 1 333 ? -77.447 -117.701 529.535 1.00 65.20 361 LYS A O 1
ATOM 2433 N N . LYS A 1 334 ? -75.387 -116.839 529.944 1.00 91.68 362 LYS A N 1
ATOM 2434 C CA . LYS A 1 334 ? -75.680 -116.186 531.218 1.00 96.11 362 LYS A CA 1
ATOM 2435 C C . LYS A 1 334 ? -75.499 -114.683 531.075 1.00 100.30 362 LYS A C 1
ATOM 2436 O O . LYS A 1 334 ? -74.396 -114.248 530.714 1.00 99.09 362 LYS A O 1
ATOM 2442 N N . PRO A 1 335 ? -76.526 -113.843 531.301 1.00 111.34 363 PRO A N 1
ATOM 2443 C CA . PRO A 1 335 ? -76.303 -112.403 531.497 1.00 117.81 363 PRO A CA 1
ATOM 2444 C C . PRO A 1 335 ? -75.815 -112.036 532.907 1.00 120.46 363 PRO A C 1
ATOM 2445 O O . PRO A 1 335 ? -76.357 -111.140 533.562 1.00 122.56 363 PRO A O 1
ATOM 2449 N N . ASN A 1 336 ? -74.759 -112.714 533.361 1.00 115.89 364 ASN A N 1
ATOM 2450 C CA . ASN A 1 336 ? -74.163 -112.482 534.680 1.00 111.47 364 ASN A CA 1
ATOM 2451 C C . ASN A 1 336 ? -73.121 -111.355 534.606 1.00 108.13 364 ASN A C 1
ATOM 2452 O O . ASN A 1 336 ? -71.925 -111.592 534.393 1.00 98.30 364 ASN A O 1
ATOM 2457 N N . VAL A 1 350 ? -53.155 -112.513 552.255 1.00 134.60 378 VAL A N 1
ATOM 2458 C CA . VAL A 1 350 ? -53.669 -113.875 552.175 1.00 132.98 378 VAL A CA 1
ATOM 2459 C C . VAL A 1 350 ? -52.641 -114.855 552.774 1.00 136.34 378 VAL A C 1
ATOM 2460 O O . VAL A 1 350 ? -52.474 -115.972 552.273 1.00 133.66 378 VAL A O 1
ATOM 2464 N N . LYS A 1 351 ? -51.971 -114.432 553.855 1.00 137.19 379 LYS A N 1
ATOM 2465 C CA . LYS A 1 351 ? -50.931 -115.224 554.513 1.00 138.85 379 LYS A CA 1
ATOM 2466 C C . LYS A 1 351 ? -51.508 -116.097 555.626 1.00 137.91 379 LYS A C 1
ATOM 2467 O O . LYS A 1 351 ? -52.352 -115.650 556.408 1.00 143.26 379 LYS A O 1
ATOM 2469 N N . VAL A 1 352 ? -51.016 -117.337 555.715 1.00 127.53 380 VAL A N 1
ATOM 2470 C CA . VAL A 1 352 ? -51.614 -118.355 556.573 1.00 116.41 380 VAL A CA 1
ATOM 2471 C C . VAL A 1 352 ? -50.534 -119.327 557.038 1.00 111.02 380 VAL A C 1
ATOM 2472 O O . VAL A 1 352 ? -49.528 -119.537 556.355 1.00 110.42 380 VAL A O 1
ATOM 2476 N N . GLU A 1 353 ? -50.754 -119.935 558.208 1.00 111.61 381 GLU A N 1
ATOM 2477 C CA . GLU A 1 353 ? -49.859 -120.947 558.766 1.00 114.12 381 GLU A CA 1
ATOM 2478 C C . GLU A 1 353 ? -50.656 -122.157 559.252 1.00 108.20 381 GLU A C 1
ATOM 2479 O O . GLU A 1 353 ? -51.875 -122.093 559.426 1.00 106.58 381 GLU A O 1
ATOM 2485 N N . CYS A 1 354 ? -49.970 -123.275 559.489 1.00 113.28 382 CYS A N 1
ATOM 2486 C CA . CYS A 1 354 ? -50.671 -124.437 560.017 1.00 114.64 382 CYS A CA 1
ATOM 2487 C C . CYS A 1 354 ? -49.783 -125.288 560.897 1.00 104.85 382 CYS A C 1
ATOM 2488 O O . CYS A 1 354 ? -48.575 -125.074 561.009 1.00 113.97 382 CYS A O 1
ATOM 2491 N N . GLU A 1 355 ? -50.415 -126.324 561.448 1.00 91.76 383 GLU A N 1
ATOM 2492 C CA . GLU A 1 355 ? -49.768 -127.283 562.309 1.00 94.31 383 GLU A CA 1
ATOM 2493 C C . GLU A 1 355 ? -48.695 -128.048 561.542 1.00 98.80 383 GLU A C 1
ATOM 2494 O O . GLU A 1 355 ? -48.729 -128.122 560.307 1.00 88.11 383 GLU A O 1
ATOM 2500 N N . PRO A 1 356 ? -47.719 -128.606 562.266 1.00 94.06 384 PRO A N 1
ATOM 2501 C CA . PRO A 1 356 ? -46.676 -129.404 561.617 1.00 90.80 384 PRO A CA 1
ATOM 2502 C C . PRO A 1 356 ? -47.260 -130.560 560.823 1.00 100.58 384 PRO A C 1
ATOM 2503 O O . PRO A 1 356 ? -48.269 -131.158 561.204 1.00 99.09 384 PRO A O 1
ATOM 2507 N N . SER A 1 357 ? -46.595 -130.863 559.706 1.00 96.74 385 SER A N 1
ATOM 2508 C CA . SER A 1 357 ? -46.876 -131.901 558.713 1.00 91.07 385 SER A CA 1
ATOM 2509 C C . SER A 1 357 ? -47.924 -131.440 557.698 1.00 81.38 385 SER A C 1
ATOM 2510 O O . SER A 1 357 ? -48.250 -132.210 556.785 1.00 79.07 385 SER A O 1
ATOM 2513 N N . TRP A 1 358 ? -48.479 -130.237 557.836 1.00 81.20 386 TRP A N 1
ATOM 2514 C CA . TRP A 1 358 ? -49.353 -129.632 556.839 1.00 81.37 386 TRP A CA 1
ATOM 2515 C C . TRP A 1 358 ? -48.650 -128.427 556.219 1.00 85.03 386 TRP A C 1
ATOM 2516 O O . TRP A 1 358 ? -47.834 -127.776 556.873 1.00 84.30 386 TRP A O 1
ATOM 2527 N N . GLN A 1 359 ? -48.967 -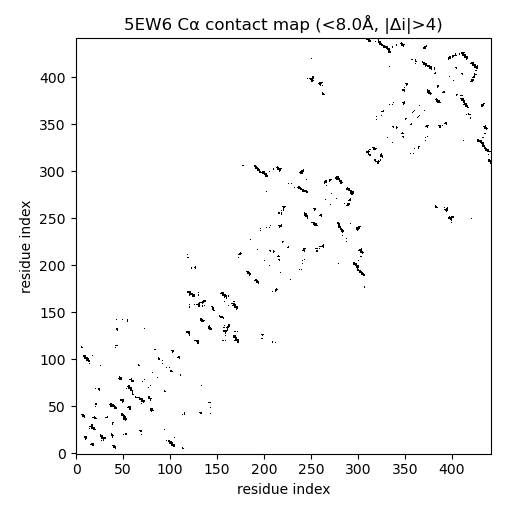128.131 554.947 1.00 79.43 387 GLN A N 1
ATOM 2528 C CA . GLN A 1 359 ? -48.318 -127.037 554.223 1.00 90.24 387 GLN A CA 1
ATOM 2529 C C . GLN A 1 359 ? -49.329 -125.993 553.743 1.00 88.97 387 GLN A C 1
ATOM 2530 O O . GLN A 1 359 ? -50.449 -126.343 553.357 1.00 78.18 387 GLN A O 1
ATOM 2536 N N . PRO A 1 360 ? -48.968 -124.708 553.775 1.00 86.69 388 PRO A N 1
ATOM 2537 C CA . PRO A 1 360 ? -49.904 -123.643 553.376 1.00 87.53 388 PRO A CA 1
ATOM 2538 C C . PRO A 1 360 ? -50.074 -123.494 551.868 1.00 87.50 388 PRO A C 1
ATOM 2539 O O . PRO A 1 360 ? -49.111 -123.582 551.102 1.00 91.82 388 PRO A O 1
ATOM 2543 N N . PHE A 1 361 ? -51.317 -123.272 551.437 1.00 84.91 389 PHE A N 1
ATOM 2544 C CA . PHE A 1 361 ? -51.601 -122.621 550.160 1.00 85.65 389 PHE A CA 1
ATOM 2545 C C . PHE A 1 361 ? -52.853 -121.761 550.295 1.00 84.75 389 PHE A C 1
ATOM 2546 O O . PHE A 1 361 ? -53.898 -122.265 550.717 1.00 80.28 389 PHE A O 1
ATOM 2554 N N . GLN A 1 362 ? -52.748 -120.482 549.933 1.00 83.80 390 GLN A N 1
ATOM 2555 C CA . GLN A 1 362 ? -53.885 -119.558 549.804 1.00 80.74 390 GLN A CA 1
ATOM 2556 C C . GLN A 1 362 ? -54.906 -119.728 550.930 1.00 87.34 390 GLN A C 1
ATOM 2557 O O . GLN A 1 362 ? -56.065 -120.069 550.711 1.00 95.85 390 GLN A O 1
ATOM 2563 N N . GLY A 1 363 ? -54.466 -119.469 552.152 1.00 96.18 391 GLY A N 1
ATOM 2564 C CA . GLY A 1 363 ? -55.386 -119.586 553.269 1.00 101.13 391 GLY A CA 1
ATOM 2565 C C . GLY A 1 363 ? -55.885 -120.979 553.609 1.00 95.83 391 GLY A C 1
ATOM 2566 O O . GLY A 1 363 ? -56.782 -121.099 554.448 1.00 94.66 391 GLY A O 1
ATOM 2567 N N . HIS A 1 364 ? -55.341 -122.037 553.003 1.00 86.72 392 HIS A N 1
ATOM 2568 C CA . HIS A 1 364 ? -55.708 -123.409 553.350 1.00 88.44 392 HIS A CA 1
ATOM 2569 C C . HIS A 1 364 ? -54.451 -124.211 553.656 1.00 84.27 392 HIS A C 1
ATOM 2570 O O . HIS A 1 364 ? -53.331 -123.801 553.346 1.00 84.05 392 HIS A O 1
ATOM 2577 N N . CYS A 1 365 ? -54.636 -125.368 554.277 1.00 76.47 393 CYS A N 1
ATOM 2578 C CA . CYS A 1 365 ? -53.515 -126.247 554.556 1.00 76.66 393 CYS A CA 1
ATOM 2579 C C . CYS A 1 365 ? -53.784 -127.642 554.028 1.00 73.33 393 CYS A C 1
ATOM 2580 O O . CYS A 1 365 ? -54.926 -128.109 554.013 1.00 81.64 393 CYS A O 1
ATOM 2583 N N . TYR A 1 366 ? -52.697 -128.308 553.632 1.00 73.01 394 TYR A N 1
ATOM 2584 C CA . TYR A 1 366 ? -52.728 -129.549 552.875 1.00 70.22 394 TYR A CA 1
ATOM 2585 C C . TYR A 1 366 ? -51.673 -130.486 553.432 1.00 76.51 394 TYR A C 1
ATOM 2586 O O . TYR A 1 366 ? -50.635 -130.041 553.922 1.00 72.93 394 TYR A O 1
ATOM 2595 N N . ARG A 1 367 ? -51.950 -131.787 553.360 1.00 59.12 395 ARG A N 1
ATOM 2596 C CA . ARG A 1 367 ? -50.920 -132.780 553.605 1.00 60.80 395 ARG A CA 1
ATOM 2597 C C . ARG A 1 367 ? -51.290 -134.081 552.911 1.00 58.59 395 ARG A C 1
ATOM 2598 O O . ARG A 1 367 ? -52.465 -134.394 552.708 1.00 61.83 395 ARG A O 1
ATOM 2606 N N . LEU A 1 368 ? -50.265 -134.863 552.617 1.00 67.53 396 LEU A N 1
ATOM 2607 C CA . LEU A 1 368 ? -50.431 -136.176 552.031 1.00 57.24 396 LEU A CA 1
ATOM 2608 C C . LEU A 1 368 ? -50.623 -137.198 553.136 1.00 63.95 396 LEU A C 1
ATOM 2609 O O . LEU A 1 368 ? -49.934 -137.159 554.162 1.00 68.69 396 LEU A O 1
ATOM 2614 N N . GLN A 1 369 ? -51.575 -138.098 552.936 1.00 61.59 397 GLN A N 1
ATOM 2615 C CA . GLN A 1 369 ? -51.671 -139.305 553.748 1.00 65.44 397 GLN A CA 1
ATOM 2616 C C . GLN A 1 369 ? -51.054 -140.429 552.938 1.00 65.19 397 GLN A C 1
ATOM 2617 O O . GLN A 1 369 ? -51.593 -140.816 551.899 1.00 63.41 397 GLN A O 1
ATOM 2623 N N . ALA A 1 370 ? -49.914 -140.942 553.411 1.00 59.10 398 ALA A N 1
ATOM 2624 C CA . ALA A 1 370 ? -49.186 -141.952 552.658 1.00 59.22 398 ALA A CA 1
ATOM 2625 C C . ALA A 1 370 ? -49.844 -143.311 552.760 1.00 61.30 398 ALA A C 1
ATOM 2626 O O . ALA A 1 370 ? -49.613 -144.165 551.894 1.00 62.05 398 ALA A O 1
ATOM 2628 N N . GLU A 1 371 ? -50.636 -143.534 553.804 1.00 66.49 399 GLU A N 1
ATOM 2629 C CA . GLU A 1 371 ? -51.198 -144.855 554.042 1.00 64.16 399 GLU A CA 1
ATOM 2630 C C . GLU A 1 371 ? -52.258 -145.122 552.990 1.00 70.27 399 GLU A C 1
ATOM 2631 O O . GLU A 1 371 ? -53.091 -144.258 552.702 1.00 67.95 399 GLU A O 1
ATOM 2637 N N . LYS A 1 372 ? -52.196 -146.294 552.374 1.00 62.13 400 LYS A N 1
ATOM 2638 C CA . LYS A 1 372 ? -53.147 -146.634 551.332 1.00 59.96 400 LYS A CA 1
ATOM 2639 C C . LYS A 1 372 ? -54.442 -147.110 551.971 1.00 62.81 400 LYS A C 1
ATOM 2640 O O . LYS A 1 372 ? -54.431 -147.983 552.843 1.00 66.03 400 LYS A O 1
ATOM 2646 N N . ARG A 1 373 ? -55.554 -146.517 551.550 1.00 65.53 401 ARG A N 1
ATOM 2647 C CA . ARG A 1 373 ? -56.855 -146.800 552.134 1.00 56.46 401 ARG A CA 1
ATOM 2648 C C . ARG A 1 373 ? -57.921 -146.626 551.067 1.00 59.12 401 ARG A C 1
ATOM 2649 O O . ARG A 1 373 ? -57.705 -145.973 550.040 1.00 58.01 401 ARG A O 1
ATOM 2657 N N . SER A 1 374 ? -59.096 -147.182 551.348 1.00 52.17 402 SER A N 1
ATOM 2658 C CA . SER A 1 374 ? -60.253 -146.925 550.522 1.00 57.97 402 SER A CA 1
ATOM 2659 C C . SER A 1 374 ? -60.643 -145.460 550.647 1.00 60.84 402 SER A C 1
ATOM 2660 O O . SER A 1 374 ? -60.221 -144.753 551.568 1.00 58.94 402 SER A O 1
ATOM 2663 N N . TRP A 1 375 ? -61.411 -144.984 549.667 1.00 61.07 403 TRP A N 1
ATOM 2664 C CA . TRP A 1 375 ? -61.812 -143.585 549.682 1.00 55.95 403 TRP A CA 1
ATOM 2665 C C . TRP A 1 375 ? -62.541 -143.257 550.981 1.00 48.50 403 TRP A C 1
ATOM 2666 O O . TRP A 1 375 ? -62.218 -142.279 551.650 1.00 52.39 403 TRP A O 1
ATOM 2677 N N . GLN A 1 376 ? -63.472 -144.124 551.401 1.00 58.91 404 GLN A N 1
ATOM 2678 C CA . GLN A 1 376 ? -64.205 -143.877 552.645 1.00 48.35 404 GLN A CA 1
ATOM 2679 C C . GLN A 1 376 ? -63.279 -143.806 553.847 1.00 58.05 404 GLN A C 1
ATOM 2680 O O . GLN A 1 376 ? -63.441 -142.938 554.711 1.00 56.04 404 GLN A O 1
ATOM 2686 N N . GLU A 1 377 ? -62.320 -144.733 553.940 1.00 59.23 405 GLU A N 1
ATOM 2687 C CA . GLU A 1 377 ? -61.409 -144.733 555.076 1.00 48.81 405 GLU A CA 1
ATOM 2688 C C . GLU A 1 377 ? -60.398 -143.605 554.976 1.00 57.40 405 GLU A C 1
ATOM 2689 O O . GLU A 1 377 ? -59.909 -143.123 556.006 1.00 62.72 405 GLU A O 1
ATOM 2695 N N . SER A 1 378 ? -60.082 -143.158 553.756 1.00 56.57 406 SER A N 1
ATOM 2696 C CA . SER A 1 378 ? -59.234 -141.981 553.621 1.00 50.74 406 SER A CA 1
ATOM 2697 C C . SER A 1 378 ? -59.934 -140.740 554.162 1.00 54.90 406 SER A C 1
ATOM 2698 O O . SER A 1 378 ? -59.306 -139.900 554.830 1.00 61.83 406 SER A O 1
ATOM 2701 N N . LYS A 1 379 ? -61.236 -140.609 553.895 1.00 53.52 407 LYS A N 1
ATOM 2702 C CA . LYS A 1 379 ? -61.980 -139.478 554.432 1.00 48.41 407 LYS A CA 1
ATOM 2703 C C . LYS A 1 379 ? -62.011 -139.524 555.955 1.00 50.33 407 LYS A C 1
ATOM 2704 O O . LYS A 1 379 ? -61.788 -138.508 556.622 1.00 59.08 407 LYS A O 1
ATOM 2710 N N . LYS A 1 380 ? -62.271 -140.700 556.524 1.00 55.98 408 LYS A N 1
ATOM 2711 C CA . LYS A 1 380 ? -62.261 -140.822 557.973 1.00 53.26 408 LYS A CA 1
ATOM 2712 C C . LYS A 1 380 ? -60.920 -140.370 558.544 1.00 58.56 408 LYS A C 1
ATOM 2713 O O . LYS A 1 380 ? -60.879 -139.657 559.554 1.00 50.94 408 LYS A O 1
ATOM 2719 N N . ALA A 1 381 ? -59.811 -140.766 557.900 1.00 49.25 409 ALA A N 1
ATOM 2720 C CA . ALA A 1 381 ? -58.490 -140.378 558.395 1.00 47.15 409 ALA A CA 1
ATOM 2721 C C . ALA A 1 381 ? -58.314 -138.863 558.323 1.00 55.60 409 ALA A C 1
ATOM 2722 O O . ALA A 1 381 ? -57.741 -138.249 559.237 1.00 61.07 409 ALA A O 1
ATOM 2724 N N . CYS A 1 382 ? -58.828 -138.238 557.257 1.00 49.76 410 CYS A N 1
ATOM 2725 C CA . CYS A 1 382 ? -58.751 -136.785 557.152 1.00 45.44 410 CYS A CA 1
ATOM 2726 C C . CYS A 1 382 ? -59.571 -136.112 558.248 1.00 56.66 410 CYS A C 1
ATOM 2727 O O . CYS A 1 382 ? -59.110 -135.152 558.874 1.00 67.68 410 CYS A O 1
ATOM 2730 N N . LEU A 1 383 ? -60.799 -136.590 558.484 1.00 55.46 411 LEU A N 1
ATOM 2731 C CA . LEU A 1 383 ? -61.604 -136.032 559.565 1.00 51.62 411 LEU A CA 1
ATOM 2732 C C . LEU A 1 383 ? -60.949 -136.242 560.931 1.00 54.56 411 LEU A C 1
ATOM 2733 O O . LEU A 1 383 ? -61.138 -135.417 561.833 1.00 63.98 411 LEU A O 1
ATOM 2738 N N . ARG A 1 384 ? -60.154 -137.307 561.115 1.00 57.21 412 ARG A N 1
ATOM 2739 C CA . ARG A 1 384 ? -59.523 -137.450 562.433 1.00 54.55 412 ARG A CA 1
ATOM 2740 C C . ARG A 1 384 ? -58.476 -136.367 562.683 1.00 56.66 412 ARG A C 1
ATOM 2741 O O . ARG A 1 384 ? -58.206 -136.043 563.848 1.00 53.17 412 ARG A O 1
ATOM 2749 N N . GLY A 1 385 ? -57.920 -135.779 561.613 1.00 51.03 413 GLY A N 1
ATOM 2750 C CA . GLY A 1 385 ? -56.997 -134.665 561.716 1.00 58.75 413 GLY A CA 1
ATOM 2751 C C . GLY A 1 385 ? -57.595 -133.287 561.488 1.00 59.63 413 GLY A C 1
ATOM 2752 O O . GLY A 1 385 ? -56.856 -132.330 561.246 1.00 66.97 413 GLY A O 1
ATOM 2753 N N . GLY A 1 386 ? -58.920 -133.156 561.559 1.00 61.04 414 GLY A N 1
ATOM 2754 C CA . GLY A 1 386 ? -59.543 -131.841 561.508 1.00 52.32 414 GLY A CA 1
ATOM 2755 C C . GLY A 1 386 ? -59.752 -131.291 560.117 1.00 53.98 414 GLY A C 1
ATOM 2756 O O . GLY A 1 386 ? -59.836 -130.070 559.938 1.00 54.85 414 GLY A O 1
ATOM 2757 N N . GLY A 1 387 ? -59.918 -132.159 559.133 1.00 52.78 415 GLY A N 1
ATOM 2758 C CA . GLY A 1 387 ? -59.891 -131.752 557.748 1.00 58.59 415 GLY A CA 1
ATOM 2759 C C . GLY A 1 387 ? -60.806 -132.667 556.972 1.00 50.37 415 GLY A C 1
ATOM 2760 O O . GLY A 1 387 ? -61.588 -133.406 557.575 1.00 53.47 415 GLY A O 1
ATOM 2761 N N . ASP A 1 388 ? -60.802 -132.548 555.655 1.00 59.76 416 ASP A N 1
ATOM 2762 C CA . ASP A 1 388 ? -61.581 -133.412 554.783 1.00 58.64 416 ASP A CA 1
ATOM 2763 C C . ASP A 1 388 ? -60.678 -133.789 553.613 1.00 58.80 416 ASP A C 1
ATOM 2764 O O . ASP A 1 388 ? -59.590 -133.221 553.447 1.00 52.15 416 ASP A O 1
ATOM 2769 N N . LEU A 1 389 ? -61.111 -134.772 552.813 1.00 53.09 417 LEU A N 1
ATOM 2770 C CA . LEU A 1 389 ? -60.411 -135.052 551.562 1.00 50.48 417 LEU A CA 1
ATOM 2771 C C . LEU A 1 389 ? -60.363 -133.778 550.736 1.00 43.79 417 LEU A C 1
ATOM 2772 O O . LEU A 1 389 ? -61.269 -132.948 550.804 1.00 48.47 417 LEU A O 1
ATOM 2777 N N . VAL A 1 390 ? -59.276 -133.592 549.987 1.00 55.00 418 VAL A N 1
ATOM 2778 C CA . VAL A 1 390 ? -58.996 -132.280 549.410 1.00 49.78 418 VAL A CA 1
ATOM 2779 C C . VAL A 1 390 ? -60.017 -131.948 548.328 1.00 56.76 418 VAL A C 1
ATOM 2780 O O . VAL A 1 390 ? -60.404 -132.810 547.526 1.00 59.19 418 VAL A O 1
ATOM 2784 N N . SER A 1 391 ? -60.468 -130.692 548.305 1.00 53.88 419 SER A N 1
ATOM 2785 C CA . SER A 1 391 ? -61.250 -130.162 547.196 1.00 55.78 419 SER A CA 1
ATOM 2786 C C . SER A 1 391 ? -60.414 -129.156 546.413 1.00 62.47 419 SER A C 1
ATOM 2787 O O . SER A 1 391 ? -59.547 -128.474 546.976 1.00 60.97 419 SER A O 1
ATOM 2790 N N . ILE A 1 392 ? -60.660 -129.084 545.100 1.00 64.84 420 ILE A N 1
ATOM 2791 C CA . ILE A 1 392 ? -59.803 -128.332 544.190 1.00 61.94 420 ILE A CA 1
ATOM 2792 C C . ILE A 1 392 ? -60.665 -127.380 543.376 1.00 63.97 420 ILE A C 1
ATOM 2793 O O . ILE A 1 392 ? -61.484 -127.817 542.563 1.00 62.68 420 ILE A O 1
ATOM 2798 N N . HIS A 1 393 ? -60.526 -126.090 543.639 1.00 64.11 421 HIS A N 1
ATOM 2799 C CA . HIS A 1 393 ? -61.272 -125.053 542.948 1.00 67.52 421 HIS A CA 1
ATOM 2800 C C . HIS A 1 393 ? -60.502 -124.250 541.891 1.00 76.38 421 HIS A C 1
ATOM 2801 O O . HIS A 1 393 ? -61.088 -123.337 541.311 1.00 86.27 421 HIS A O 1
ATOM 2808 N N . SER A 1 394 ? -59.215 -124.506 541.651 1.00 76.18 422 SER A N 1
ATOM 2809 C CA . SER A 1 394 ? -58.518 -123.763 540.599 1.00 72.68 422 SER A CA 1
ATOM 2810 C C . SER A 1 394 ? -57.321 -124.558 540.095 1.00 80.90 422 SER A C 1
ATOM 2811 O O . SER A 1 394 ? -56.867 -125.513 540.734 1.00 78.04 422 SER A O 1
ATOM 2814 N N . MET A 1 395 ? -56.825 -124.152 538.919 1.00 75.71 423 MET A N 1
ATOM 2815 C CA . MET A 1 395 ? -55.635 -124.785 538.356 1.00 78.29 423 MET A CA 1
ATOM 2816 C C . MET A 1 395 ? -54.401 -124.476 539.195 1.00 80.08 423 MET A C 1
ATOM 2817 O O . MET A 1 395 ? -53.504 -125.320 539.333 1.00 78.78 423 MET A O 1
ATOM 2822 N N . ALA A 1 396 ? -54.338 -123.270 539.760 1.00 68.40 424 ALA A N 1
ATOM 2823 C CA . ALA A 1 396 ? -53.254 -122.941 540.672 1.00 63.07 424 ALA A CA 1
ATOM 2824 C C . ALA A 1 396 ? -53.273 -123.861 541.883 1.00 80.13 424 ALA A C 1
ATOM 2825 O O . ALA A 1 396 ? -52.235 -124.404 542.282 1.00 85.34 424 ALA A O 1
ATOM 2827 N N . GLU A 1 397 ? -54.455 -124.059 542.477 1.00 71.50 425 GLU A N 1
ATOM 2828 C CA . GLU A 1 397 ? -54.566 -124.998 543.589 1.00 73.93 425 GLU A CA 1
ATOM 2829 C C . GLU A 1 397 ? -54.230 -126.420 543.142 1.00 67.99 425 GLU A C 1
ATOM 2830 O O . GLU A 1 397 ? -53.588 -127.176 543.878 1.00 68.85 425 GLU A O 1
ATOM 2836 N N . LEU A 1 398 ? -54.624 -126.794 541.927 1.00 58.90 426 LEU A N 1
ATOM 2837 C CA . LEU A 1 398 ? -54.298 -128.136 541.454 1.00 65.12 426 LEU A CA 1
ATOM 2838 C C . LEU A 1 398 ? -52.792 -128.308 541.307 1.00 69.71 426 LEU A C 1
ATOM 2839 O O . LEU A 1 398 ? -52.253 -129.389 541.583 1.00 70.66 426 LEU A O 1
ATOM 2844 N N . GLU A 1 399 ? -52.093 -127.242 540.895 1.00 66.55 427 GLU A N 1
ATOM 2845 C CA . GLU A 1 399 ? -50.655 -127.347 540.657 1.00 78.33 427 GLU A CA 1
ATOM 2846 C C . GLU A 1 399 ? -49.881 -127.408 541.966 1.00 76.51 427 GLU A C 1
ATOM 2847 O O . GLU A 1 399 ? -48.870 -128.114 542.063 1.00 84.82 427 GLU A O 1
ATOM 2853 N N . PHE A 1 400 ? -50.327 -126.663 542.980 1.00 69.23 428 PHE A N 1
ATOM 2854 C CA . PHE A 1 400 ? -49.718 -126.799 544.295 1.00 74.74 428 PHE A CA 1
ATOM 2855 C C . PHE A 1 400 ? -49.902 -128.218 544.816 1.00 76.02 428 PHE A C 1
ATOM 2856 O O . PHE A 1 400 ? -48.937 -128.878 545.211 1.00 77.62 428 PHE A O 1
ATOM 2864 N N . ILE A 1 401 ? -51.146 -128.698 544.811 1.00 69.69 429 ILE A N 1
ATOM 2865 C CA . ILE A 1 401 ? -51.451 -130.068 545.213 1.00 69.28 429 ILE A CA 1
ATOM 2866 C C . ILE A 1 401 ? -50.574 -131.059 544.462 1.00 74.04 429 ILE A C 1
ATOM 2867 O O . ILE A 1 401 ? -49.900 -131.899 545.064 1.00 73.35 429 ILE A O 1
ATOM 2872 N N . THR A 1 402 ? -50.583 -130.980 543.131 1.00 80.07 430 THR A N 1
ATOM 2873 C CA . THR A 1 402 ? -49.866 -131.961 542.321 1.00 73.88 430 THR A CA 1
ATOM 2874 C C . THR A 1 402 ? -48.363 -131.909 542.587 1.00 80.00 430 THR A C 1
ATOM 2875 O O . THR A 1 402 ? -47.733 -132.942 542.850 1.00 82.90 430 THR A O 1
ATOM 2879 N N . LYS A 1 403 ? -47.766 -130.714 542.507 1.00 79.61 431 LYS A N 1
ATOM 2880 C CA . LYS A 1 403 ? -46.309 -130.599 542.589 1.00 76.29 431 LYS A CA 1
ATOM 2881 C C . LYS A 1 403 ? -45.765 -130.576 544.021 1.00 77.53 431 LYS A C 1
ATOM 2882 O O . LYS A 1 403 ? -44.704 -131.155 544.281 1.00 78.50 431 LYS A O 1
ATOM 2888 N N . GLN A 1 404 ? -46.421 -129.856 544.943 1.00 76.45 432 GLN A N 1
ATOM 2889 C CA . GLN A 1 404 ? -45.930 -129.741 546.320 1.00 79.58 432 GLN A CA 1
ATOM 2890 C C . GLN A 1 404 ? -46.333 -130.912 547.218 1.00 81.84 432 GLN A C 1
ATOM 2891 O O . GLN A 1 404 ? -45.551 -131.324 548.077 1.00 77.73 432 GLN A O 1
ATOM 2897 N N . ILE A 1 405 ? -47.557 -131.425 547.090 1.00 84.44 433 ILE A N 1
ATOM 2898 C CA . ILE A 1 405 ? -48.080 -132.396 548.051 1.00 79.40 433 ILE A CA 1
ATOM 2899 C C . ILE A 1 405 ? -47.960 -133.816 547.518 1.00 74.24 433 ILE A C 1
ATOM 2900 O O . ILE A 1 405 ? -47.341 -134.678 548.150 1.00 76.55 433 ILE A O 1
ATOM 2905 N N . LYS A 1 406 ? -48.638 -134.077 546.396 1.00 67.46 434 LYS A N 1
ATOM 2906 C CA . LYS A 1 406 ? -48.605 -135.392 545.760 1.00 70.00 434 LYS A CA 1
ATOM 2907 C C . LYS A 1 406 ? -47.176 -135.832 545.466 1.00 77.56 434 LYS A C 1
ATOM 2908 O O . LYS A 1 406 ? -46.754 -136.924 545.872 1.00 73.36 434 LYS A O 1
ATOM 2914 N N . GLN A 1 407 ? -46.420 -134.992 544.752 1.00 83.59 435 GLN A N 1
ATOM 2915 C CA . GLN A 1 407 ? -45.008 -135.220 544.420 1.00 86.02 435 GLN A CA 1
ATOM 2916 C C . GLN A 1 407 ? -44.873 -136.548 543.682 1.00 91.17 435 GLN A C 1
ATOM 2917 O O . GLN A 1 407 ? -45.534 -136.726 542.641 1.00 85.56 435 GLN A O 1
ATOM 2923 N N . GLU A 1 408 ? -44.057 -137.491 544.153 1.00 92.31 436 GLU A N 1
ATOM 2924 C CA . GLU A 1 408 ? -43.766 -138.702 543.397 1.00 94.33 436 GLU A CA 1
ATOM 2925 C C . GLU A 1 408 ? -44.884 -139.736 543.453 1.00 85.53 436 GLU A C 1
ATOM 2926 O O . GLU A 1 408 ? -44.819 -140.725 542.718 1.00 81.99 436 GLU A O 1
ATOM 2932 N N . VAL A 1 409 ? -45.899 -139.542 544.296 1.00 81.87 437 VAL A N 1
ATOM 2933 C CA . VAL A 1 409 ? -46.940 -140.550 544.445 1.00 74.97 437 VAL A CA 1
ATOM 2934 C C . VAL A 1 409 ? -47.772 -140.596 543.175 1.00 77.69 437 VAL A C 1
ATOM 2935 O O . VAL A 1 409 ? -48.233 -139.562 542.677 1.00 80.32 437 VAL A O 1
ATOM 2939 N N . GLU A 1 410 ? -47.967 -141.805 542.646 1.00 82.49 438 GLU A N 1
ATOM 2940 C CA . GLU A 1 410 ? -48.534 -141.958 541.312 1.00 83.20 438 GLU A CA 1
ATOM 2941 C C . GLU A 1 410 ? -50.005 -141.566 541.283 1.00 77.29 438 GLU A C 1
ATOM 2942 O O . GLU A 1 410 ? -50.425 -140.747 540.455 1.00 80.54 438 GLU A O 1
ATOM 2948 N N . GLU A 1 411 ? -50.804 -142.127 542.188 1.00 74.22 439 GLU A N 1
ATOM 2949 C CA . GLU A 1 411 ? -52.245 -141.912 542.193 1.00 62.17 439 GLU A CA 1
ATOM 2950 C C . GLU A 1 411 ? -52.749 -141.843 543.628 1.00 64.56 439 GLU A C 1
ATOM 2951 O O . GLU A 1 411 ? -52.305 -142.614 544.482 1.00 74.61 439 GLU A O 1
ATOM 2957 N N . LEU A 1 412 ? -53.669 -140.917 543.903 1.00 62.12 440 LEU A N 1
ATOM 2958 C CA . LEU A 1 412 ? -54.160 -140.771 545.268 1.00 60.29 440 LEU A CA 1
ATOM 2959 C C . LEU A 1 412 ? -55.576 -140.197 545.265 1.00 60.03 440 LEU A C 1
ATOM 2960 O O . LEU A 1 412 ? -55.997 -139.530 544.323 1.00 64.40 440 LEU A O 1
ATOM 2965 N N . TRP A 1 413 ? -56.299 -140.469 546.350 1.00 62.04 441 TRP A N 1
ATOM 2966 C CA . TRP A 1 413 ? -57.697 -140.081 546.479 1.00 52.08 441 TRP A CA 1
ATOM 2967 C C . TRP A 1 413 ? -57.837 -138.573 546.685 1.00 53.59 441 TRP A C 1
ATOM 2968 O O . TRP A 1 413 ? -57.062 -137.967 547.425 1.00 57.22 441 TRP A O 1
ATOM 2979 N N . ILE A 1 414 ? -58.823 -137.964 546.017 1.00 45.24 442 ILE A N 1
ATOM 2980 C CA . ILE A 1 414 ? -59.247 -136.614 546.375 1.00 54.83 442 ILE A CA 1
ATOM 2981 C C . ILE A 1 414 ? -60.741 -136.665 546.657 1.00 51.07 442 ILE A C 1
ATOM 2982 O O . ILE A 1 414 ? -61.354 -137.733 546.577 1.00 45.20 442 ILE A O 1
ATOM 2987 N N . GLY A 1 415 ? -61.345 -135.514 546.962 1.00 51.48 443 GLY A N 1
ATOM 2988 C CA . GLY A 1 415 ? -62.644 -135.496 547.597 1.00 46.60 443 GLY A CA 1
ATOM 2989 C C . GLY A 1 415 ? -63.867 -135.644 546.719 1.00 51.65 443 GLY A C 1
ATOM 2990 O O . GLY A 1 415 ? -64.991 -135.621 547.237 1.00 54.29 443 GLY A O 1
ATOM 2991 N N . LEU A 1 416 ? -63.708 -135.760 545.408 1.00 57.47 444 LEU A N 1
ATOM 2992 C CA . LEU A 1 416 ? -64.869 -135.755 544.522 1.00 57.37 444 LEU A CA 1
ATOM 2993 C C . LEU A 1 416 ? -65.459 -137.160 544.442 1.00 52.63 444 LEU A C 1
ATOM 2994 O O . LEU A 1 416 ? -64.729 -138.150 544.431 1.00 57.13 444 LEU A O 1
ATOM 2999 N N . ASN A 1 417 ? -66.785 -137.243 544.326 1.00 52.67 445 ASN A N 1
ATOM 3000 C CA . ASN A 1 417 ? -67.483 -138.530 544.409 1.00 49.46 445 ASN A CA 1
ATOM 3001 C C . ASN A 1 417 ? -68.966 -138.311 544.138 1.00 46.37 445 ASN A C 1
ATOM 3002 O O . ASN A 1 417 ? -69.483 -137.212 544.330 1.00 54.33 445 ASN A O 1
ATOM 3007 N N . ASP A 1 418 ? -69.642 -139.376 543.691 1.00 44.80 446 ASP A N 1
ATOM 3008 C CA . ASP A 1 418 ? -71.094 -139.415 543.483 1.00 51.98 446 ASP A CA 1
ATOM 3009 C C . ASP A 1 418 ? -71.885 -140.181 544.569 1.00 59.77 446 ASP A C 1
ATOM 3010 O O . ASP A 1 418 ? -73.037 -140.552 544.311 1.00 71.07 446 ASP A O 1
ATOM 3015 N N . LEU A 1 419 ? -71.263 -140.547 545.702 1.00 57.10 447 LEU A N 1
ATOM 3016 C CA . LEU A 1 419 ? -71.903 -141.423 546.700 1.00 60.77 447 LEU A CA 1
ATOM 3017 C C . LEU A 1 419 ? -73.340 -141.027 547.044 1.00 63.83 447 LEU A C 1
ATOM 3018 O O . LEU A 1 419 ? -74.182 -141.897 547.292 1.00 64.75 447 LEU A O 1
ATOM 3023 N N . LYS A 1 420 ? -73.623 -139.727 547.148 1.00 62.17 448 LYS A N 1
ATOM 3024 C CA . LYS A 1 420 ? -74.960 -139.299 547.556 1.00 64.60 448 LYS A CA 1
ATOM 3025 C C . LYS A 1 420 ? -75.997 -139.606 546.480 1.00 68.90 448 LYS A C 1
ATOM 3026 O O . LYS A 1 420 ? -77.046 -140.189 546.769 1.00 67.04 448 LYS A O 1
ATOM 3032 N N . LEU A 1 421 ? -75.740 -139.182 545.241 1.00 61.45 449 LEU A N 1
ATOM 3033 C CA . LEU A 1 421 ? -76.624 -139.438 544.104 1.00 68.33 449 LEU A CA 1
ATOM 3034 C C . LEU A 1 421 ? -75.771 -139.810 542.899 1.00 70.22 449 LEU A C 1
ATOM 3035 O O . LEU A 1 421 ? -74.989 -138.985 542.417 1.00 64.01 449 LEU A O 1
ATOM 3040 N N . GLN A 1 422 ? -75.963 -141.020 542.377 1.00 55.99 450 GLN A N 1
ATOM 3041 C CA . GLN A 1 422 ? -75.150 -141.478 541.261 1.00 55.11 450 GLN A CA 1
ATOM 3042 C C . GLN A 1 422 ? -75.287 -140.521 540.083 1.00 62.50 450 GLN A C 1
ATOM 3043 O O . GLN A 1 422 ? -76.367 -139.974 539.833 1.00 61.89 450 GLN A O 1
ATOM 3049 N N . MET A 1 423 ? -74.185 -140.331 539.353 1.00 57.46 451 MET A N 1
ATOM 3050 C CA . MET A 1 423 ? -74.033 -139.482 538.176 1.00 66.17 451 MET A CA 1
ATOM 3051 C C . MET A 1 423 ? -73.823 -138.021 538.542 1.00 64.64 451 MET A C 1
ATOM 3052 O O . MET A 1 423 ? -73.601 -137.207 537.646 1.00 67.65 451 MET A O 1
ATOM 3057 N N . ASN A 1 424 ? -73.923 -137.644 539.809 1.00 63.49 452 ASN A N 1
ATOM 3058 C CA . ASN A 1 424 ? -73.807 -136.248 540.204 1.00 59.68 452 ASN A CA 1
ATOM 3059 C C . ASN A 1 424 ? -72.657 -136.139 541.193 1.00 55.22 452 ASN A C 1
ATOM 3060 O O . ASN A 1 424 ? -72.783 -136.552 542.353 1.00 60.13 452 ASN A O 1
ATOM 3065 N N . PHE A 1 425 ? -71.559 -135.532 540.763 1.00 58.25 453 PHE A N 1
ATOM 3066 C CA . PHE A 1 425 ? -70.355 -135.504 541.577 1.00 58.32 453 PHE A CA 1
ATOM 3067 C C . PHE A 1 425 ? -70.341 -134.286 542.494 1.00 55.23 453 PHE A C 1
ATOM 3068 O O . PHE A 1 425 ? -70.734 -133.187 542.094 1.00 54.71 453 PHE A O 1
ATOM 3076 N N . GLU A 1 426 ? -69.906 -134.510 543.736 1.00 50.68 454 GLU A N 1
ATOM 3077 C CA . GLU A 1 426 ? -69.787 -133.485 544.757 1.00 54.21 454 GLU A CA 1
ATOM 3078 C C . GLU A 1 426 ? -68.443 -133.643 545.455 1.00 48.89 454 GLU A C 1
ATOM 3079 O O . GLU A 1 426 ? -67.824 -134.707 545.426 1.00 54.33 454 GLU A O 1
ATOM 3085 N N . TRP A 1 427 ? -67.991 -132.561 546.072 1.00 52.81 455 TRP A N 1
ATOM 3086 C CA . TRP A 1 427 ? -66.901 -132.634 547.022 1.00 50.93 455 TRP A CA 1
ATOM 3087 C C . TRP A 1 427 ? -67.430 -133.079 548.379 1.00 53.73 455 TRP A C 1
ATOM 3088 O O . TRP A 1 427 ? -68.441 -132.566 548.869 1.00 52.78 455 TRP A O 1
ATOM 3099 N N . SER A 1 428 ? -66.714 -134.012 549.004 1.00 55.61 456 SER A N 1
ATOM 3100 C CA . SER A 1 428 ? -67.089 -134.443 550.346 1.00 49.45 456 SER A CA 1
ATOM 3101 C C . SER A 1 428 ? -67.140 -133.276 551.325 1.00 55.77 456 SER A C 1
ATOM 3102 O O . SER A 1 428 ? -67.950 -133.296 552.256 1.00 64.13 456 SER A O 1
ATOM 3105 N N . ASP A 1 429 ? -66.328 -132.231 551.121 1.00 49.09 457 ASP A N 1
ATOM 3106 C CA . ASP A 1 429 ? -66.375 -131.121 552.075 1.00 49.33 457 ASP A CA 1
ATOM 3107 C C . ASP A 1 429 ? -67.509 -130.136 551.815 1.00 57.19 457 ASP A C 1
ATOM 3108 O O . ASP A 1 429 ? -67.650 -129.176 552.581 1.00 64.44 457 ASP A O 1
ATOM 3113 N N . GLY A 1 430 ? -68.310 -130.327 550.766 1.00 59.92 458 GLY A N 1
ATOM 3114 C CA . GLY A 1 430 ? -69.503 -129.530 550.568 1.00 45.96 458 GLY A CA 1
ATOM 3115 C C . GLY A 1 430 ? -69.312 -128.242 549.795 1.00 53.64 458 GLY A C 1
ATOM 3116 O O . GLY A 1 430 ? -70.298 -127.533 549.554 1.00 54.18 458 GLY A O 1
ATOM 3117 N N . SER A 1 431 ? -68.088 -127.918 549.389 1.00 45.44 459 SER A N 1
ATOM 3118 C CA . SER A 1 431 ? -67.851 -126.741 548.562 1.00 49.30 459 SER A CA 1
ATOM 3119 C C . SER A 1 431 ? -68.318 -126.997 547.126 1.00 58.78 459 SER A C 1
ATOM 3120 O O . SER A 1 431 ? -68.515 -128.142 546.693 1.00 60.22 459 SER A O 1
ATOM 3123 N N . LEU A 1 432 ? -68.539 -125.910 546.393 1.00 60.68 460 LEU A N 1
ATOM 3124 C CA . LEU A 1 432 ? -69.040 -126.021 545.026 1.00 51.61 460 LEU A CA 1
ATOM 3125 C C . LEU A 1 432 ? -68.012 -126.680 544.109 1.00 52.66 460 LEU A C 1
ATOM 3126 O O . LEU A 1 432 ? -66.800 -126.540 544.288 1.00 57.42 460 LEU A O 1
ATOM 3131 N N . VAL A 1 433 ? -68.500 -127.398 543.104 1.00 62.01 461 VAL A N 1
ATOM 3132 C CA . VAL A 1 433 ? -67.612 -127.953 542.094 1.00 56.23 461 VAL A CA 1
ATOM 3133 C C . VAL A 1 433 ? -67.580 -126.907 540.987 1.00 52.22 461 VAL A C 1
ATOM 3134 O O . VAL A 1 433 ? -68.536 -126.749 540.226 1.00 59.05 461 VAL A O 1
ATOM 3138 N N . SER A 1 434 ? -66.484 -126.160 540.928 1.00 63.72 462 SER A N 1
ATOM 3139 C CA . SER A 1 434 ? -66.355 -125.108 539.939 1.00 62.73 462 SER A CA 1
ATOM 3140 C C . SER A 1 434 ? -65.544 -125.509 538.718 1.00 63.69 462 SER A C 1
ATOM 3141 O O . SER A 1 434 ? -65.664 -124.848 537.678 1.00 67.63 462 SER A O 1
ATOM 3144 N N . PHE A 1 435 ? -64.785 -126.603 538.786 1.00 64.72 463 PHE A N 1
ATOM 3145 C CA . PHE A 1 435 ? -64.101 -127.077 537.592 1.00 78.00 463 PHE A CA 1
ATOM 3146 C C . PHE A 1 435 ? -63.725 -128.545 537.758 1.00 68.04 463 PHE A C 1
ATOM 3147 O O . PHE A 1 435 ? -63.577 -129.052 538.875 1.00 59.88 463 PHE A O 1
ATOM 3155 N N . THR A 1 436 ? -63.533 -129.207 536.616 1.00 65.65 464 THR A N 1
ATOM 3156 C CA . THR A 1 436 ? -63.047 -130.579 536.556 1.00 65.06 464 THR A CA 1
ATOM 3157 C C . THR A 1 436 ? -61.830 -130.639 535.649 1.00 58.46 464 THR A C 1
ATOM 3158 O O . THR A 1 436 ? -61.667 -129.812 534.750 1.00 68.14 464 THR A O 1
ATOM 3162 N N . HIS A 1 437 ? -60.925 -131.560 535.950 1.00 64.54 465 HIS A N 1
ATOM 3163 C CA . HIS A 1 437 ? -59.831 -131.888 535.040 1.00 67.30 465 HIS A CA 1
ATOM 3164 C C . HIS A 1 437 ? -59.751 -133.402 534.912 1.00 65.25 465 HIS A C 1
ATOM 3165 O O . HIS A 1 437 ? -59.081 -134.046 535.721 1.00 73.06 465 HIS A O 1
ATOM 3172 N N . TRP A 1 438 ? -60.212 -133.942 533.799 1.00 64.90 466 TRP A N 1
ATOM 3173 C CA . TRP A 1 438 ? -60.325 -135.381 533.627 1.00 57.61 466 TRP A CA 1
ATOM 3174 C C . TRP A 1 438 ? -59.250 -135.845 532.660 1.00 62.89 466 TRP A C 1
ATOM 3175 O O . TRP A 1 438 ? -58.975 -135.171 531.660 1.00 69.82 466 TRP A O 1
ATOM 3186 N N . HIS A 1 439 ? -58.645 -136.993 532.967 1.00 60.90 467 HIS A N 1
ATOM 3187 C CA . HIS A 1 439 ? -57.804 -137.692 532.015 1.00 59.00 467 HIS A CA 1
ATOM 3188 C C . HIS A 1 439 ? -58.635 -138.122 530.810 1.00 60.01 467 HIS A C 1
ATOM 3189 O O . HIS A 1 439 ? -59.862 -138.210 530.900 1.00 65.36 467 HIS A O 1
ATOM 3196 N N . PRO A 1 440 ? -57.992 -138.400 529.675 1.00 58.95 468 PRO A N 1
ATOM 3197 C CA . PRO A 1 440 ? -58.748 -138.842 528.498 1.00 60.69 468 PRO A CA 1
ATOM 3198 C C . PRO A 1 440 ? -59.649 -140.024 528.823 1.00 63.56 468 PRO A C 1
ATOM 3199 O O . PRO A 1 440 ? -59.249 -140.969 529.516 1.00 71.14 468 PRO A O 1
ATOM 3203 N N . PHE A 1 441 ? -60.895 -139.931 528.360 1.00 82.91 469 PHE A N 1
ATOM 3204 C CA . PHE A 1 441 ? -61.937 -140.947 528.447 1.00 77.50 469 PHE A CA 1
ATOM 3205 C C . PHE A 1 441 ? -62.422 -141.174 529.870 1.00 74.94 469 PHE A C 1
ATOM 3206 O O . PHE A 1 441 ? -63.337 -141.978 530.072 1.00 80.67 469 PHE A O 1
ATOM 3214 N N . GLU A 1 442 ? -61.847 -140.505 530.863 1.00 70.28 470 GLU A N 1
ATOM 3215 C CA . GLU A 1 442 ? -62.464 -140.436 532.179 1.00 69.45 470 GLU A CA 1
ATOM 3216 C C . GLU A 1 442 ? -63.544 -139.349 532.169 1.00 70.50 470 GLU A C 1
ATOM 3217 O O . GLU A 1 442 ? -63.488 -138.441 531.344 1.00 69.88 470 GLU A O 1
ATOM 3223 N N . PRO A 1 443 ? -64.522 -139.424 533.092 1.00 79.26 471 PRO A N 1
ATOM 3224 C CA . PRO A 1 443 ? -64.845 -140.558 533.973 1.00 74.72 471 PRO A CA 1
ATOM 3225 C C . PRO A 1 443 ? -65.479 -141.722 533.189 1.00 77.68 471 PRO A C 1
ATOM 3226 O O . PRO A 1 443 ? -66.364 -141.439 532.384 1.00 73.43 471 PRO A O 1
ATOM 3230 N N . ASN A 1 444 ? -64.985 -142.959 533.312 1.00 83.02 472 ASN A N 1
ATOM 3231 C CA . ASN A 1 444 ? -65.639 -144.139 532.740 1.00 79.61 472 ASN A CA 1
ATOM 3232 C C . ASN A 1 444 ? -66.325 -145.087 533.733 1.00 77.13 472 ASN A C 1
ATOM 3233 O O . ASN A 1 444 ? -66.871 -146.117 533.301 1.00 75.75 472 ASN A O 1
ATOM 3238 N N . ASN A 1 445 ? -66.242 -144.840 535.040 1.00 73.87 473 ASN A N 1
ATOM 3239 C CA . ASN A 1 445 ? -66.695 -145.808 536.039 1.00 72.14 473 ASN A CA 1
ATOM 3240 C C . ASN A 1 445 ? -68.088 -145.535 536.590 1.00 72.31 473 ASN A C 1
ATOM 3241 O O . ASN A 1 445 ? -68.518 -146.225 537.521 1.00 80.77 473 ASN A O 1
ATOM 3246 N N . PHE A 1 446 ? -68.787 -144.538 536.064 1.00 70.21 474 PHE A N 1
ATOM 3247 C CA . PHE A 1 446 ? -69.991 -144.037 536.719 1.00 70.20 474 PHE A CA 1
ATOM 3248 C C . PHE A 1 446 ? -71.171 -145.014 536.633 1.00 62.56 474 PHE A C 1
ATOM 3249 O O . PHE A 1 446 ? -72.019 -145.029 537.529 1.00 70.78 474 PHE A O 1
ATOM 3257 N N . ARG A 1 447 ? -71.315 -145.778 535.544 1.00 64.64 475 ARG A N 1
ATOM 3258 C CA . ARG A 1 447 ? -72.428 -146.729 535.556 1.00 82.81 475 ARG A CA 1
ATOM 3259 C C . ARG A 1 447 ? -72.085 -148.063 536.230 1.00 81.76 475 ARG A C 1
ATOM 3260 O O . ARG A 1 447 ? -72.956 -148.671 536.870 1.00 80.93 475 ARG A O 1
ATOM 3268 N N . ASP A 1 448 ? -70.858 -148.574 536.047 1.00 80.32 476 ASP A N 1
ATOM 3269 C CA . ASP A 1 448 ? -70.543 -149.914 536.550 1.00 89.19 476 ASP A CA 1
ATOM 3270 C C . ASP A 1 448 ? -70.206 -149.939 538.047 1.00 88.75 476 ASP A C 1
ATOM 3271 O O . ASP A 1 448 ? -70.407 -150.971 538.701 1.00 88.08 476 ASP A O 1
ATOM 3276 N N . SER A 1 449 ? -69.699 -148.838 538.608 1.00 83.33 477 SER A N 1
ATOM 3277 C CA . SER A 1 449 ? -69.518 -148.692 540.048 1.00 80.71 477 SER A CA 1
ATOM 3278 C C . SER A 1 449 ? -70.602 -147.748 540.561 1.00 85.06 477 SER A C 1
ATOM 3279 O O . SER A 1 449 ? -70.569 -146.545 540.274 1.00 94.78 477 SER A O 1
ATOM 3282 N N . LEU A 1 450 ? -71.557 -148.283 541.326 1.00 74.69 478 LEU A N 1
ATOM 3283 C CA . LEU A 1 450 ? -72.549 -147.412 541.950 1.00 73.09 478 LEU A CA 1
ATOM 3284 C C . LEU A 1 450 ? -71.870 -146.351 542.816 1.00 73.93 478 LEU A C 1
ATOM 3285 O O . LEU A 1 450 ? -72.233 -145.168 542.762 1.00 77.08 478 LEU A O 1
ATOM 3290 N N . GLU A 1 451 ? -70.856 -146.744 543.590 1.00 71.43 479 GLU A N 1
ATOM 3291 C CA . GLU A 1 451 ? -70.048 -145.806 544.368 1.00 69.26 479 GLU A CA 1
ATOM 3292 C C . GLU A 1 451 ? -68.798 -145.458 543.571 1.00 66.78 479 GLU A C 1
ATOM 3293 O O . GLU A 1 451 ? -67.856 -146.257 543.501 1.00 64.31 479 GLU A O 1
ATOM 3299 N N . ASP A 1 452 ? -68.751 -144.226 543.070 1.00 63.06 480 ASP A N 1
ATOM 3300 C CA . ASP A 1 452 ? -67.721 -143.765 542.148 1.00 62.30 480 ASP A CA 1
ATOM 3301 C C . ASP A 1 452 ? -66.954 -142.627 542.798 1.00 58.02 480 ASP A C 1
ATOM 3302 O O . ASP A 1 452 ? -67.551 -141.595 543.122 1.00 56.83 480 ASP A O 1
ATOM 3307 N N . CYS A 1 453 ? -65.637 -142.800 542.958 1.00 54.27 481 CYS A N 1
ATOM 3308 C CA . CYS A 1 453 ? -64.775 -141.808 543.596 1.00 55.62 481 CYS A CA 1
ATOM 3309 C C . CYS A 1 453 ? -63.711 -141.331 542.608 1.00 62.69 481 CYS A C 1
ATOM 3310 O O . CYS A 1 453 ? -63.565 -141.886 541.515 1.00 65.90 481 CYS A O 1
ATOM 3313 N N . VAL A 1 454 ? -62.920 -140.328 543.006 1.00 58.79 482 VAL A N 1
ATOM 3314 C CA . VAL A 1 454 ? -62.064 -139.597 542.066 1.00 54.22 482 VAL A CA 1
ATOM 3315 C C . VAL A 1 454 ? -60.636 -139.502 542.600 1.00 52.41 482 VAL A C 1
ATOM 3316 O O . VAL A 1 454 ? -60.429 -139.119 543.758 1.00 55.55 482 VAL A O 1
ATOM 3320 N N . THR A 1 455 ? -59.653 -139.888 541.769 1.00 58.09 483 THR A N 1
ATOM 3321 C CA . THR A 1 455 ? -58.235 -139.758 542.095 1.00 56.08 483 THR A CA 1
ATOM 3322 C C . THR A 1 455 ? -57.591 -138.600 541.329 1.00 67.01 483 THR A C 1
ATOM 3323 O O . THR A 1 455 ? -58.190 -137.993 540.430 1.00 66.30 483 THR A O 1
ATOM 3327 N N . ILE A 1 456 ? -56.321 -138.346 541.668 1.00 61.84 484 ILE A N 1
ATOM 3328 C CA . ILE A 1 456 ? -55.393 -137.550 540.867 1.00 66.56 484 ILE A CA 1
ATOM 3329 C C . ILE A 1 456 ? -54.295 -138.486 540.376 1.00 70.46 484 ILE A C 1
ATOM 3330 O O . ILE A 1 456 ? -53.685 -139.203 541.178 1.00 68.25 484 ILE A O 1
ATOM 3335 N N . TRP A 1 457 ? -54.039 -138.481 539.067 1.00 69.59 485 TRP A N 1
ATOM 3336 C CA . TRP A 1 457 ? -53.114 -139.423 538.447 1.00 69.38 485 TRP A CA 1
ATOM 3337 C C . TRP A 1 457 ? -52.107 -138.683 537.576 1.00 71.43 485 TRP A C 1
ATOM 3338 O O . TRP A 1 457 ? -52.492 -137.893 536.701 1.00 64.90 485 TRP A O 1
ATOM 3349 N N . GLY A 1 458 ? -50.819 -138.952 537.814 1.00 68.18 486 GLY A N 1
ATOM 3350 C CA . GLY A 1 458 ? -49.764 -138.532 536.921 1.00 68.71 486 GLY A CA 1
ATOM 3351 C C . GLY A 1 458 ? -49.216 -137.158 537.236 1.00 67.64 486 GLY A C 1
ATOM 3352 O O . GLY A 1 458 ? -49.702 -136.460 538.126 1.00 65.94 486 GLY A O 1
ATOM 3353 N N . PRO A 1 459 ? -48.173 -136.749 536.507 1.00 78.73 487 PRO A N 1
ATOM 3354 C CA . PRO A 1 459 ? -47.501 -135.476 536.828 1.00 79.22 487 PRO A CA 1
ATOM 3355 C C . PRO A 1 459 ? -48.317 -134.239 536.497 1.00 84.83 487 PRO A C 1
ATOM 3356 O O . PRO A 1 459 ? -48.065 -133.185 537.093 1.00 80.53 487 PRO A O 1
ATOM 3360 N N . GLU A 1 460 ? -49.272 -134.321 535.565 1.00 88.27 488 GLU A N 1
ATOM 3361 C CA . GLU A 1 460 ? -50.051 -133.150 535.175 1.00 88.12 488 GLU A CA 1
ATOM 3362 C C . GLU A 1 460 ? -51.226 -132.874 536.107 1.00 82.91 488 GLU A C 1
ATOM 3363 O O . GLU A 1 460 ? -51.834 -131.803 536.001 1.00 68.93 488 GLU A O 1
ATOM 3369 N N . GLY A 1 461 ? -51.561 -133.798 537.008 1.00 82.81 489 GLY A N 1
ATOM 3370 C CA . GLY A 1 461 ? -52.649 -133.567 537.941 1.00 73.55 489 GLY A CA 1
ATOM 3371 C C . GLY A 1 461 ? -54.042 -133.756 537.374 1.00 70.59 489 GLY A C 1
ATOM 3372 O O . GLY A 1 461 ? -55.003 -133.213 537.926 1.00 65.91 489 GLY A O 1
ATOM 3373 N N . ARG A 1 462 ? -54.179 -134.477 536.268 1.00 69.38 490 ARG A N 1
ATOM 3374 C CA . ARG A 1 462 ? -55.480 -134.845 535.730 1.00 70.93 490 ARG A CA 1
ATOM 3375 C C . ARG A 1 462 ? -56.102 -135.972 536.560 1.00 68.65 490 ARG A C 1
ATOM 3376 O O . ARG A 1 462 ? -55.429 -136.649 537.344 1.00 66.90 490 ARG A O 1
ATOM 3384 N N . TRP A 1 463 ? -57.416 -136.136 536.417 1.00 59.72 491 TRP A N 1
ATOM 3385 C CA . TRP A 1 463 ? -58.192 -136.967 537.323 1.00 58.21 491 TRP A CA 1
ATOM 3386 C C . TRP A 1 463 ? -58.719 -138.223 536.644 1.00 63.31 491 TRP A C 1
ATOM 3387 O O . TRP A 1 463 ? -59.034 -138.232 535.449 1.00 65.63 491 TRP A O 1
ATOM 3398 N N . ASN A 1 464 ? -58.836 -139.275 537.446 1.00 55.22 492 ASN A N 1
ATOM 3399 C CA . ASN A 1 464 ? -59.540 -140.490 537.089 1.00 56.61 492 ASN A CA 1
ATOM 3400 C C . ASN A 1 464 ? -60.705 -140.687 538.045 1.00 59.15 492 ASN A C 1
ATOM 3401 O O . ASN A 1 464 ? -60.748 -140.119 539.140 1.00 56.56 492 ASN A O 1
ATOM 3406 N N . ASP A 1 465 ? -61.664 -141.491 537.620 1.00 63.22 493 ASP A N 1
ATOM 3407 C CA . ASP A 1 465 ? -62.667 -141.981 538.542 1.00 60.55 493 ASP A CA 1
ATOM 3408 C C . ASP A 1 465 ? -62.382 -143.455 538.786 1.00 58.90 493 ASP A C 1
ATOM 3409 O O . ASP A 1 465 ? -61.733 -144.118 537.974 1.00 62.21 493 ASP A O 1
ATOM 3414 N N . SER A 1 466 ? -62.737 -143.926 539.974 1.00 65.41 494 SER A N 1
ATOM 3415 C CA . SER A 1 466 ? -62.440 -145.296 540.356 1.00 67.36 494 SER A CA 1
ATOM 3416 C C . SER A 1 466 ? -63.552 -145.790 541.258 1.00 64.46 494 SER A C 1
ATOM 3417 O O . SER A 1 466 ? -64.167 -144.985 541.964 1.00 68.21 494 SER A O 1
ATOM 3420 N N . PRO A 1 467 ? -63.814 -147.093 541.288 1.00 62.70 495 PRO A N 1
ATOM 3421 C CA . PRO A 1 467 ? -64.553 -147.654 542.426 1.00 66.97 495 PRO A CA 1
ATOM 3422 C C . PRO A 1 467 ? -63.918 -147.197 543.733 1.00 65.45 495 PRO A C 1
ATOM 3423 O O . PRO A 1 467 ? -62.693 -147.191 543.885 1.00 65.84 495 PRO A O 1
ATOM 3427 N N . CYS A 1 468 ? -64.765 -146.813 544.685 1.00 65.16 496 CYS A N 1
ATOM 3428 C CA . CYS A 1 468 ? -64.284 -146.207 545.921 1.00 59.46 496 CYS A CA 1
ATOM 3429 C C . CYS A 1 468 ? -63.479 -147.147 546.802 1.00 66.23 496 CYS A C 1
ATOM 3430 O O . CYS A 1 468 ? -62.822 -146.661 547.726 1.00 79.44 496 CYS A O 1
ATOM 3433 N N . ASN A 1 469 ? -63.488 -148.456 546.542 1.00 64.29 497 ASN A N 1
ATOM 3434 C CA . ASN A 1 469 ? -62.784 -149.396 547.406 1.00 57.48 497 ASN A CA 1
ATOM 3435 C C . ASN A 1 469 ? -61.334 -149.609 546.993 1.00 62.93 497 ASN A C 1
ATOM 3436 O O . ASN A 1 469 ? -60.653 -150.438 547.595 1.00 61.12 497 ASN A O 1
ATOM 3441 N N . GLN A 1 470 ? -60.839 -148.893 545.987 1.00 67.70 498 GLN A N 1
ATOM 3442 C CA . GLN A 1 470 ? -59.421 -148.989 545.668 1.00 74.19 498 GLN A CA 1
ATOM 3443 C C . GLN A 1 470 ? -58.597 -148.389 546.803 1.00 74.38 498 GLN A C 1
ATOM 3444 O O . GLN A 1 470 ? -58.967 -147.369 547.396 1.00 77.26 498 GLN A O 1
ATOM 3450 N N . SER A 1 471 ? -57.466 -149.008 547.081 1.00 67.79 499 SER A N 1
ATOM 3451 C CA . SER A 1 471 ? -56.646 -148.675 548.237 1.00 70.47 499 SER A CA 1
ATOM 3452 C C . SER A 1 471 ? -55.511 -147.786 547.752 1.00 72.27 499 SER A C 1
ATOM 3453 O O . SER A 1 471 ? -54.608 -148.244 547.046 1.00 79.39 499 SER A O 1
ATOM 3456 N N . LEU A 1 472 ? -55.553 -146.523 548.138 1.00 71.42 500 LEU A N 1
ATOM 3457 C CA . LEU A 1 472 ? -54.631 -145.535 547.612 1.00 69.88 500 LEU A CA 1
ATOM 3458 C C . LEU A 1 472 ? -54.267 -144.554 548.705 1.00 70.45 500 LEU A C 1
ATOM 3459 O O . LEU A 1 472 ? -55.042 -144.344 549.646 1.00 62.80 500 LEU A O 1
ATOM 3464 N N . PRO A 1 473 ? -53.132 -143.882 548.568 1.00 67.38 501 PRO A N 1
ATOM 3465 C CA . PRO A 1 473 ? -52.883 -142.717 549.414 1.00 68.44 501 PRO A CA 1
ATOM 3466 C C . PRO A 1 473 ? -53.929 -141.652 549.131 1.00 68.69 501 PRO A C 1
ATOM 3467 O O . PRO A 1 473 ? -54.772 -141.819 548.239 1.00 63.93 501 PRO A O 1
ATOM 3471 N N . SER A 1 474 ? -53.876 -140.547 549.861 1.00 65.10 502 SER A N 1
ATOM 3472 C CA . SER A 1 474 ? -54.881 -139.504 549.721 1.00 61.40 502 SER A CA 1
ATOM 3473 C C . SER A 1 474 ? -54.277 -138.192 550.199 1.00 62.76 502 SER A C 1
ATOM 3474 O O . SER A 1 474 ? -53.176 -138.161 550.755 1.00 64.32 502 SER A O 1
ATOM 3477 N N . ILE A 1 475 ? -55.039 -137.115 550.044 1.00 63.27 503 ILE A N 1
ATOM 3478 C CA . ILE A 1 475 ? -54.600 -135.776 550.419 1.00 60.90 503 ILE A CA 1
ATOM 3479 C C . ILE A 1 475 ? -55.726 -135.091 551.184 1.00 56.22 503 ILE A C 1
ATOM 3480 O O . ILE A 1 475 ? -56.885 -135.118 550.750 1.00 57.28 503 ILE A O 1
ATOM 3485 N N . CYS A 1 476 ? -55.375 -134.441 552.288 1.00 55.91 504 CYS A N 1
ATOM 3486 C CA . CYS A 1 476 ? -56.314 -133.771 553.174 1.00 59.73 504 CYS A CA 1
ATOM 3487 C C . CYS A 1 476 ? -56.160 -132.266 553.052 1.00 56.22 504 CYS A C 1
ATOM 3488 O O . CYS A 1 476 ? -55.067 -131.755 552.790 1.00 61.77 504 CYS A O 1
ATOM 3491 N N . LYS A 1 477 ? -57.269 -131.567 553.278 1.00 63.95 505 LYS A N 1
ATOM 3492 C CA . LYS A 1 477 ? -57.328 -130.114 553.289 1.00 66.24 505 LYS A CA 1
ATOM 3493 C C . LYS A 1 477 ? -58.075 -129.677 554.536 1.00 61.42 505 LYS A C 1
ATOM 3494 O O . LYS A 1 477 ? -58.944 -130.394 555.033 1.00 66.57 505 LYS A O 1
ATOM 3500 N N . LYS A 1 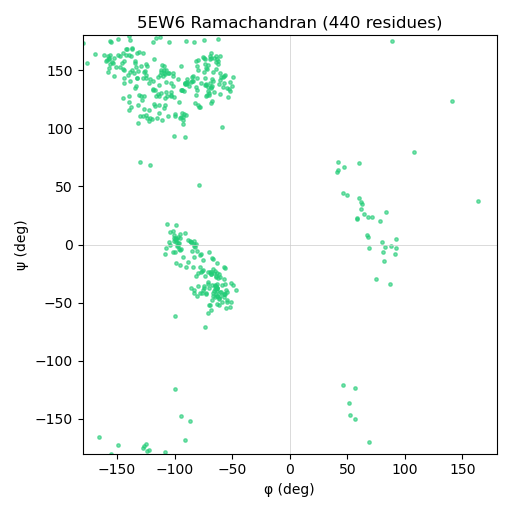478 ? -57.712 -128.509 555.056 1.00 60.03 506 LYS A N 1
ATOM 3501 C CA . LYS A 1 478 ? -58.416 -127.915 556.182 1.00 61.61 506 LYS A CA 1
ATOM 3502 C C . LYS A 1 478 ? -58.172 -126.413 556.161 1.00 72.96 506 LYS A C 1
ATOM 3503 O O . LYS A 1 478 ? -57.214 -125.928 555.548 1.00 76.75 506 LYS A O 1
ATOM 3509 N N . ALA A 1 479 ? -59.044 -125.681 556.851 1.00 68.97 507 ALA A N 1
ATOM 3510 C CA . ALA A 1 479 ? -58.901 -124.233 556.891 1.00 77.47 507 ALA A CA 1
ATOM 3511 C C . ALA A 1 479 ? -57.658 -123.857 557.690 1.00 83.31 507 ALA A C 1
ATOM 3512 O O . ALA A 1 479 ? -57.410 -124.404 558.769 1.00 82.25 507 ALA A O 1
ATOM 3514 N N . GLY A 1 480 ? -56.878 -122.921 557.151 1.00 90.60 508 GLY A N 1
ATOM 3515 C CA . GLY A 1 480 ? -55.672 -122.458 557.798 1.00 93.24 508 GLY A CA 1
ATOM 3516 C C . GLY A 1 480 ? -55.928 -121.380 558.840 1.00 95.60 508 GLY A C 1
ATOM 3517 O O . GLY A 1 480 ? -57.040 -120.881 559.025 1.00 93.20 508 GLY A O 1
ATOM 3518 N N . GLN A 1 481 ? -54.856 -121.021 559.541 1.00 100.58 509 GLN A N 1
ATOM 3519 C CA . GLN A 1 481 ? -54.884 -119.986 560.571 1.00 107.77 509 GLN A CA 1
ATOM 3520 C C . GLN A 1 481 ? -54.152 -118.755 560.051 1.00 106.62 509 GLN A C 1
ATOM 3521 O O . GLN A 1 481 ? -52.961 -118.833 559.722 1.00 101.08 509 GLN A O 1
ATOM 3527 N N . LEU A 1 482 ? -54.864 -117.631 559.975 1.00 111.72 510 LEU A N 1
ATOM 3528 C CA . LEU A 1 482 ? -54.250 -116.380 559.544 1.00 119.80 510 LEU A CA 1
ATOM 3529 C C . LEU A 1 482 ? -53.260 -115.877 560.586 1.00 121.48 510 LEU A C 1
ATOM 3530 O O . LEU A 1 482 ? -53.545 -115.876 561.787 1.00 124.97 510 LEU A O 1
ATOM 3535 N N . THR A 1 483 ? -52.094 -115.442 560.119 1.00 119.31 511 THR A N 1
ATOM 3536 C CA . THR A 1 483 ? -51.126 -114.798 560.997 1.00 118.33 511 THR A CA 1
ATOM 3537 C C . THR A 1 483 ? -51.388 -113.299 561.045 1.00 121.30 511 THR A C 1
ATOM 3538 O O . THR A 1 483 ? -50.850 -112.591 561.899 1.00 136.06 511 THR A O 1
#

Nearest PDB structures (foldseek):
  5ew6-assembly1_A  TM=1.002E+00  e=2.806E-100  Homo sapiens
  5e4l-assembly2_B  TM=9.118E-01  e=3.364E-65  Homo sapiens
  6ino-assembly2_B  TM=8.615E-01  e=1.174E-51  Homo sapiens
  5xtw-assembly6_F  TM=8.597E-01  e=7.220E-48  Homo sapiens
  5xtw-assembly3_C  TM=8.685E-01  e=3.120E-47  Homo sapiens